Protein 9UK5 (pdb70)

Structure (mmCIF, N/CA/C/O backbone):
data_9UK5
#
_entry.id   9UK5
#
_cell.length_a   42.185
_cell.length_b   100.801
_cell.length_c   128.615
_cell.angle_alpha   90.000
_cell.angle_beta   90.000
_cell.angle_gamma   90.000
#
_symmetry.space_group_name_H-M   'P 21 21 21'
#
loop_
_entity.id
_entity.type
_entity.pdbx_description
1 polymer 'Interleukin 31'
2 polymer Antibody-H
3 polymer Antibody-L
4 water water
#
loop_
_atom_site.group_PDB
_atom_site.id
_atom_site.type_symbol
_atom_site.label_atom_id
_atom_site.label_alt_id
_atom_site.label_comp_id
_atom_site.label_asym_id
_atom_site.label_entity_id
_atom_site.label_seq_id
_atom_site.pdbx_PDB_ins_code
_atom_site.Cartn_x
_atom_site.Cartn_y
_atom_site.Cartn_z
_atom_site.occupancy
_atom_site.B_iso_or_equiv
_atom_site.auth_seq_id
_atom_site.auth_comp_id
_atom_site.auth_asym_id
_atom_site.auth_atom_id
_atom_site.pdbx_PDB_model_num
ATOM 1 N N . ASP A 1 13 ? -9.95994 -34.35103 -57.67419 1.000 83.10980 13 ASP A N 1
ATOM 2 C CA . ASP A 1 13 ? -10.21233 -34.55157 -56.25256 1.000 80.24543 13 ASP A CA 1
ATOM 3 C C . ASP A 1 13 ? -9.46154 -33.54485 -55.37770 1.000 83.62446 13 ASP A C 1
ATOM 4 O O . ASP A 1 13 ? -8.34789 -33.81258 -54.91980 1.000 81.69317 13 ASP A O 1
ATOM 9 N N . VAL A 1 14 ? -10.08361 -32.39102 -55.13180 1.000 70.08682 14 VAL A N 1
ATOM 10 C CA . VAL A 1 14 ? -9.50704 -31.42066 -54.20522 1.000 62.13095 14 VAL A CA 1
ATOM 11 C C . VAL A 1 14 ? -9.41303 -32.00672 -52.79561 1.000 58.86198 14 VAL A C 1
ATOM 12 O O . VAL A 1 14 ? -8.38979 -31.86452 -52.10922 1.000 49.84620 14 VAL A O 1
ATOM 16 N N . ARG A 1 15 ? -10.46213 -32.70821 -52.35812 1.000 58.91971 15 ARG A N 1
ATOM 17 C CA . ARG A 1 15 ? -10.48478 -33.27585 -51.01414 1.000 53.46797 15 ARG A CA 1
ATOM 18 C C . ARG A 1 15 ? -9.33804 -34.26451 -50.81737 1.000 48.51875 15 ARG A C 1
ATOM 19 O O . ARG A 1 15 ? -8.70713 -34.30347 -49.75199 1.000 43.17057 15 ARG A O 1
ATOM 27 N N . LYS A 1 16 ? -9.04158 -35.05510 -51.84460 1.000 47.50287 16 LYS A N 1
ATOM 28 C CA . LYS A 1 16 ? -7.98613 -36.05554 -51.74192 1.000 46.89482 16 LYS A CA 1
ATOM 29 C C . LYS A 1 16 ? -6.61237 -35.41167 -51.57311 1.000 45.23614 16 LYS A C 1
ATOM 30 O O . LYS A 1 16 ? -5.78067 -35.90767 -50.80565 1.000 41.51968 16 LYS A O 1
ATOM 36 N N . ILE A 1 17 ? -6.34611 -34.31850 -52.28619 1.000 42.79996 17 ILE A N 1
ATOM 37 C CA . ILE A 1 17 ? -5.03914 -33.68243 -52.16934 1.000 44.38664 17 ILE A CA 1
ATOM 38 C C . ILE A 1 17 ? -4.87125 -33.03657 -50.79592 1.000 39.28741 17 ILE A C 1
ATOM 39 O O . ILE A 1 17 ? -3.77767 -33.05415 -50.22217 1.000 40.79527 17 ILE A O 1
ATOM 44 N N . ILE A 1 18 ? -5.93653 -32.44599 -50.25420 1.000 38.17293 18 ILE A N 1
ATOM 45 C CA . ILE A 1 18 ? -5.85792 -31.87922 -48.90647 1.000 39.85343 18 ILE A CA 1
ATOM 46 C C . ILE A 1 18 ? -5.47457 -32.95808 -47.89985 1.000 41.58734 18 ILE A C 1
ATOM 47 O O . ILE A 1 18 ? -4.55198 -32.78476 -47.08590 1.000 38.21280 18 ILE A O 1
ATOM 52 N N . LEU A 1 19 ? -6.17448 -34.09933 -47.94409 1.000 39.26193 19 LEU A N 1
ATOM 53 C CA . LEU A 1 19 ? -5.87732 -35.14541 -46.97619 1.000 39.16858 19 LEU A CA 1
ATOM 54 C C . LEU A 1 19 ? -4.47351 -35.70460 -47.17174 1.000 37.05646 19 LEU A C 1
ATOM 55 O O . LEU A 1 19 ? -3.83488 -36.11334 -46.20062 1.000 37.58480 19 LEU A O 1
ATOM 60 N N . GLU A 1 20 ? -3.97867 -35.71359 -48.41200 1.000 35.68921 20 GLU A N 1
ATOM 61 C CA . GLU A 1 20 ? -2.60730 -36.13870 -48.67825 1.000 37.69149 20 GLU A CA 1
ATOM 62 C C . GLU A 1 20 ? -1.61303 -35.16350 -48.05320 1.000 37.85021 20 GLU A C 1
ATOM 63 O O . GLU A 1 20 ? -0.58045 -35.56985 -47.50847 1.000 36.51771 20 GLU A O 1
ATOM 69 N N . LEU A 1 21 ? -1.89123 -33.86414 -48.17341 1.000 35.74065 21 LEU A N 1
ATOM 70 C CA . LEU A 1 21 ? -0.93327 -32.83331 -47.77452 1.000 36.78964 21 LEU A CA 1
ATOM 71 C C . LEU A 1 21 ? -0.89706 -32.63496 -46.26213 1.000 36.38700 21 LEU A C 1
ATOM 72 O O . LEU A 1 21 ? 0.18155 -32.39980 -45.69936 1.000 36.26016 21 LEU A O 1
ATOM 77 N N . GLN A 1 22 ? -2.04978 -32.76773 -45.61055 1.000 32.26835 22 GLN A N 1
ATOM 78 C CA . GLN A 1 22 ? -2.22326 -32.38712 -44.20895 1.000 37.54031 22 GLN A CA 1
ATOM 79 C C . GLN A 1 22 ? -1.21606 -33.01691 -43.25479 1.000 33.09892 22 GLN A C 1
ATOM 80 O O . GLN A 1 22 ? -0.64437 -32.28023 -42.43568 1.000 36.05524 22 GLN A O 1
ATOM 86 N N . PRO A 1 23 ? -0.95651 -34.33067 -43.27459 1.000 32.07755 23 PRO A N 1
ATOM 87 C CA . PRO A 1 23 ? 0.05381 -34.86035 -42.34249 1.000 35.47801 23 PRO A CA 1
ATOM 88 C C . PRO A 1 23 ? 1.47093 -34.42092 -42.67586 1.000 33.51699 23 PRO A C 1
ATOM 89 O O . PRO A 1 23 ? 2.30511 -34.28289 -41.76339 1.000 30.51323 23 PRO A O 1
ATOM 93 N N . LEU A 1 24 ? 1.76275 -34.18204 -43.95475 1.000 30.18042 24 LEU A N 1
ATOM 94 C CA . LEU A 1 24 ? 3.05421 -33.62540 -44.32932 1.000 33.63866 24 LEU A CA 1
ATOM 95 C C . LEU A 1 24 ? 3.22204 -32.23022 -43.74948 1.000 33.03724 24 LEU A C 1
ATOM 96 O O . LEU A 1 24 ? 4.29112 -31.87536 -43.23868 1.000 30.98471 24 LEU A O 1
ATOM 101 N N . SER A 1 25 ? 2.17535 -31.42095 -43.85260 1.000 30.53509 25 SER A N 1
ATOM 102 C CA . SER A 1 25 ? 2.24585 -30.04558 -43.39010 1.000 30.47484 25 SER A CA 1
ATOM 103 C C . SER A 1 25 ? 2.29373 -29.97067 -41.86463 1.000 28.84095 25 SER A C 1
ATOM 104 O O . SER A 1 25 ? 3.03856 -29.15642 -41.29950 1.000 29.63855 25 SER A O 1
ATOM 107 N N . ARG A 1 26 ? 1.51051 -30.81122 -41.18245 1.000 29.23946 26 ARG A N 1
ATOM 108 C CA . ARG A 1 26 ? 1.50932 -30.81627 -39.72043 1.000 30.45029 26 ARG A CA 1
ATOM 109 C C . ARG A 1 26 ? 2.86499 -31.23505 -39.17558 1.000 30.41952 26 ARG A C 1
ATOM 110 O O . ARG A 1 26 ? 3.37416 -30.64431 -38.21451 1.000 29.33027 26 ARG A O 1
ATOM 118 N N . GLY A 1 27 ? 3.44592 -32.27674 -39.76208 1.000 28.94863 27 GLY A N 1
ATOM 119 C CA . GLY A 1 27 ? 4.75156 -32.73228 -39.32083 1.000 32.33999 27 GLY A CA 1
ATOM 120 C C . GLY A 1 27 ? 5.82904 -31.68941 -39.52997 1.000 32.27811 27 GLY A C 1
ATOM 121 O O . GLY A 1 27 ? 6.67703 -31.47750 -38.66228 1.000 31.07381 27 GLY A O 1
ATOM 122 N N . LEU A 1 28 ? 5.81308 -31.01899 -40.68785 1.000 27.70393 28 LEU A N 1
ATOM 123 C CA . LEU A 1 28 ? 6.85872 -30.04860 -40.95947 1.000 30.76603 28 LEU A CA 1
ATOM 124 C C . LEU A 1 28 ? 6.78301 -28.91396 -39.93734 1.000 26.34676 28 LEU A C 1
ATOM 125 O O . LEU A 1 28 ? 7.80438 -28.49860 -39.37468 1.000 25.18045 28 LEU A O 1
ATOM 130 N N . LEU A 1 29 ? 5.56681 -28.45621 -39.64573 1.000 24.63832 29 LEU A N 1
ATOM 131 C CA . LEU A 1 29 ? 5.37260 -27.32762 -38.72745 1.000 24.98488 29 LEU A CA 1
ATOM 132 C C . LEU A 1 29 ? 5.78525 -27.71121 -37.31725 1.000 26.77196 29 LEU A C 1
ATOM 133 O O . LEU A 1 29 ? 6.57146 -27.00909 -36.66839 1.000 24.42185 29 LEU A O 1
ATOM 138 N N . GLU A 1 30 ? 5.29582 -28.85870 -36.84950 1.000 24.00111 30 GLU A N 1
ATOM 139 C CA . GLU A 1 30 ? 5.52869 -29.26839 -35.47222 1.000 29.63022 30 GLU A CA 1
ATOM 140 C C . GLU A 1 30 ? 6.99841 -29.58870 -35.24282 1.000 27.96576 30 GLU A C 1
ATOM 141 O O . GLU A 1 30 ? 7.52833 -29.33911 -34.15719 1.000 28.11285 30 GLU A O 1
ATOM 147 N N . ASP A 1 31 ? 7.67311 -30.18369 -36.24658 1.000 29.39320 31 ASP A N 1
ATOM 148 C CA . ASP A 1 31 ? 9.10480 -30.42534 -36.08556 1.000 27.62318 31 ASP A CA 1
ATOM 149 C C . ASP A 1 31 ? 9.88277 -29.12016 -36.04850 1.000 29.95432 31 ASP A C 1
ATOM 150 O O . ASP A 1 31 ? 10.90227 -29.03955 -35.35658 1.000 28.47156 31 ASP A O 1
ATOM 155 N N . TYR A 1 32 ? 9.43506 -28.09958 -36.79213 1.000 24.59637 32 TYR A N 1
ATOM 156 C CA . TYR A 1 32 ? 10.11234 -26.80680 -36.72751 1.000 27.72173 32 TYR A CA 1
ATOM 157 C C . TYR A 1 32 ? 9.93061 -26.16771 -35.35529 1.000 27.34681 32 TYR A C 1
ATOM 158 O O . TYR A 1 32 ? 10.86972 -25.57468 -34.81466 1.000 27.87359 32 TYR A O 1
ATOM 167 N N . GLN A 1 33 ? 8.73825 -26.31160 -34.76853 1.000 26.28290 33 GLN A N 1
ATOM 168 C CA . GLN A 1 33 ? 8.47423 -25.74111 -33.44807 1.000 27.01662 33 GLN A CA 1
ATOM 169 C C . GLN A 1 33 ? 9.33044 -26.40516 -32.38112 1.000 28.28095 33 GLN A C 1
ATOM 170 O O . GLN A 1 33 ? 9.72676 -25.75911 -31.40111 1.000 25.45381 33 GLN A O 1
ATOM 176 N N . LYS A 1 34 ? 9.60646 -27.69354 -32.55368 1.000 26.23441 34 LYS A N 1
ATOM 177 C CA . LYS A 1 34 ? 10.37702 -28.43198 -31.57186 1.000 31.10209 34 LYS A CA 1
ATOM 178 C C . LYS A 1 34 ? 11.88319 -28.21071 -31.73142 1.000 29.66168 34 LYS A C 1
ATOM 179 O O . LYS A 1 34 ? 12.60991 -28.21568 -30.73623 1.000 31.62611 34 LYS A O 1
ATOM 185 N N . LYS A 1 35 ? 12.37154 -27.98817 -32.95304 1.000 30.10557 35 LYS A N 1
ATOM 186 C CA . LYS A 1 35 ? 13.81304 -27.92536 -33.16673 1.000 30.75403 35 LYS A CA 1
ATOM 187 C C . LYS A 1 35 ? 14.38331 -26.52687 -33.07635 1.000 32.21141 35 LYS A C 1
ATOM 188 O O . LYS A 1 35 ? 15.55671 -26.37051 -32.71496 1.000 34.77077 35 LYS A O 1
ATOM 194 N N . GLU A 1 36 ? 13.60260 -25.51532 -33.44146 1.000 28.39473 36 GLU A N 1
ATOM 195 C CA . GLU A 1 36 ? 14.10159 -24.17209 -33.64032 1.000 30.99433 36 GLU A CA 1
ATOM 196 C C . GLU A 1 36 ? 13.71032 -23.35896 -32.41239 1.000 32.72395 36 GLU A C 1
ATOM 197 O O . GLU A 1 36 ? 12.54409 -23.35834 -32.01435 1.000 30.64892 36 GLU A O 1
ATOM 203 N N . THR A 1 37 ? 14.66770 -22.68992 -31.80326 1.000 30.52942 37 THR A N 1
ATOM 204 C CA . THR A 1 37 ? 14.37302 -21.83785 -30.65681 1.000 29.40566 37 THR A CA 1
ATOM 205 C C . THR A 1 37 ? 14.35659 -20.37299 -31.07747 1.000 31.78793 37 THR A C 1
ATOM 206 O O . THR A 1 37 ? 15.10623 -19.95972 -31.96620 1.000 30.58626 37 THR A O 1
ATOM 210 N N . GLY A 1 38 ? 13.47163 -19.59541 -30.46351 1.000 29.03016 38 GLY A N 1
ATOM 211 C CA . GLY A 1 38 ? 13.53999 -18.15285 -30.59451 1.000 29.81788 38 GLY A CA 1
ATOM 212 C C . GLY A 1 38 ? 13.29181 -17.57080 -31.96925 1.000 29.56806 38 GLY A C 1
ATOM 213 O O . GLY A 1 38 ? 13.90693 -16.55671 -32.32787 1.000 29.73501 38 GLY A O 1
ATOM 214 N N . VAL A 1 39 ? 12.39376 -18.16644 -32.74181 1.000 27.94089 39 VAL A N 1
ATOM 215 C CA . VAL A 1 39 ? 12.11806 -17.66343 -34.08400 1.000 26.23667 39 VAL A CA 1
ATOM 216 C C . VAL A 1 39 ? 11.18168 -16.46887 -34.00548 1.000 30.25051 39 VAL A C 1
ATOM 217 O O . VAL A 1 39 ? 10.08262 -16.58531 -33.44559 1.000 28.56084 39 VAL A O 1
ATOM 221 N N . PRO A 1 40 ? 11.55946 -15.31560 -34.53592 1.000 27.59528 40 PRO A N 1
ATOM 222 C CA . PRO A 1 40 ? 10.70226 -14.13623 -34.40175 1.000 31.80715 40 PRO A CA 1
ATOM 223 C C . PRO A 1 40 ? 9.51073 -14.19383 -35.33903 1.000 28.77148 40 PRO A C 1
ATOM 224 O O . PRO A 1 40 ? 9.50627 -14.87939 -36.36656 1.000 28.17470 40 PRO A O 1
ATOM 228 N N . GLU A 1 41 ? 8.48888 -13.44270 -34.96224 1.000 30.14617 41 GLU A N 1
ATOM 229 C CA . GLU A 1 41 ? 7.31160 -13.30680 -35.80473 1.000 33.22461 41 GLU A CA 1
ATOM 230 C C . GLU A 1 41 ? 7.62890 -12.39564 -36.98564 1.000 33.00409 41 GLU A C 1
ATOM 231 O O . GLU A 1 41 ? 8.10496 -11.26891 -36.80615 1.000 32.13171 41 GLU A O 1
ATOM 237 N N . SER A 1 42 ? 7.38199 -12.87933 -38.19839 1.000 30.03136 42 SER A N 1
ATOM 238 C CA . SER A 1 42 ? 7.64439 -12.04661 -39.37119 1.000 33.39109 42 SER A CA 1
ATOM 239 C C . SER A 1 42 ? 6.51614 -11.06647 -39.65537 1.000 36.36651 42 SER A C 1
ATOM 240 O O . SER A 1 42 ? 6.74018 -10.03642 -40.31162 1.000 34.55388 42 SER A O 1
ATOM 243 N N . ASN A 1 43 ? 5.29555 -11.40856 -39.23735 1.000 33.68400 43 ASN A N 1
ATOM 244 C CA . ASN A 1 43 ? 4.08106 -10.64485 -39.51499 1.000 32.47281 43 ASN A CA 1
ATOM 245 C C . ASN A 1 43 ? 3.80415 -10.47169 -41.00217 1.000 34.48356 43 ASN A C 1
ATOM 246 O O . ASN A 1 43 ? 3.02026 -9.61257 -41.38804 1.000 34.46633 43 ASN A O 1
ATOM 251 N N . ARG A 1 44 ? 4.39371 -11.29129 -41.85902 1.000 32.51740 44 ARG A N 1
ATOM 252 C CA . ARG A 1 44 ? 4.19784 -11.14353 -43.28709 1.000 33.02613 44 ARG A CA 1
ATOM 253 C C . ARG A 1 44 ? 3.18093 -12.15802 -43.78333 1.000 33.15701 44 ARG A C 1
ATOM 254 O O . ARG A 1 44 ? 3.05906 -13.25398 -43.23826 1.000 30.65649 44 ARG A O 1
ATOM 262 N N . THR A 1 45 ? 2.46004 -11.78621 -44.82712 1.000 31.46201 45 THR A N 1
ATOM 263 C CA . THR A 1 45 ? 1.68376 -12.76125 -45.57175 1.000 31.91371 45 THR A CA 1
ATOM 264 C C . THR A 1 45 ? 2.54160 -13.23092 -46.73971 1.000 31.93586 45 THR A C 1
ATOM 265 O O . THR A 1 45 ? 3.03829 -12.41179 -47.52577 1.000 33.32890 45 THR A O 1
ATOM 269 N N . LEU A 1 46 ? 2.74763 -14.54735 -46.82706 1.000 28.47675 46 LEU A N 1
ATOM 270 C CA . LEU A 1 46 ? 3.53782 -15.15807 -47.88598 1.000 28.87811 46 LEU A CA 1
ATOM 271 C C . LEU A 1 46 ? 2.69664 -16.01021 -48.82043 1.000 29.21417 46 LEU A C 1
ATOM 272 O O . LEU A 1 46 ? 2.76493 -15.84588 -50.03995 1.000 30.30001 46 LEU A O 1
ATOM 277 N N . LEU A 1 47 ? 1.87665 -16.89552 -48.27182 1.000 29.72745 47 LEU A N 1
ATOM 278 C CA . LEU A 1 47 ? 1.07188 -17.81763 -49.06889 1.000 30.72901 47 LEU A CA 1
ATOM 279 C C . LEU A 1 47 ? -0.31956 -17.24584 -49.28970 1.000 36.15175 47 LEU A C 1
ATOM 280 O O . LEU A 1 47 ? -1.00127 -16.86265 -48.32853 1.000 36.65269 47 LEU A O 1
ATOM 285 N N . LEU A 1 48 ? -0.74620 -17.20443 -50.54169 1.000 33.04090 48 LEU A N 1
ATOM 286 C CA . LEU A 1 48 ? -2.13913 -16.94760 -50.86009 1.000 39.63765 48 LEU A CA 1
ATOM 287 C C . LEU A 1 48 ? -2.85777 -18.29210 -50.96094 1.000 40.93918 48 LEU A C 1
ATOM 288 O O . LEU A 1 48 ? -2.53443 -19.11488 -51.82354 1.000 44.52051 48 LEU A O 1
ATOM 293 N N . CYS A 1 49 ? -3.81799 -18.51505 -50.06684 1.000 39.03919 49 CYS A N 1
ATOM 294 C CA . CYS A 1 49 ? -4.50039 -19.80238 -50.00022 1.000 44.07087 49 CYS A CA 1
ATOM 295 C C . CYS A 1 49 ? -5.27540 -20.10680 -51.28134 1.000 49.22855 49 CYS A C 1
ATOM 296 O O . CYS A 1 49 ? -5.09944 -21.17574 -51.88274 1.000 47.88179 49 CYS A O 1
ATOM 299 N N . LEU A 1 50 ? -6.13653 -19.19055 -51.71665 1.000 47.34175 50 LEU A N 1
ATOM 300 C CA . LEU A 1 50 ? -7.05754 -19.47217 -52.80752 1.000 53.12864 50 LEU A CA 1
ATOM 301 C C . LEU A 1 50 ? -6.77021 -18.58182 -54.00859 1.000 55.21594 50 LEU A C 1
ATOM 302 O O . LEU A 1 50 ? -5.98365 -17.63362 -53.95013 1.000 55.33920 50 LEU A O 1
ATOM 307 N N . THR A 1 51 ? -7.44557 -18.90273 -55.10591 1.000 64.66056 51 THR A N 1
ATOM 308 C CA . THR A 1 51 ? -7.34693 -18.14139 -56.34229 1.000 64.75865 51 THR A CA 1
ATOM 309 C C . THR A 1 51 ? -8.27350 -16.92587 -56.32622 1.000 65.30516 51 THR A C 1
ATOM 310 O O . THR A 1 51 ? -8.16973 -16.04167 -57.18160 1.000 67.23559 51 THR A O 1
ATOM 314 N N . PRO A 1 57 ? -13.08961 -20.19857 -57.09354 1.000 73.79094 57 PRO A N 1
ATOM 315 C CA . PRO A 1 57 ? -11.86815 -20.23102 -56.27501 1.000 76.10821 57 PRO A CA 1
ATOM 316 C C . PRO A 1 57 ? -11.44365 -21.64452 -55.84449 1.000 74.90501 57 PRO A C 1
ATOM 317 O O . PRO A 1 57 ? -12.23368 -22.39852 -55.27492 1.000 76.72077 57 PRO A O 1
ATOM 321 N N . ARG A 1 58 ? -10.19142 -21.99331 -56.12683 1.000 69.62989 58 ARG A N 1
ATOM 322 C CA . ARG A 1 58 ? -9.62660 -23.28140 -55.75700 1.000 68.86884 58 ARG A CA 1
ATOM 323 C C . ARG A 1 58 ? -8.27615 -23.04366 -55.09439 1.000 62.00382 58 ARG A C 1
ATOM 324 O O . ARG A 1 58 ? -7.77457 -21.91547 -55.04912 1.000 61.63485 58 ARG A O 1
ATOM 332 N N . LEU A 1 59 ? -7.68165 -24.11300 -54.57329 1.000 56.75188 59 LEU A N 1
ATOM 333 C CA . LEU A 1 59 ? -6.43790 -23.95563 -53.83714 1.000 55.51600 59 LEU A CA 1
ATOM 334 C C . LEU A 1 59 ? -5.32508 -23.54754 -54.80409 1.000 54.33345 59 LEU A C 1
ATOM 335 O O . LEU A 1 59 ? -5.25277 -24.02807 -55.93755 1.000 54.91019 59 LEU A O 1
ATOM 340 N N . ASN A 1 60 ? -4.47554 -22.62402 -54.35743 1.000 48.03239 60 ASN A N 1
ATOM 341 C CA . ASN A 1 60 ? -3.66156 -21.80472 -55.26135 1.000 48.62010 60 ASN A CA 1
ATOM 342 C C . ASN A 1 60 ? -2.24232 -22.36450 -55.39258 1.000 46.38826 60 ASN A C 1
ATOM 343 O O . ASN A 1 60 ? -1.26187 -21.77023 -54.92009 1.000 42.61172 60 ASN A O 1
ATOM 348 N N . SER A 1 61 ? -2.13103 -23.49631 -56.09422 1.000 43.43689 61 SER A N 1
ATOM 349 C CA . SER A 1 61 ? -0.83465 -24.16173 -56.21524 1.000 44.25325 61 SER A CA 1
ATOM 350 C C . SER A 1 61 ? 0.23545 -23.21262 -56.73670 1.000 42.11623 61 SER A C 1
ATOM 351 O O . SER A 1 61 ? 1.35520 -23.17001 -56.21842 1.000 41.16845 61 SER A O 1
ATOM 354 N N . SER A 1 62 ? -0.09506 -22.43606 -57.75984 1.000 42.33609 62 SER A N 1
ATOM 355 C CA . SER A 1 62 ? 0.90378 -21.57400 -58.37818 1.000 41.81336 62 SER A CA 1
ATOM 356 C C . SER A 1 62 ? 1.38081 -20.45015 -57.45487 1.000 39.99190 62 SER A C 1
ATOM 357 O O . SER A 1 62 ? 2.49697 -19.94451 -57.64207 1.000 39.58789 62 SER A O 1
ATOM 360 N N . ALA A 1 63 ? 0.58232 -20.05686 -56.46935 1.000 35.00682 63 ALA A N 1
ATOM 361 C CA . ALA A 1 63 ? 1.01922 -19.07138 -55.48949 1.000 40.69773 63 ALA A CA 1
ATOM 362 C C . ALA A 1 63 ? 1.81263 -19.69647 -54.35994 1.000 40.96295 63 ALA A C 1
ATOM 363 O O . ALA A 1 63 ? 2.68509 -19.03366 -53.78369 1.000 38.28936 63 ALA A O 1
ATOM 365 N N . ILE A 1 64 ? 1.53473 -20.95982 -54.04903 1.000 35.14044 64 ILE A N 1
ATOM 366 C CA . ILE A 1 64 ? 2.16202 -21.64823 -52.92444 1.000 36.15254 64 ILE A CA 1
ATOM 367 C C . ILE A 1 64 ? 3.42605 -22.37830 -53.34976 1.000 36.02452 64 ILE A C 1
ATOM 368 O O . ILE A 1 64 ? 4.43845 -22.33636 -52.64758 1.000 33.33848 64 ILE A O 1
ATOM 373 N N . LEU A 1 65 ? 3.39400 -23.03177 -54.51047 1.000 35.29629 65 LEU A N 1
ATOM 374 C CA . LEU A 1 65 ? 4.54472 -23.79189 -54.99655 1.000 34.97933 65 LEU A CA 1
ATOM 375 C C . LEU A 1 65 ? 5.87453 -23.05218 -54.95052 1.000 33.16546 65 LEU A C 1
ATOM 376 O O . LEU A 1 65 ? 6.84153 -23.62660 -54.42552 1.000 31.55483 65 LEU A O 1
ATOM 381 N N . PRO A 1 66 ? 6.00649 -21.80943 -55.45921 1.000 33.75317 66 PRO A N 1
ATOM 382 C CA . PRO A 1 66 ? 7.33783 -21.17348 -55.47929 1.000 33.88513 66 PRO A CA 1
ATOM 383 C C . PRO A 1 66 ? 7.96670 -21.09820 -54.10708 1.000 31.49443 66 PRO A C 1
ATOM 384 O O . PRO A 1 66 ? 9.18719 -21.21586 -53.97648 1.000 31.68581 66 PRO A O 1
ATOM 388 N N . TYR A 1 67 ? 7.15978 -20.86835 -53.07724 1.000 31.01223 67 TYR A N 1
ATOM 389 C CA . TYR A 1 67 ? 7.69976 -20.78077 -51.72510 1.000 31.53729 67 TYR A CA 1
ATOM 390 C C . TYR A 1 67 ? 8.29093 -22.11223 -51.28584 1.000 30.65555 67 TYR A C 1
ATOM 391 O O . TYR A 1 67 ? 9.37739 -22.15967 -50.68518 1.000 29.83227 67 TYR A O 1
ATOM 400 N N . PHE A 1 68 ? 7.59992 -23.20833 -51.59508 1.000 30.93190 68 PHE A N 1
ATOM 401 C CA . PHE A 1 68 ? 8.13805 -24.51853 -51.24187 1.000 30.52531 68 PHE A CA 1
ATOM 402 C C . PHE A 1 68 ? 9.36245 -24.86681 -52.07454 1.000 33.43769 68 PHE A C 1
ATOM 403 O O . PHE A 1 68 ? 10.31783 -25.44930 -51.55452 1.000 33.88464 68 PHE A O 1
ATOM 411 N N . ARG A 1 69 ? 9.36904 -24.49735 -53.35671 1.000 32.88571 69 ARG A N 1
ATOM 412 C CA . ARG A 1 69 ? 10.58488 -24.64706 -54.15157 1.000 34.79697 69 ARG A CA 1
ATOM 413 C C . ARG A 1 69 ? 11.74541 -23.87265 -53.54603 1.000 34.32701 69 ARG A C 1
ATOM 414 O O . ARG A 1 69 ? 12.88688 -24.35226 -53.53021 1.000 34.95707 69 ARG A O 1
ATOM 422 N N . ALA A 1 70 ? 11.48733 -22.66513 -53.05411 1.000 34.84464 70 ALA A N 1
ATOM 423 C CA . ALA A 1 70 ? 12.59594 -21.84354 -52.57343 1.000 36.78968 70 ALA A CA 1
ATOM 424 C C . ALA A 1 70 ? 13.12697 -22.29548 -51.21499 1.000 35.39587 70 ALA A C 1
ATOM 425 O O . ALA A 1 70 ? 14.30937 -22.08835 -50.93550 1.000 35.09324 70 ALA A O 1
ATOM 427 N N . ILE A 1 71 ? 12.31026 -22.92701 -50.36046 1.000 34.61870 71 ILE A N 1
ATOM 428 C CA . ILE A 1 71 ? 12.85056 -23.40597 -49.08469 1.000 37.53723 71 ILE A CA 1
ATOM 429 C C . ILE A 1 71 ? 13.33911 -24.84818 -49.14910 1.000 39.27102 71 ILE A C 1
ATOM 430 O O . ILE A 1 71 ? 13.89143 -25.35057 -48.15910 1.000 39.06796 71 ILE A O 1
ATOM 435 N N . ARG A 1 72 ? 13.18847 -25.51846 -50.28597 1.000 39.43543 72 ARG A N 1
ATOM 436 C CA . ARG A 1 72 ? 13.60981 -26.91579 -50.39632 1.000 41.05688 72 ARG A CA 1
ATOM 437 C C . ARG A 1 72 ? 15.04505 -27.17584 -49.94441 1.000 42.60049 72 ARG A C 1
ATOM 438 O O . ARG A 1 72 ? 15.26111 -28.15715 -49.21679 1.000 44.46954 72 ARG A O 1
ATOM 446 N N . PRO A 1 73 ? 16.05755 -26.37014 -50.30974 1.000 43.10205 73 PRO A N 1
ATOM 447 C CA . PRO A 1 73 ? 17.41542 -26.64953 -49.79527 1.000 45.66328 73 PRO A CA 1
ATOM 448 C C . PRO A 1 73 ? 17.56222 -26.41625 -48.29890 1.000 44.96774 73 PRO A C 1
ATOM 449 O O . PRO A 1 73 ? 18.54946 -26.88210 -47.71776 1.000 47.59166 73 PRO A O 1
ATOM 453 N N . LEU A 1 74 ? 16.61363 -25.72432 -47.66141 1.000 45.08403 74 LEU A N 1
ATOM 454 C CA . LEU A 1 74 ? 16.66788 -25.37425 -46.24625 1.000 40.63589 74 LEU A CA 1
ATOM 455 C C . LEU A 1 74 ? 15.84129 -26.29953 -45.36269 1.000 42.72117 74 LEU A C 1
ATOM 456 O O . LEU A 1 74 ? 15.79091 -26.09329 -44.14744 1.000 46.93537 74 LEU A O 1
ATOM 461 N N . SER A 1 75 ? 15.18844 -27.30099 -45.93444 1.000 41.87842 75 SER A N 1
ATOM 462 C CA . SER A 1 75 ? 14.16762 -28.07163 -45.23042 1.000 43.85000 75 SER A CA 1
ATOM 463 C C . SER A 1 75 ? 14.40717 -29.54730 -45.54563 1.000 44.88379 75 SER A C 1
ATOM 464 O O . SER A 1 75 ? 15.49238 -29.94193 -45.98680 1.000 47.50097 75 SER A O 1
ATOM 467 N N . ASP A 1 76 ? 13.40895 -30.38981 -45.27662 1.000 43.63562 76 ASP A N 1
ATOM 468 C CA . ASP A 1 76 ? 13.52122 -31.82662 -45.53982 1.000 46.52174 76 ASP A CA 1
ATOM 469 C C . ASP A 1 76 ? 13.14963 -32.07010 -47.00211 1.000 45.46113 76 ASP A C 1
ATOM 470 O O . ASP A 1 76 ? 11.97083 -32.05183 -47.37187 1.000 44.12023 76 ASP A O 1
ATOM 475 N N . LYS A 1 77 ? 14.16142 -32.31474 -47.84034 1.000 43.93284 77 LYS A N 1
ATOM 476 C CA . LYS A 1 77 ? 13.92789 -32.41338 -49.27916 1.000 47.15406 77 LYS A CA 1
ATOM 477 C C . LYS A 1 77 ? 12.87838 -33.46197 -49.60702 1.000 46.65209 77 LYS A C 1
ATOM 478 O O . LYS A 1 77 ? 12.15126 -33.32398 -50.59805 1.000 45.96735 77 LYS A O 1
ATOM 484 N N . ASN A 1 78 ? 12.78170 -34.51176 -48.78936 1.000 45.68411 78 ASN A N 1
ATOM 485 C CA . ASN A 1 78 ? 11.90019 -35.61973 -49.12851 1.000 48.02381 78 ASN A CA 1
ATOM 486 C C . ASN A 1 78 ? 10.43919 -35.23069 -48.96358 1.000 44.74150 78 ASN A C 1
ATOM 487 O O . ASN A 1 78 ? 9.60856 -35.50311 -49.84163 1.000 41.83659 78 ASN A O 1
ATOM 492 N N . ILE A 1 79 ? 10.10864 -34.59174 -47.84086 1.000 44.11350 79 ILE A N 1
ATOM 493 C CA . ILE A 1 79 ? 8.73357 -34.15889 -47.60918 1.000 43.80391 79 ILE A CA 1
ATOM 494 C C . ILE A 1 79 ? 8.36465 -33.02798 -48.56788 1.000 40.12998 79 ILE A C 1
ATOM 495 O O . ILE A 1 79 ? 7.24056 -32.96600 -49.08138 1.000 36.57946 79 ILE A O 1
ATOM 500 N N . ILE A 1 80 ? 9.29442 -32.10110 -48.80221 1.000 40.40262 80 ILE A N 1
ATOM 501 C CA . ILE A 1 80 ? 9.00986 -30.99733 -49.71490 1.000 38.95554 80 ILE A CA 1
ATOM 502 C C . ILE A 1 80 ? 8.69996 -31.54008 -51.10151 1.000 40.55852 80 ILE A C 1
ATOM 503 O O . ILE A 1 80 ? 7.73923 -31.11281 -51.75594 1.000 38.88886 80 ILE A O 1
ATOM 508 N N . ASP A 1 81 ? 9.45953 -32.54664 -51.53068 1.000 38.77910 81 ASP A N 1
ATOM 509 C CA . ASP A 1 81 ? 9.22958 -33.14320 -52.84095 1.000 41.87737 81 ASP A CA 1
ATOM 510 C C . ASP A 1 81 ? 7.81418 -33.68271 -52.94747 1.000 41.58454 81 ASP A C 1
ATOM 511 O O . ASP A 1 81 ? 7.14812 -33.50927 -53.97590 1.000 38.68178 81 ASP A O 1
ATOM 516 N N . LYS A 1 82 ? 7.34710 -34.34653 -51.88449 1.000 41.10110 82 LYS A N 1
ATOM 517 C CA . LYS A 1 82 ? 5.99045 -34.88130 -51.83301 1.000 39.28011 82 LYS A CA 1
ATOM 518 C C . LYS A 1 82 ? 4.95348 -33.77136 -51.92637 1.000 41.36139 82 LYS A C 1
ATOM 519 O O . LYS A 1 82 ? 3.97316 -33.88167 -52.67560 1.000 40.47499 82 LYS A O 1
ATOM 525 N N . ILE A 1 83 ? 5.15048 -32.69471 -51.15046 1.000 39.55666 83 ILE A N 1
ATOM 526 C CA . ILE A 1 83 ? 4.24923 -31.54631 -51.20357 1.000 37.89452 83 ILE A CA 1
ATOM 527 C C . ILE A 1 83 ? 4.18228 -30.98375 -52.61749 1.000 38.77830 83 ILE A C 1
ATOM 528 O O . ILE A 1 83 ? 3.09902 -30.74029 -53.15654 1.000 38.82554 83 ILE A O 1
ATOM 533 N N . ILE A 1 84 ? 5.33894 -30.78432 -53.24067 1.000 38.75682 84 ILE A N 1
ATOM 534 C CA . ILE A 1 84 ? 5.37013 -30.20469 -54.58189 1.000 41.24767 84 ILE A CA 1
ATOM 535 C C . ILE A 1 84 ? 4.64644 -31.09682 -55.58594 1.000 45.47871 84 ILE A C 1
ATOM 536 O O . ILE A 1 84 ? 3.94189 -30.60592 -56.48218 1.000 45.43072 84 ILE A O 1
ATOM 541 N N . GLU A 1 85 ? 4.83643 -32.41563 -55.47409 1.000 42.68663 85 GLU A N 1
ATOM 542 C CA . GLU A 1 85 ? 4.16658 -33.36053 -56.36794 1.000 43.94031 85 GLU A CA 1
ATOM 543 C C . GLU A 1 85 ? 2.65276 -33.27621 -56.22175 1.000 46.84267 85 GLU A C 1
ATOM 544 O O . GLU A 1 85 ? 1.91594 -33.31442 -57.21520 1.000 49.36040 85 GLU A O 1
ATOM 550 N N . GLN A 1 86 ? 2.17526 -33.13234 -54.98881 1.000 44.88909 86 GLN A N 1
ATOM 551 C CA . GLN A 1 86 ? 0.74672 -32.98794 -54.73980 1.000 46.47390 86 GLN A CA 1
ATOM 552 C C . GLN A 1 86 ? 0.22580 -31.67936 -55.32857 1.000 46.11221 86 GLN A C 1
ATOM 553 O O . GLN A 1 86 ? -0.80195 -31.65687 -56.01353 1.000 49.28302 86 GLN A O 1
ATOM 559 N N . LEU A 1 87 ? 0.93375 -30.57263 -55.08421 1.000 47.61297 87 LEU A N 1
ATOM 560 C CA . LEU A 1 87 ? 0.41920 -29.27392 -55.51162 1.000 48.00874 87 LEU A CA 1
ATOM 561 C C . LEU A 1 87 ? 0.48487 -29.10065 -57.02661 1.000 49.46270 87 LEU A C 1
ATOM 562 O O . LEU A 1 87 ? -0.35550 -28.39875 -57.59770 1.000 51.78205 87 LEU A O 1
ATOM 567 N N . ASP A 1 88 ? 1.46934 -29.71261 -57.69163 1.000 47.78568 88 ASP A N 1
ATOM 568 C CA . ASP A 1 88 ? 1.54572 -29.61802 -59.15081 1.000 51.37800 88 ASP A CA 1
ATOM 569 C C . ASP A 1 88 ? 0.26747 -30.13225 -59.80952 1.000 57.89063 88 ASP A C 1
ATOM 570 O O . ASP A 1 88 ? -0.18604 -29.57712 -60.81644 1.000 59.69702 88 ASP A O 1
ATOM 575 N N . LYS A 1 89 ? -0.32797 -31.19014 -59.24694 1.000 60.41325 89 LYS A N 1
ATOM 576 C CA . LYS A 1 89 ? -1.58320 -31.73533 -59.75700 1.000 60.91037 89 LYS A CA 1
ATOM 577 C C . LYS A 1 89 ? -2.71069 -30.71466 -59.74264 1.000 63.56736 89 LYS A C 1
ATOM 578 O O . LYS A 1 89 ? -3.68392 -30.86885 -60.48615 1.000 67.16645 89 LYS A O 1
ATOM 584 N N . LEU A 1 90 ? -2.61167 -29.68185 -58.91087 1.000 61.16430 90 LEU A N 1
ATOM 585 C CA . LEU A 1 90 ? -3.67354 -28.69794 -58.77257 1.000 63.63145 90 LEU A CA 1
ATOM 586 C C . LEU A 1 90 ? -3.30661 -27.37220 -59.42401 1.000 68.03119 90 LEU A C 1
ATOM 587 O O . LEU A 1 90 ? -3.85411 -26.32516 -59.06031 1.000 70.26088 90 LEU A O 1
ATOM 592 N N . LYS A 1 91 ? -2.37346 -27.39998 -60.37301 1.000 66.84290 91 LYS A N 1
ATOM 593 C CA . LYS A 1 91 ? -2.03397 -26.23101 -61.17223 1.000 73.15197 91 LYS A CA 1
ATOM 594 C C . LYS A 1 91 ? -2.69133 -26.44433 -62.53226 1.000 86.02060 91 LYS A C 1
ATOM 595 O O . LYS A 1 91 ? -2.07994 -26.95031 -63.47263 1.000 86.36494 91 LYS A O 1
ATOM 601 N N . PHE A 1 92 ? -3.97233 -26.05350 -62.62498 1.000 111.40518 92 PHE A N 1
ATOM 602 C CA . PHE A 1 92 ? -4.82586 -26.37048 -63.77595 1.000 109.98471 92 PHE A CA 1
ATOM 603 C C . PHE A 1 92 ? -4.31927 -25.79377 -65.09648 1.000 111.34053 92 PHE A C 1
ATOM 604 O O . PHE A 1 92 ? -4.91112 -26.05008 -66.15136 1.000 109.77772 92 PHE A O 1
ATOM 612 N N . GLN A 1 93 ? -3.25020 -25.00220 -65.05768 1.000 94.75742 93 GLN A N 1
ATOM 613 C CA . GLN A 1 93 ? -2.55399 -24.58882 -66.26863 1.000 93.42631 93 GLN A CA 1
ATOM 614 C C . GLN A 1 93 ? -1.05918 -24.59962 -65.98765 1.000 90.52400 93 GLN A C 1
ATOM 615 O O . GLN A 1 93 ? -0.60426 -24.99024 -64.90724 1.000 85.45267 93 GLN A O 1
ATOM 621 N N . HIS A 1 94 ? -0.29131 -24.13928 -66.97166 1.000 98.71851 94 HIS A N 1
ATOM 622 C CA . HIS A 1 94 ? 1.04292 -23.62009 -66.69689 1.000 99.14737 94 HIS A CA 1
ATOM 623 C C . HIS A 1 94 ? 0.93225 -22.12204 -66.39586 1.000 98.02013 94 HIS A C 1
ATOM 624 O O . HIS A 1 94 ? 1.37766 -21.25633 -67.15029 1.000 96.98293 94 HIS A O 1
ATOM 631 N N . GLU A 1 95 ? 0.28212 -21.82867 -65.26899 1.000 83.92480 95 GLU A N 1
ATOM 632 C CA . GLU A 1 95 ? 0.29431 -20.47885 -64.73414 1.000 72.88227 95 GLU A CA 1
ATOM 633 C C . GLU A 1 95 ? 1.70924 -20.11975 -64.28394 1.000 65.11579 95 GLU A C 1
ATOM 634 O O . GLU A 1 95 ? 2.48183 -20.99346 -63.88120 1.000 64.39098 95 GLU A O 1
ATOM 640 N N . PRO A 1 96 ? 2.07533 -18.84359 -64.33845 1.000 59.97993 96 PRO A N 1
ATOM 641 C CA . PRO A 1 96 ? 3.44523 -18.46823 -64.00018 1.000 53.78194 96 PRO A CA 1
ATOM 642 C C . PRO A 1 96 ? 3.67468 -18.37259 -62.49734 1.000 48.77594 96 PRO A C 1
ATOM 643 O O . PRO A 1 96 ? 2.76361 -18.12955 -61.70225 1.000 47.03734 96 PRO A O 1
ATOM 647 N N . GLU A 1 97 ? 4.92535 -18.58772 -62.11944 1.000 44.49344 97 GLU A N 1
ATOM 648 C CA . GLU A 1 97 ? 5.32081 -18.74092 -60.73081 1.000 45.41804 97 GLU A CA 1
ATOM 649 C C . GLU A 1 97 ? 6.24110 -17.57161 -60.38207 1.000 41.01299 97 GLU A C 1
ATOM 650 O O . GLU A 1 97 ? 7.25005 -17.35460 -61.05505 1.000 39.67235 97 GLU A O 1
ATOM 656 N N . THR A 1 98 ? 5.86663 -16.80024 -59.36294 1.000 38.98816 98 THR A N 1
ATOM 657 C CA . THR A 1 98 ? 6.70100 -15.69868 -58.89642 1.000 37.04440 98 THR A CA 1
ATOM 658 C C . THR A 1 98 ? 8.05552 -16.21706 -58.42482 1.000 35.96443 98 THR A C 1
ATOM 659 O O . THR A 1 98 ? 8.15767 -17.29185 -57.82341 1.000 37.16580 98 THR A O 1
ATOM 663 N N . GLU A 1 99 ? 9.10074 -15.45645 -58.71253 1.000 36.37287 99 GLU A N 1
ATOM 664 C CA . GLU A 1 99 ? 10.42635 -15.74297 -58.17744 1.000 36.14491 99 GLU A CA 1
ATOM 665 C C . GLU A 1 99 ? 10.57407 -15.14858 -56.78150 1.000 35.39687 99 GLU A C 1
ATOM 666 O O . GLU A 1 99 ? 10.42473 -13.94121 -56.59610 1.000 35.69460 99 GLU A O 1
ATOM 672 N N . ILE A 1 100 ? 10.89792 -15.99144 -55.81365 1.000 34.50828 100 ILE A N 1
ATOM 673 C CA . ILE A 1 100 ? 10.83716 -15.68697 -54.38456 1.000 33.63287 100 ILE A CA 1
ATOM 674 C C . ILE A 1 100 ? 12.21522 -15.27824 -53.88330 1.000 35.61727 100 ILE A C 1
ATOM 675 O O . ILE A 1 100 ? 13.23360 -15.87859 -54.26305 1.000 34.80450 100 ILE A O 1
ATOM 680 N N . SER A 1 101 ? 12.25374 -14.24142 -53.03645 1.000 33.63427 101 SER A N 1
ATOM 681 C CA . SER A 1 101 ? 13.48109 -13.77968 -52.39494 1.000 33.78519 101 SER A CA 1
ATOM 682 C C . SER A 1 101 ? 13.50043 -14.30724 -50.96473 1.000 36.72381 101 SER A C 1
ATOM 683 O O . SER A 1 101 ? 12.74108 -13.82958 -50.10521 1.000 32.08884 101 SER A O 1
ATOM 686 N N . VAL A 1 102 ? 14.34946 -15.29847 -50.71930 1.000 32.58232 102 VAL A N 1
ATOM 687 C CA . VAL A 1 102 ? 14.51374 -15.83238 -49.36443 1.000 36.47768 102 VAL A CA 1
ATOM 688 C C . VAL A 1 102 ? 15.44836 -14.91361 -48.58745 1.000 34.49871 102 VAL A C 1
ATOM 689 O O . VAL A 1 102 ? 16.53072 -14.58090 -49.09161 1.000 36.71923 102 VAL A O 1
ATOM 693 N N . PRO A 1 103 ? 15.07151 -14.46882 -47.38578 1.000 33.85917 103 PRO A N 1
ATOM 694 C CA . PRO A 1 103 ? 15.96872 -13.61787 -46.59378 1.000 37.13250 103 PRO A CA 1
ATOM 695 C C . PRO A 1 103 ? 17.31176 -14.28735 -46.34050 1.000 39.18337 103 PRO A C 1
ATOM 696 O O . PRO A 1 103 ? 17.38893 -15.48717 -46.07576 1.000 37.87301 103 PRO A O 1
ATOM 700 N N . ALA A 1 104 ? 18.37865 -13.48079 -46.38922 1.000 40.67720 104 ALA A N 1
ATOM 701 C CA . ALA A 1 104 ? 19.72092 -14.00115 -46.13833 1.000 44.01071 104 ALA A CA 1
ATOM 702 C C . ALA A 1 104 ? 20.04512 -14.06164 -44.65255 1.000 42.79305 104 ALA A C 1
ATOM 703 O O . ALA A 1 104 ? 20.77401 -14.95318 -44.21179 1.000 45.96362 104 ALA A O 1
ATOM 705 N N . ASP A 1 105 ? 19.52086 -13.13093 -43.87386 1.000 40.27149 105 ASP A N 1
ATOM 706 C CA . ASP A 1 105 ? 19.79452 -13.09905 -42.45001 1.000 42.37379 105 ASP A CA 1
ATOM 707 C C . ASP A 1 105 ? 19.18612 -14.32229 -41.76449 1.000 43.64527 105 ASP A C 1
ATOM 708 O O . ASP A 1 105 ? 18.06518 -14.73354 -42.07462 1.000 38.75576 105 ASP A O 1
ATOM 713 N N . THR A 1 106 ? 19.94207 -14.90285 -40.82353 1.000 45.13367 106 THR A N 1
ATOM 714 C CA . THR A 1 106 ? 19.59091 -16.21321 -40.27890 1.000 43.26767 106 THR A CA 1
ATOM 715 C C . THR A 1 106 ? 18.22100 -16.18598 -39.61101 1.000 38.00437 106 THR A C 1
ATOM 716 O O . THR A 1 106 ? 17.38739 -17.06413 -39.85363 1.000 37.61675 106 THR A O 1
ATOM 720 N N . PHE A 1 107 ? 17.97053 -15.17198 -38.77999 1.000 39.48108 107 PHE A N 1
ATOM 721 C CA . PHE A 1 107 ? 16.71022 -15.06686 -38.03855 1.000 38.18255 107 PHE A CA 1
ATOM 722 C C . PHE A 1 107 ? 15.53582 -14.75195 -38.95185 1.000 35.64070 107 PHE A C 1
ATOM 723 O O . PHE A 1 107 ? 14.43219 -15.27741 -38.74712 1.000 33.72430 107 PHE A O 1
ATOM 731 N N . GLU A 1 108 ? 15.72618 -13.80414 -39.88305 1.000 35.55899 108 GLU A N 1
ATOM 732 C CA . GLU A 1 108 ? 14.71745 -13.53658 -40.90567 1.000 36.07193 108 GLU A CA 1
ATOM 733 C C . GLU A 1 108 ? 14.42138 -14.79841 -41.70460 1.000 33.45178 108 GLU A C 1
ATOM 734 O O . GLU A 1 108 ? 13.26501 -15.06389 -42.06100 1.000 30.74960 108 GLU A O 1
ATOM 740 N N . CYS A 1 109 ? 15.45890 -15.57698 -42.01450 1.000 31.32288 109 CYS A N 1
ATOM 741 C CA . CYS A 1 109 ? 15.26004 -16.78887 -42.80601 1.000 31.40796 109 CYS A CA 1
ATOM 742 C C . CYS A 1 109 ? 14.43815 -17.82892 -42.03675 1.000 30.00978 109 CYS A C 1
ATOM 743 O O . CYS A 1 109 ? 13.52135 -18.44996 -42.59703 1.000 27.45427 109 CYS A O 1
ATOM 746 N N . LYS A 1 110 ? 14.71343 -18.01382 -40.74242 1.000 29.46188 110 LYS A N 1
ATOM 747 C CA . LYS A 1 110 ? 13.88816 -18.95075 -39.97624 1.000 29.03528 110 LYS A CA 1
ATOM 748 C C . LYS A 1 110 ? 12.45427 -18.45599 -39.85450 1.000 26.83091 110 LYS A C 1
ATOM 749 O O . LYS A 1 110 ? 11.50871 -19.24146 -40.00014 1.000 26.20897 110 LYS A O 1
ATOM 755 N N . SER A 1 111 ? 12.26340 -17.15906 -39.57509 1.000 29.26894 111 SER A N 1
ATOM 756 C CA . SER A 1 111 ? 10.90607 -16.61421 -39.53094 1.000 28.06594 111 SER A CA 1
ATOM 757 C C . SER A 1 111 ? 10.18868 -16.80692 -40.86144 1.000 28.42959 111 SER A C 1
ATOM 758 O O . SER A 1 111 ? 8.96473 -17.02358 -40.89606 1.000 28.52580 111 SER A O 1
ATOM 761 N N . PHE A 1 112 ? 10.93226 -16.68162 -41.96232 1.000 26.55454 112 PHE A N 1
ATOM 762 C CA . PHE A 1 112 ? 10.37033 -16.89316 -43.29111 1.000 28.03656 112 PHE A CA 1
ATOM 763 C C . PHE A 1 112 ? 9.87549 -18.33738 -43.43875 1.000 26.67439 112 PHE A C 1
ATOM 764 O O . PHE A 1 112 ? 8.71156 -18.58195 -43.79851 1.000 26.53781 112 PHE A O 1
ATOM 772 N N . ILE A 1 113 ? 10.71926 -19.30592 -43.07712 1.000 26.62128 113 ILE A N 1
ATOM 773 C CA . ILE A 1 113 ? 10.31104 -20.70479 -43.16793 1.000 26.42487 113 ILE A CA 1
ATOM 774 C C . ILE A 1 113 ? 9.12777 -20.95929 -42.24822 1.000 26.84890 113 ILE A C 1
ATOM 775 O O . ILE A 1 113 ? 8.14242 -21.59616 -42.63440 1.000 26.14843 113 ILE A O 1
ATOM 780 N N . LEU A 1 114 ? 9.19984 -20.44512 -41.00983 1.000 25.27858 114 LEU A N 1
ATOM 781 C CA . LEU A 1 114 ? 8.14357 -20.74873 -40.05109 1.000 25.97782 114 LEU A CA 1
ATOM 782 C C . LEU A 1 114 ? 6.82003 -20.18958 -40.53732 1.000 25.36499 114 LEU A C 1
ATOM 783 O O . LEU A 1 114 ? 5.77944 -20.85209 -40.43660 1.000 24.43831 114 LEU A O 1
ATOM 788 N N . THR A 1 115 ? 6.85266 -18.99248 -41.12786 1.000 24.99637 115 THR A N 1
ATOM 789 C CA . THR A 1 115 ? 5.61492 -18.38375 -41.60297 1.000 25.12130 115 THR A CA 1
ATOM 790 C C . THR A 1 115 ? 5.01990 -19.19611 -42.74554 1.000 25.46570 115 THR A C 1
ATOM 791 O O . THR A 1 115 ? 3.79454 -19.35945 -42.81312 1.000 25.41378 115 THR A O 1
ATOM 795 N N . ILE A 1 116 ? 5.87259 -19.72628 -43.63521 1.000 25.87558 116 ILE A N 1
ATOM 796 C CA . ILE A 1 116 ? 5.39401 -20.57710 -44.72263 1.000 26.23257 116 ILE A CA 1
ATOM 797 C C . ILE A 1 116 ? 4.69462 -21.80373 -44.16367 1.000 25.82566 116 ILE A C 1
ATOM 798 O O . ILE A 1 116 ? 3.61212 -22.17923 -44.62904 1.000 25.95895 116 ILE A O 1
ATOM 803 N N . LEU A 1 117 ? 5.32127 -22.46989 -43.18447 1.000 25.42522 117 LEU A N 1
ATOM 804 C CA . LEU A 1 117 ? 4.72923 -23.68515 -42.62336 1.000 25.13258 117 LEU A CA 1
ATOM 805 C C . LEU A 1 117 ? 3.43026 -23.37749 -41.89778 1.000 24.77876 117 LEU A C 1
ATOM 806 O O . LEU A 1 117 ? 2.46421 -24.12934 -42.00278 1.000 24.81604 117 LEU A O 1
ATOM 811 N N . GLN A 1 118 ? 3.39205 -22.27315 -41.14806 1.000 25.75921 118 GLN A N 1
ATOM 812 C CA . GLN A 1 118 ? 2.16582 -21.87279 -40.46396 1.000 25.39258 118 GLN A CA 1
ATOM 813 C C . GLN A 1 118 ? 1.03915 -21.60014 -41.45529 1.000 25.54183 118 GLN A C 1
ATOM 814 O O . GLN A 1 118 ? -0.09336 -22.04787 -41.25642 1.000 27.11081 118 GLN A O 1
ATOM 820 N N . GLN A 1 119 ? 1.30975 -20.80989 -42.49873 1.000 25.16521 119 GLN A N 1
ATOM 821 C CA . GLN A 1 119 ? 0.24139 -20.43497 -43.41937 1.000 25.69432 119 GLN A CA 1
ATOM 822 C C . GLN A 1 119 ? -0.19951 -21.60212 -44.28964 1.000 26.02358 119 GLN A C 1
ATOM 823 O O . GLN A 1 119 ? -1.37399 -21.67090 -44.68021 1.000 26.36126 119 GLN A O 1
ATOM 829 N N . PHE A 1 120 ? 0.71850 -22.50567 -44.60775 1.000 26.01013 120 PHE A N 1
ATOM 830 C CA . PHE A 1 120 ? 0.34223 -23.70670 -45.34218 1.000 26.31652 120 PHE A CA 1
ATOM 831 C C . PHE A 1 120 ? -0.60849 -24.55376 -44.51468 1.000 26.79020 120 PHE A C 1
ATOM 832 O O . PHE A 1 120 ? -1.65453 -25.00569 -44.99631 1.000 27.79981 120 PHE A O 1
ATOM 840 N N . SER A 1 121 ? -0.24837 -24.76748 -43.24821 1.000 26.45228 121 SER A N 1
ATOM 841 C CA . SER A 1 121 ? -1.12826 -25.43958 -42.30087 1.000 29.25487 121 SER A CA 1
ATOM 842 C C . SER A 1 121 ? -2.51288 -24.79873 -42.26108 1.000 30.94157 121 SER A C 1
ATOM 843 O O . SER A 1 121 ? -3.53747 -25.49081 -42.31502 1.000 30.62843 121 SER A O 1
ATOM 846 N N . ALA A 1 122 ? -2.56003 -23.47049 -42.15271 1.000 27.00270 122 ALA A N 1
ATOM 847 C CA . ALA A 1 122 ? -3.83327 -22.76565 -42.02207 1.000 28.95253 122 ALA A CA 1
ATOM 848 C C . ALA A 1 122 ? -4.66708 -22.86477 -43.28977 1.000 32.42797 122 ALA A C 1
ATOM 849 O O . ALA A 1 122 ? -5.89327 -23.03896 -43.21961 1.000 33.41276 122 ALA A O 1
ATOM 851 N N . CYS A 1 123 ? -4.02109 -22.71406 -44.45340 1.000 30.16878 123 CYS A N 1
ATOM 852 C CA . CYS A 1 123 ? -4.72258 -22.82881 -45.72726 1.000 33.16141 123 CYS A CA 1
ATOM 853 C C . CYS A 1 123 ? -5.44050 -24.16920 -45.83924 1.000 38.55822 123 CYS A C 1
ATOM 854 O O . CYS A 1 123 ? -6.64588 -24.22525 -46.12478 1.000 39.03104 123 CYS A O 1
ATOM 857 N N . LEU A 1 124 ? -4.71462 -25.26184 -45.59056 1.000 35.16345 124 LEU A N 1
ATOM 858 C CA . LEU A 1 124 ? -5.30521 -26.59059 -45.72467 1.000 35.51744 124 LEU A CA 1
ATOM 859 C C . LEU A 1 124 ? -6.47051 -26.77983 -44.75108 1.000 39.49389 124 LEU A C 1
ATOM 860 O O . LEU A 1 124 ? -7.53665 -27.29333 -45.12206 1.000 41.07983 124 LEU A O 1
ATOM 865 N N . GLU A 1 125 ? -6.28800 -26.36016 -43.49795 1.000 34.90120 125 GLU A N 1
ATOM 866 C CA . GLU A 1 125 ? -7.36922 -26.45719 -42.52476 1.000 40.34103 125 GLU A CA 1
ATOM 867 C C . GLU A 1 125 ? -8.56329 -25.61257 -42.95434 1.000 46.49452 125 GLU A C 1
ATOM 868 O O . GLU A 1 125 ? -9.72034 -26.02211 -42.78316 1.000 48.33183 125 GLU A O 1
ATOM 874 N N . SER A 1 126 ? -8.30392 -24.43304 -43.52904 1.000 42.35516 126 SER A N 1
ATOM 875 C CA . SER A 1 126 ? -9.39707 -23.60084 -44.01264 1.000 45.60524 126 SER A CA 1
ATOM 876 C C . SER A 1 126 ? -10.15241 -24.29641 -45.13983 1.000 47.95905 126 SER A C 1
ATOM 877 O O . SER A 1 126 ? -11.37786 -24.43447 -45.08455 1.000 53.37320 126 SER A O 1
ATOM 880 N N . VAL A 1 127 ? -9.42794 -24.75093 -46.16880 1.000 47.72990 127 VAL A N 1
ATOM 881 C CA . VAL A 1 127 ? -10.05068 -25.41994 -47.31003 1.000 50.30116 127 VAL A CA 1
ATOM 882 C C . VAL A 1 127 ? -10.74553 -26.70610 -46.87839 1.000 56.94887 127 VAL A C 1
ATOM 883 O O . VAL A 1 127 ? -11.74871 -27.11327 -47.47829 1.000 61.46526 127 VAL A O 1
ATOM 887 N N . PHE A 1 128 ? -10.22310 -27.37433 -45.84689 1.000 52.30050 128 PHE A N 1
ATOM 888 C CA . PHE A 1 128 ? -10.88688 -28.56465 -45.33053 1.000 56.10235 128 PHE A CA 1
ATOM 889 C C . PHE A 1 128 ? -12.22147 -28.21488 -44.67926 1.000 63.41642 128 PHE A C 1
ATOM 890 O O . PHE A 1 128 ? -13.19996 -28.95507 -44.82768 1.000 68.41326 128 PHE A O 1
ATOM 898 N N . LYS A 1 129 ? -12.28223 -27.10210 -43.94014 1.000 59.57732 129 LYS A N 1
ATOM 899 C CA . LYS A 1 129 ? -13.57071 -26.65270 -43.41969 1.000 63.30262 129 LYS A CA 1
ATOM 900 C C . LYS A 1 129 ? -14.51334 -26.24812 -44.54391 1.000 66.70077 129 LYS A C 1
ATOM 901 O O . LYS A 1 129 ? -15.73086 -26.42071 -44.42492 1.000 70.58165 129 LYS A O 1
ATOM 907 N N . SER A 1 130 ? -13.96999 -25.71331 -45.63728 1.000 65.91715 130 SER A N 1
ATOM 908 C CA . SER A 1 130 ? -14.78155 -25.42488 -46.81244 1.000 70.53583 130 SER A CA 1
ATOM 909 C C . SER A 1 130 ? -15.45818 -26.68221 -47.34631 1.000 76.82978 130 SER A C 1
ATOM 910 O O . SER A 1 130 ? -16.55790 -26.60978 -47.90603 1.000 77.88419 130 SER A O 1
ATOM 913 N N . LEU A 1 131 ? -14.83152 -27.83878 -47.16175 1.000 82.75611 131 LEU A N 1
ATOM 914 C CA . LEU A 1 131 ? -15.26244 -29.07643 -47.79173 1.000 82.94568 131 LEU A CA 1
ATOM 915 C C . LEU A 1 131 ? -16.19981 -29.90286 -46.91929 1.000 86.05020 131 LEU A C 1
ATOM 916 O O . LEU A 1 131 ? -16.64992 -30.96664 -47.36071 1.000 88.28961 131 LEU A O 1
ATOM 921 N N . ASN A 1 132 ? -16.52102 -29.43503 -45.71322 1.000 84.95622 132 ASN A N 1
ATOM 922 C CA . ASN A 1 132 ? -17.36712 -30.18656 -44.78038 1.000 88.90493 132 ASN A CA 1
ATOM 923 C C . ASN A 1 132 ? -18.61533 -29.39285 -44.36703 1.000 91.02854 132 ASN A C 1
ATOM 924 O O . ASN A 1 132 ? -19.75439 -29.80436 -44.62161 1.000 88.97249 132 ASN A O 1
ATOM 929 N N . GLU B 2 1 ? -7.91047 -8.64585 -33.50260 1.000 47.50739 1 GLU H N 1
ATOM 930 C CA . GLU B 2 1 ? -6.86671 -8.47177 -32.50432 1.000 47.09224 1 GLU H CA 1
ATOM 931 C C . GLU B 2 1 ? -6.62380 -9.79947 -31.78990 1.000 40.56362 1 GLU H C 1
ATOM 932 O O . GLU B 2 1 ? -7.57094 -10.53156 -31.55116 1.000 36.69952 1 GLU H O 1
ATOM 938 N N . VAL B 2 2 ? -5.36815 -10.10838 -31.45570 1.000 42.06251 2 VAL H N 1
ATOM 939 C CA . VAL B 2 2 ? -5.06844 -11.33783 -30.72082 1.000 39.10471 2 VAL H CA 1
ATOM 940 C C . VAL B 2 2 ? -5.63614 -11.23182 -29.30946 1.000 38.69827 2 VAL H C 1
ATOM 941 O O . VAL B 2 2 ? -5.31873 -10.29457 -28.56697 1.000 38.42980 2 VAL H O 1
ATOM 945 N N . GLN B 2 3 ? -6.45924 -12.20946 -28.92577 1.000 34.82366 3 GLN H N 1
ATOM 946 C CA . GLN B 2 3 ? -7.06775 -12.24467 -27.60803 1.000 36.25458 3 GLN H CA 1
ATOM 947 C C . GLN B 2 3 ? -6.94914 -13.64469 -27.02221 1.000 31.05794 3 GLN H C 1
ATOM 948 O O . GLN B 2 3 ? -7.27846 -14.64231 -27.68297 1.000 29.83827 3 GLN H O 1
ATOM 954 N N . LEU B 2 4 ? -6.54303 -13.69751 -25.75869 1.000 30.66348 4 LEU H N 1
ATOM 955 C CA . LEU B 2 4 ? -6.44477 -14.91961 -24.98829 1.000 29.84212 4 LEU H CA 1
ATOM 956 C C . LEU B 2 4 ? -7.24380 -14.68290 -23.71583 1.000 31.35970 4 LEU H C 1
ATOM 957 O O . LEU B 2 4 ? -6.99065 -13.70714 -23.00903 1.000 30.03209 4 LEU H O 1
ATOM 962 N N . VAL B 2 5 ? -8.22010 -15.53806 -23.43135 1.000 26.19207 5 VAL H N 1
ATOM 963 C CA . VAL B 2 5 ? -9.06495 -15.34548 -22.25858 1.000 30.70909 5 VAL H CA 1
ATOM 964 C C . VAL B 2 5 ? -9.08228 -16.62694 -21.43036 1.000 26.73554 5 VAL H C 1
ATOM 965 O O . VAL B 2 5 ? -9.64122 -17.64155 -21.86544 1.000 30.07559 5 VAL H O 1
ATOM 969 N N . GLU B 2 6 ? -8.52401 -16.56893 -20.22480 1.000 28.07018 6 GLU H N 1
ATOM 970 C CA . GLU B 2 6 ? -8.45502 -17.71912 -19.33701 1.000 28.71923 6 GLU H CA 1
ATOM 971 C C . GLU B 2 6 ? -9.67640 -17.80191 -18.43124 1.000 30.47430 6 GLU H C 1
ATOM 972 O O . GLU B 2 6 ? -10.26614 -16.79148 -18.04748 1.000 29.77753 6 GLU H O 1
ATOM 978 N N . SER B 2 7 ? -10.00902 -19.01884 -18.03167 1.000 26.91487 7 SER H N 1
ATOM 979 C CA . SER B 2 7 ? -11.06451 -19.21763 -17.05700 1.000 32.22077 7 SER H CA 1
ATOM 980 C C . SER B 2 7 ? -10.80194 -20.50635 -16.29358 1.000 32.14873 7 SER H C 1
ATOM 981 O O . SER B 2 7 ? -9.99492 -21.35241 -16.70469 1.000 27.30135 7 SER H O 1
ATOM 984 N N . GLY B 2 8 ? -11.51349 -20.65564 -15.18422 1.000 29.32309 8 GLY H N 1
ATOM 985 C CA . GLY B 2 8 ? -11.47865 -21.87442 -14.40230 1.000 32.56305 8 GLY H CA 1
ATOM 986 C C . GLY B 2 8 ? -10.81729 -21.71938 -13.05273 1.000 29.90024 8 GLY H C 1
ATOM 987 O O . GLY B 2 8 ? -10.86868 -22.65649 -12.25673 1.000 32.54776 8 GLY H O 1
ATOM 988 N N . GLY B 2 9 ? -10.18669 -20.57992 -12.77694 1.000 31.62527 9 GLY H N 1
ATOM 989 C CA . GLY B 2 9 ? -9.50647 -20.39979 -11.50684 1.000 30.72248 9 GLY H CA 1
ATOM 990 C C . GLY B 2 9 ? -10.49944 -20.34227 -10.35466 1.000 32.72040 9 GLY H C 1
ATOM 991 O O . GLY B 2 9 ? -11.59426 -19.79435 -10.47464 1.000 32.12035 9 GLY H O 1
ATOM 992 N N . ASP B 2 10 ? -10.10598 -20.91300 -9.22426 1.000 31.48640 10 ASP H N 1
ATOM 993 C CA . ASP B 2 10 ? -11.02147 -21.10121 -8.09897 1.000 32.06790 10 ASP H CA 1
ATOM 994 C C . ASP B 2 10 ? -10.23065 -21.52004 -6.87998 1.000 32.59246 10 ASP H C 1
ATOM 995 O O . ASP B 2 10 ? -9.01295 -21.72938 -6.92408 1.000 30.12101 10 ASP H O 1
ATOM 1000 N N . LEU B 2 11 ? -10.95029 -21.64585 -5.78464 1.000 31.62251 11 LEU H N 1
ATOM 1001 C CA . LEU B 2 11 ? -10.36765 -21.93491 -4.50016 1.000 34.53237 11 LEU H CA 1
ATOM 1002 C C . LEU B 2 11 ? -10.47000 -23.44845 -4.32027 1.000 35.83463 11 LEU H C 1
ATOM 1003 O O . LEU B 2 11 ? -11.51372 -24.03369 -4.62022 1.000 37.16401 11 LEU H O 1
ATOM 1008 N N . VAL B 2 12 ? -9.35692 -24.09447 -3.93976 1.000 37.58509 12 VAL H N 1
ATOM 1009 C CA . VAL B 2 12 ? -9.30830 -25.54708 -3.76174 1.000 33.50972 12 VAL H CA 1
ATOM 1010 C C . VAL B 2 12 ? -8.44896 -25.92606 -2.55729 1.000 33.77322 12 VAL H C 1
ATOM 1011 O O . VAL B 2 12 ? -7.62293 -25.14632 -2.06887 1.000 31.67158 12 VAL H O 1
ATOM 1015 N N . LYS B 2 13 ? -8.68403 -27.21276 -2.04428 1.000 33.87573 13 LYS H N 1
ATOM 1016 C CA . LYS B 2 13 ? -7.87959 -27.74614 -0.95641 1.000 35.89246 13 LYS H CA 1
ATOM 1017 C C . LYS B 2 13 ? -6.69065 -28.55134 -1.49450 1.000 33.89355 13 LYS H C 1
ATOM 1018 O O . LYS B 2 13 ? -6.73244 -29.05352 -2.62339 1.000 32.19120 13 LYS H O 1
ATOM 1024 N N . PRO B 2 14 ? -5.60894 -28.64556 -0.71642 1.000 35.57720 14 PRO H N 1
ATOM 1025 C CA . PRO B 2 14 ? -4.45677 -29.45669 -1.13303 1.000 33.30391 14 PRO H CA 1
ATOM 1026 C C . PRO B 2 14 ? -4.89295 -30.85706 -1.50800 1.000 35.91411 14 PRO H C 1
ATOM 1027 O O . PRO B 2 14 ? -5.76290 -31.44537 -0.86404 1.000 36.14658 14 PRO H O 1
ATOM 1031 N N . GLY B 2 15 ? -4.30726 -31.37433 -2.58787 1.000 33.61881 15 GLY H N 1
ATOM 1032 C CA . GLY B 2 15 ? -4.71787 -32.64282 -3.14505 1.000 35.66503 15 GLY H CA 1
ATOM 1033 C C . GLY B 2 15 ? -5.88209 -32.57009 -4.10354 1.000 35.76483 15 GLY H C 1
ATOM 1034 O O . GLY B 2 15 ? -6.14205 -33.55370 -4.79969 1.000 37.24932 15 GLY H O 1
ATOM 1035 N N . GLY B 2 16 ? -6.56843 -31.42625 -4.20458 1.000 32.31964 16 GLY H N 1
ATOM 1036 C CA . GLY B 2 16 ? -7.66266 -31.29670 -5.14145 1.000 34.82984 16 GLY H CA 1
ATOM 1037 C C . GLY B 2 16 ? -7.17760 -31.14252 -6.58274 1.000 35.02116 16 GLY H C 1
ATOM 1038 O O . GLY B 2 16 ? -5.98404 -31.08761 -6.86891 1.000 34.56387 16 GLY H O 1
ATOM 1039 N N . SER B 2 17 ? -8.14621 -31.08476 -7.49825 1.000 32.27853 17 SER H N 1
ATOM 1040 C CA . SER B 2 17 ? -7.90924 -30.88549 -8.92103 1.000 31.88373 17 SER H CA 1
ATOM 1041 C C . SER B 2 17 ? -8.70773 -29.69409 -9.43004 1.000 33.61247 17 SER H C 1
ATOM 1042 O O . SER B 2 17 ? -9.68421 -29.25920 -8.81780 1.000 32.74304 17 SER H O 1
ATOM 1045 N N . LEU B 2 18 ? -8.28707 -29.18861 -10.58272 1.000 31.81521 18 LEU H N 1
ATOM 1046 C CA . LEU B 2 18 ? -8.89300 -28.03024 -11.22011 1.000 31.57663 18 LEU H CA 1
ATOM 1047 C C . LEU B 2 18 ? -8.50199 -28.04888 -12.69454 1.000 31.20584 18 LEU H C 1
ATOM 1048 O O . LEU B 2 18 ? -7.39830 -28.47038 -13.03963 1.000 31.04484 18 LEU H O 1
ATOM 1053 N N . ARG B 2 19 ? -9.39792 -27.59280 -13.56719 1.000 29.54210 19 ARG H N 1
ATOM 1054 C CA . ARG B 2 19 ? -9.10190 -27.55808 -14.99656 1.000 31.63331 19 ARG H CA 1
ATOM 1055 C C . ARG B 2 19 ? -9.22606 -26.12678 -15.49974 1.000 31.95160 19 ARG H C 1
ATOM 1056 O O . ARG B 2 19 ? -10.27870 -25.50112 -15.32958 1.000 31.24358 19 ARG H O 1
ATOM 1064 N N . LEU B 2 20 ? -8.13501 -25.59567 -16.06787 1.000 25.96565 20 LEU H N 1
ATOM 1065 C CA . LEU B 2 20 ? -8.12200 -24.25752 -16.62973 1.000 25.64743 20 LEU H CA 1
ATOM 1066 C C . LEU B 2 20 ? -8.35605 -24.34352 -18.13361 1.000 30.44768 20 LEU H C 1
ATOM 1067 O O . LEU B 2 20 ? -7.93507 -25.30105 -18.79692 1.000 28.69074 20 LEU H O 1
ATOM 1072 N N . SER B 2 21 ? -9.03271 -23.33213 -18.66255 1.000 27.44776 21 SER H N 1
ATOM 1073 C CA . SER B 2 21 ? -9.27214 -23.19111 -20.08650 1.000 30.54566 21 SER H CA 1
ATOM 1074 C C . SER B 2 21 ? -8.79434 -21.82142 -20.53462 1.000 29.74405 21 SER H C 1
ATOM 1075 O O . SER B 2 21 ? -8.84458 -20.84637 -19.77416 1.000 29.63856 21 SER H O 1
ATOM 1078 N N . CYS B 2 22 ? -8.34571 -21.75438 -21.78621 1.000 24.48543 22 CYS H N 1
ATOM 1079 C CA . CYS B 2 22 ? -7.96951 -20.49111 -22.40024 1.000 26.36449 22 CYS H CA 1
ATOM 1080 C C . CYS B 2 22 ? -8.49499 -20.51771 -23.82137 1.000 28.20345 22 CYS H C 1
ATOM 1081 O O . CYS B 2 22 ? -8.14413 -21.41334 -24.59697 1.000 26.72429 22 CYS H O 1
ATOM 1084 N N . VAL B 2 23 ? -9.37298 -19.57911 -24.15518 1.000 29.12250 23 VAL H N 1
ATOM 1085 C CA . VAL B 2 23 ? -9.99823 -19.54170 -25.46711 1.000 29.61856 23 VAL H CA 1
ATOM 1086 C C . VAL B 2 23 ? -9.35464 -18.40564 -26.23790 1.000 27.46497 23 VAL H C 1
ATOM 1087 O O . VAL B 2 23 ? -9.26147 -17.27867 -25.73673 1.000 28.52411 23 VAL H O 1
ATOM 1091 N N . ALA B 2 24 ? -8.88678 -18.69996 -27.44250 1.000 28.03226 24 ALA H N 1
ATOM 1092 C CA . ALA B 2 24 ? -8.14531 -17.72073 -28.22101 1.000 30.11057 24 ALA H CA 1
ATOM 1093 C C . ALA B 2 24 ? -8.97100 -17.25687 -29.41264 1.000 31.56606 24 ALA H C 1
ATOM 1094 O O . ALA B 2 24 ? -9.78098 -18.01510 -29.95937 1.000 28.95846 24 ALA H O 1
ATOM 1096 N N . SER B 2 25 ? -8.74302 -16.00988 -29.81214 1.000 29.64297 25 SER H N 1
ATOM 1097 C CA . SER B 2 25 ? -9.38002 -15.41855 -30.97700 1.000 35.70399 25 SER H CA 1
ATOM 1098 C C . SER B 2 25 ? -8.37541 -14.51616 -31.67939 1.000 30.92933 25 SER H C 1
ATOM 1099 O O . SER B 2 25 ? -7.36534 -14.12094 -31.10138 1.000 32.45120 25 SER H O 1
ATOM 1102 N N . GLY B 2 26 ? -8.66489 -14.18518 -32.94432 1.000 35.22782 26 GLY H N 1
ATOM 1103 C CA . GLY B 2 26 ? -7.87439 -13.21236 -33.68366 1.000 33.36720 26 GLY H CA 1
ATOM 1104 C C . GLY B 2 26 ? -6.68586 -13.75389 -34.45292 1.000 33.66512 26 GLY H C 1
ATOM 1105 O O . GLY B 2 26 ? -5.93691 -12.96645 -35.04196 1.000 35.12889 26 GLY H O 1
ATOM 1106 N N . PHE B 2 27 ? -6.48044 -15.06398 -34.46277 1.000 32.40468 27 PHE H N 1
ATOM 1107 C CA . PHE B 2 27 ? -5.39663 -15.68064 -35.21323 1.000 30.30941 27 PHE H CA 1
ATOM 1108 C C . PHE B 2 27 ? -5.79510 -17.12840 -35.42585 1.000 31.89214 27 PHE H C 1
ATOM 1109 O O . PHE B 2 27 ? -6.75738 -17.61440 -34.82011 1.000 29.71584 27 PHE H O 1
ATOM 1117 N N . THR B 2 28 ? -5.08041 -17.80887 -36.32284 1.000 30.90058 28 THR H N 1
ATOM 1118 C CA . THR B 2 28 ? -5.34726 -19.22833 -36.52710 1.000 28.26592 28 THR H CA 1
ATOM 1119 C C . THR B 2 28 ? -4.65212 -19.99329 -35.41398 1.000 29.56712 28 THR H C 1
ATOM 1120 O O . THR B 2 28 ? -3.41913 -20.09963 -35.39804 1.000 26.79412 28 THR H O 1
ATOM 1124 N N . PHE B 2 29 ? -5.45863 -20.50040 -34.47808 1.000 28.09780 29 PHE H N 1
ATOM 1125 C CA . PHE B 2 29 ? -4.95885 -21.06438 -33.22206 1.000 30.00721 29 PHE H CA 1
ATOM 1126 C C . PHE B 2 29 ? -3.99100 -22.20486 -33.48469 1.000 27.04016 29 PHE H C 1
ATOM 1127 O O . PHE B 2 29 ? -2.90916 -22.25280 -32.89713 1.000 26.13712 29 PHE H O 1
ATOM 1135 N N . SER B 2 30 ? -4.33976 -23.09728 -34.41414 1.000 27.08432 30 SER H N 1
ATOM 1136 C CA . SER B 2 30 ? -3.48651 -24.24215 -34.73140 1.000 27.33414 30 SER H CA 1
ATOM 1137 C C . SER B 2 30 ? -2.14538 -23.84807 -35.34767 1.000 25.53928 30 SER H C 1
ATOM 1138 O O . SER B 2 30 ? -1.27568 -24.70673 -35.48770 1.000 27.40244 30 SER H O 1
ATOM 1141 N N . SER B 2 31 ? -1.93370 -22.58874 -35.71353 1.000 24.51224 31 SER H N 1
ATOM 1142 C CA . SER B 2 31 ? -0.61843 -22.23263 -36.23961 1.000 24.69009 31 SER H CA 1
ATOM 1143 C C . SER B 2 31 ? 0.44404 -22.00512 -35.16361 1.000 26.25231 31 SER H C 1
ATOM 1144 O O . SER B 2 31 ? 1.62676 -21.87403 -35.50609 1.000 25.54459 31 SER H O 1
ATOM 1147 N N . TYR B 2 32 ? 0.07613 -21.95562 -33.88184 1.000 23.96911 32 TYR H N 1
ATOM 1148 C CA . TYR B 2 32 ? 0.97674 -21.43025 -32.86721 1.000 23.28751 32 TYR H CA 1
ATOM 1149 C C . TYR B 2 32 ? 1.15499 -22.39799 -31.71459 1.000 23.25122 32 TYR H C 1
ATOM 1150 O O . TYR B 2 32 ? 0.24862 -23.15004 -31.35800 1.000 23.35785 32 TYR H O 1
ATOM 1159 N N . VAL B 2 33 ? 2.36610 -22.38155 -31.16109 1.000 22.65233 33 VAL H N 1
ATOM 1160 C CA . VAL B 2 33 ? 2.63192 -23.01348 -29.88613 1.000 21.67601 33 VAL H CA 1
ATOM 1161 C C . VAL B 2 33 ? 1.87397 -22.24486 -28.81337 1.000 22.36536 33 VAL H C 1
ATOM 1162 O O . VAL B 2 33 ? 1.75783 -21.00988 -28.88832 1.000 20.87584 33 VAL H O 1
ATOM 1166 N N . MET B 2 34 ? 1.31986 -22.95877 -27.83252 1.000 20.87970 34 MET H N 1
ATOM 1167 C CA . MET B 2 34 ? 0.74084 -22.29544 -26.66305 1.000 22.37155 34 MET H CA 1
ATOM 1168 C C . MET B 2 34 ? 1.29860 -22.83901 -25.35746 1.000 21.03664 34 MET H C 1
ATOM 1169 O O . MET B 2 34 ? 1.74431 -23.97457 -25.27812 1.000 23.01686 34 MET H O 1
ATOM 1174 N N . SER B 2 35 ? 1.27482 -21.98240 -24.33776 1.000 21.64766 35 SER H N 1
ATOM 1175 C CA . SER B 2 35 ? 1.94823 -22.22756 -23.07169 1.000 20.79084 35 SER H CA 1
ATOM 1176 C C . SER B 2 35 ? 1.16476 -21.61137 -21.92280 1.000 22.92551 35 SER H C 1
ATOM 1177 O O . SER B 2 35 ? 0.43895 -20.63151 -22.09858 1.000 22.65309 35 SER H O 1
ATOM 1180 N N . TRP B 2 36 ? 1.40173 -22.15161 -20.72634 1.000 20.91982 36 TRP H N 1
ATOM 1181 C CA . TRP B 2 36 ? 0.97473 -21.53814 -19.47590 1.000 19.85042 36 TRP H CA 1
ATOM 1182 C C . TRP B 2 36 ? 2.18830 -20.99610 -18.72072 1.000 19.73777 36 TRP H C 1
ATOM 1183 O O . TRP B 2 36 ? 3.25647 -21.62239 -18.69462 1.000 19.89888 36 TRP H O 1
ATOM 1194 N N . VAL B 2 37 ? 2.02300 -19.79737 -18.13923 1.000 20.65182 37 VAL H N 1
ATOM 1195 C CA . VAL B 2 37 ? 3.00227 -19.14926 -17.26702 1.000 19.88392 37 VAL H CA 1
ATOM 1196 C C . VAL B 2 37 ? 2.24425 -18.74350 -16.00703 1.000 21.56445 37 VAL H C 1
ATOM 1197 O O . VAL B 2 37 ? 1.11750 -18.25126 -16.10502 1.000 23.04068 37 VAL H O 1
ATOM 1201 N N . ARG B 2 38 ? 2.83125 -18.96323 -14.83064 1.000 22.52068 38 ARG H N 1
ATOM 1202 C CA . ARG B 2 38 ? 2.14182 -18.57100 -13.60333 1.000 23.71389 38 ARG H CA 1
ATOM 1203 C C . ARG B 2 38 ? 2.95897 -17.55733 -12.81058 1.000 21.90360 38 ARG H C 1
ATOM 1204 O O . ARG B 2 38 ? 4.18031 -17.46253 -12.95386 1.000 22.78635 38 ARG H O 1
ATOM 1212 N N . GLN B 2 39 ? 2.25687 -16.76246 -11.99182 1.000 24.64416 39 GLN H N 1
ATOM 1213 C CA . GLN B 2 39 ? 2.88116 -15.74839 -11.14537 1.000 23.14998 39 GLN H CA 1
ATOM 1214 C C . GLN B 2 39 ? 2.35330 -15.89095 -9.72557 1.000 24.11462 39 GLN H C 1
ATOM 1215 O O . GLN B 2 39 ? 1.15224 -15.68277 -9.48271 1.000 22.94321 39 GLN H O 1
ATOM 1221 N N . ILE B 2 40 ? 3.24611 -16.23616 -8.81032 1.000 25.65910 40 ILE H N 1
ATOM 1222 C CA . ILE B 2 40 ? 2.89707 -16.54053 -7.42248 1.000 30.62896 40 ILE H CA 1
ATOM 1223 C C . ILE B 2 40 ? 2.69306 -15.22742 -6.67399 1.000 34.70554 40 ILE H C 1
ATOM 1224 O O . ILE B 2 40 ? 3.08619 -14.16117 -7.18526 1.000 31.37715 40 ILE H O 1
ATOM 1229 N N . PRO B 2 41 ? 2.08509 -15.25730 -5.47566 1.000 36.88700 41 PRO H N 1
ATOM 1230 C CA . PRO B 2 41 ? 1.78551 -13.99911 -4.76584 1.000 37.65035 41 PRO H CA 1
ATOM 1231 C C . PRO B 2 41 ? 3.00403 -13.13596 -4.52528 1.000 37.20530 41 PRO H C 1
ATOM 1232 O O . PRO B 2 41 ? 2.87683 -11.91135 -4.42887 1.000 36.57634 41 PRO H O 1
ATOM 1236 N N . GLU B 2 42 ? 4.18706 -13.73164 -4.44647 1.000 35.59185 42 GLU H N 1
ATOM 1237 C CA . GLU B 2 42 ? 5.40320 -12.95316 -4.28399 1.000 37.93738 42 GLU H CA 1
ATOM 1238 C C . GLU B 2 42 ? 5.91118 -12.36854 -5.59784 1.000 35.07695 42 GLU H C 1
ATOM 1239 O O . GLU B 2 42 ? 6.98899 -11.76409 -5.61075 1.000 37.17963 42 GLU H O 1
ATOM 1245 N N . LYS B 2 43 ? 5.18867 -12.57841 -6.69318 1.000 32.89149 43 LYS H N 1
ATOM 1246 C CA . LYS B 2 43 ? 5.35730 -11.97062 -8.02489 1.000 34.20829 43 LYS H CA 1
ATOM 1247 C C . LYS B 2 43 ? 6.53710 -12.53123 -8.82588 1.000 31.23328 43 LYS H C 1
ATOM 1248 O O . LYS B 2 43 ? 6.87447 -11.96546 -9.89286 1.000 29.48099 43 LYS H O 1
ATOM 1254 N N . ARG B 2 44 ? 7.13824 -13.64700 -8.41229 1.000 32.43272 44 ARG H N 1
ATOM 1255 C CA . ARG B 2 44 ? 8.04135 -14.36737 -9.31255 1.000 30.19142 44 ARG H CA 1
ATOM 1256 C C . ARG B 2 44 ? 7.26646 -15.03479 -10.45147 1.000 27.12431 44 ARG H C 1
ATOM 1257 O O . ARG B 2 44 ? 6.18277 -15.60644 -10.24962 1.000 25.00265 44 ARG H O 1
ATOM 1265 N N . LEU B 2 45 ? 7.83384 -14.98666 -11.65675 1.000 27.29144 45 LEU H N 1
ATOM 1266 C CA . LEU B 2 45 ? 7.20715 -15.64239 -12.80623 1.000 24.95572 45 LEU H CA 1
ATOM 1267 C C . LEU B 2 45 ? 7.82242 -17.01760 -13.00784 1.000 24.77691 45 LEU H C 1
ATOM 1268 O O . LEU B 2 45 ? 9.03360 -17.18872 -12.85851 1.000 24.73120 45 LEU H O 1
ATOM 1273 N N . GLU B 2 46 ? 6.99126 -17.99280 -13.37397 1.000 23.95728 46 GLU H N 1
ATOM 1274 C CA . GLU B 2 46 ? 7.46436 -19.35489 -13.58617 1.000 23.42996 46 GLU H CA 1
ATOM 1275 C C . GLU B 2 46 ? 6.73251 -19.90211 -14.80092 1.000 22.82187 46 GLU H C 1
ATOM 1276 O O . GLU B 2 46 ? 5.49985 -19.97417 -14.79341 1.000 20.96325 46 GLU H O 1
ATOM 1282 N N . TRP B 2 47 ? 7.48681 -20.26575 -15.83565 1.000 23.58261 47 TRP H N 1
ATOM 1283 C CA . TRP B 2 47 ? 6.89572 -20.99878 -16.95108 1.000 22.04185 47 TRP H CA 1
ATOM 1284 C C . TRP B 2 47 ? 6.41173 -22.36219 -16.46412 1.000 21.84119 47 TRP H C 1
ATOM 1285 O O . TRP B 2 47 ? 7.09672 -23.02326 -15.68737 1.000 21.91422 47 TRP H O 1
ATOM 1296 N N . VAL B 2 48 ? 5.22453 -22.79255 -16.93684 1.000 20.55193 48 VAL H N 1
ATOM 1297 C CA . VAL B 2 48 ? 4.55420 -24.00469 -16.44976 1.000 22.28144 48 VAL H CA 1
ATOM 1298 C C . VAL B 2 48 ? 4.62111 -25.15812 -17.46778 1.000 22.09639 48 VAL H C 1
ATOM 1299 O O . VAL B 2 48 ? 5.05201 -26.27212 -17.13438 1.000 21.37835 48 VAL H O 1
ATOM 1303 N N . ALA B 2 49 ? 4.12592 -24.93103 -18.68238 1.000 20.76841 49 ALA H N 1
ATOM 1304 C CA . ALA B 2 49 ? 3.99626 -26.02456 -19.65700 1.000 21.06560 49 ALA H CA 1
ATOM 1305 C C . ALA B 2 49 ? 3.81337 -25.42735 -21.04043 1.000 20.87291 49 ALA H C 1
ATOM 1306 O O . ALA B 2 49 ? 3.37594 -24.27767 -21.18533 1.000 21.40030 49 ALA H O 1
ATOM 1308 N N . THR B 2 50 ? 4.06975 -26.25724 -22.05481 1.000 21.15517 50 THR H N 1
ATOM 1309 C CA . THR B 2 50 ? 4.05012 -25.82199 -23.44878 1.000 21.08447 50 THR H CA 1
ATOM 1310 C C . THR B 2 50 ? 3.54772 -26.97936 -24.30389 1.000 21.40470 50 THR H C 1
ATOM 1311 O O . THR B 2 50 ? 3.84752 -28.13599 -24.00427 1.000 21.77305 50 THR H O 1
ATOM 1315 N N . ILE B 2 51 ? 2.80385 -26.65203 -25.37192 1.000 21.33545 51 ILE H N 1
ATOM 1316 C CA . ILE B 2 51 ? 2.27082 -27.64558 -26.29493 1.000 21.66063 51 ILE H CA 1
ATOM 1317 C C . ILE B 2 51 ? 2.43606 -27.17105 -27.75364 1.000 21.68316 51 ILE H C 1
ATOM 1318 O O . ILE B 2 51 ? 2.10733 -26.03280 -28.09048 1.000 21.78539 51 ILE H O 1
ATOM 1323 N N . SER B 2 52 ? 2.91291 -28.06109 -28.62698 1.000 23.60060 52 SER H N 1
ATOM 1324 C CA . SER B 2 52 ? 3.06188 -27.73325 -30.04420 1.000 24.18146 52 SER H CA 1
ATOM 1325 C C . SER B 2 52 ? 1.68546 -27.63375 -30.73891 1.000 22.83558 52 SER H C 1
ATOM 1326 O O . SER B 2 52 ? 0.63961 -27.95859 -30.16610 1.000 23.71515 52 SER H O 1
ATOM 1329 N N . SER B 2 53 ? 1.68765 -27.21714 -32.01614 1.000 25.95886 53 SER H N 1
ATOM 1330 C CA . SER B 2 53 ? 0.43365 -26.90591 -32.72362 1.000 23.99187 53 SER H CA 1
ATOM 1331 C C . SER B 2 53 ? -0.61663 -28.01866 -32.62907 1.000 24.87810 53 SER H C 1
ATOM 1332 O O . SER B 2 53 ? -1.80720 -27.74190 -32.44190 1.000 25.89471 53 SER H O 1
ATOM 1335 N N . PHE B 2 54 ? -0.21406 -29.27625 -32.79804 1.000 25.43384 54 PHE H N 1
ATOM 1336 C CA . PHE B 2 54 ? -1.17285 -30.38449 -32.87561 1.000 24.69135 54 PHE H CA 1
ATOM 1337 C C . PHE B 2 54 ? -0.98316 -31.37179 -31.74377 1.000 29.61826 54 PHE H C 1
ATOM 1338 O O . PHE B 2 54 ? -1.41633 -32.53050 -31.84087 1.000 27.81050 54 PHE H O 1
ATOM 1346 N N . GLY B 2 55 ? -0.32058 -30.93303 -30.67772 1.000 28.03112 55 GLY H N 1
ATOM 1347 C CA . GLY B 2 55 ? -0.21722 -31.71477 -29.47794 1.000 27.76365 55 GLY H CA 1
ATOM 1348 C C . GLY B 2 55 ? 0.84735 -32.78582 -29.47510 1.000 29.69712 55 GLY H C 1
ATOM 1349 O O . GLY B 2 55 ? 0.89671 -33.55630 -28.51103 1.000 30.63251 55 GLY H O 1
ATOM 1350 N N . SER B 2 56 ? 1.73264 -32.85120 -30.48485 1.000 26.02245 56 SER H N 1
ATOM 1351 C CA . SER B 2 56 ? 2.66076 -33.98662 -30.52352 1.000 30.15073 56 SER H CA 1
ATOM 1352 C C . SER B 2 56 ? 3.76374 -33.87147 -29.47638 1.000 29.12899 56 SER H C 1
ATOM 1353 O O . SER B 2 56 ? 4.25996 -34.89278 -28.98335 1.000 28.82830 56 SER H O 1
ATOM 1356 N N . TYR B 2 57 ? 4.16218 -32.65719 -29.13820 1.000 25.29916 57 TYR H N 1
ATOM 1357 C CA . TYR B 2 57 ? 5.25398 -32.38800 -28.22808 1.000 27.88277 57 TYR H CA 1
ATOM 1358 C C . TYR B 2 57 ? 4.76503 -31.49355 -27.10305 1.000 24.02323 57 TYR H C 1
ATOM 1359 O O . TYR B 2 57 ? 4.03495 -30.53402 -27.34570 1.000 25.18271 57 TYR H O 1
ATOM 1368 N N . THR B 2 58 ? 5.15614 -31.83084 -25.88222 1.000 25.61404 58 THR H N 1
ATOM 1369 C CA . THR B 2 58 ? 4.83181 -31.02314 -24.71058 1.000 24.58741 58 THR H CA 1
ATOM 1370 C C . THR B 2 58 ? 6.09146 -30.92016 -23.86359 1.000 27.06805 58 THR H C 1
ATOM 1371 O O . THR B 2 58 ? 6.92749 -31.83679 -23.87287 1.000 27.91088 58 THR H O 1
ATOM 1375 N N . TYR B 2 59 ? 6.24610 -29.79365 -23.15730 1.000 23.17430 59 TYR H N 1
ATOM 1376 C CA . TYR B 2 59 ? 7.25134 -29.64850 -22.10146 1.000 24.98438 59 TYR H CA 1
ATOM 1377 C C . TYR B 2 59 ? 6.55589 -29.15977 -20.83579 1.000 23.41426 59 TYR H C 1
ATOM 1378 O O . TYR B 2 59 ? 5.58052 -28.41257 -20.91712 1.000 22.28030 59 TYR H O 1
ATOM 1387 N N . TYR B 2 60 ? 7.08226 -29.58226 -19.67478 1.000 24.83300 60 TYR H N 1
ATOM 1388 C CA . TYR B 2 60 ? 6.60095 -29.22456 -18.34160 1.000 24.21139 60 TYR H CA 1
ATOM 1389 C C . TYR B 2 60 ? 7.74972 -28.73893 -17.47775 1.000 22.99997 60 TYR H C 1
ATOM 1390 O O . TYR B 2 60 ? 8.85774 -29.28025 -17.53059 1.000 23.39939 60 TYR H O 1
ATOM 1399 N N . VAL B 2 61 ? 7.47784 -27.73995 -16.65192 1.000 24.43598 61 VAL H N 1
ATOM 1400 C CA . VAL B 2 61 ? 8.45090 -27.38151 -15.63881 1.000 23.84280 61 VAL H CA 1
ATOM 1401 C C . VAL B 2 61 ? 8.42066 -28.47016 -14.56881 1.000 27.20212 61 VAL H C 1
ATOM 1402 O O . VAL B 2 61 ? 7.37510 -29.07941 -14.30017 1.000 26.36316 61 VAL H O 1
ATOM 1406 N N . ASP B 2 62 ? 9.58065 -28.74498 -13.97451 1.000 28.83111 62 ASP H N 1
ATOM 1407 C CA . ASP B 2 62 ? 9.69278 -29.89480 -13.07893 1.000 32.13180 62 ASP H CA 1
ATOM 1408 C C . ASP B 2 62 ? 8.67897 -29.82011 -11.93781 1.000 28.56539 62 ASP H C 1
ATOM 1409 O O . ASP B 2 62 ? 8.09131 -30.83658 -11.55572 1.000 27.89057 62 ASP H O 1
ATOM 1414 N N . ALA B 2 63 ? 8.41757 -28.62248 -11.42067 1.000 29.71853 63 ALA H N 1
ATOM 1415 C CA . ALA B 2 63 ? 7.56816 -28.50561 -10.22970 1.000 32.22849 63 ALA H CA 1
ATOM 1416 C C . ALA B 2 63 ? 6.17740 -29.10192 -10.43571 1.000 31.83147 63 ALA H C 1
ATOM 1417 O O . ALA B 2 63 ? 5.52798 -29.49342 -9.45336 1.000 31.15077 63 ALA H O 1
ATOM 1419 N N . VAL B 2 64 ? 5.69223 -29.15932 -11.68536 1.000 25.02175 64 VAL H N 1
ATOM 1420 C CA . VAL B 2 64 ? 4.33536 -29.62020 -11.96852 1.000 25.03883 64 VAL H CA 1
ATOM 1421 C C . VAL B 2 64 ? 4.30871 -30.95423 -12.67506 1.000 26.33964 64 VAL H C 1
ATOM 1422 O O . VAL B 2 64 ? 3.21276 -31.49535 -12.89763 1.000 26.38451 64 VAL H O 1
ATOM 1426 N N . LYS B 2 65 ? 5.46685 -31.51604 -13.03035 1.000 24.90332 65 LYS H N 1
ATOM 1427 C CA . LYS B 2 65 ? 5.45395 -32.73598 -13.82655 1.000 28.09406 65 LYS H CA 1
ATOM 1428 C C . LYS B 2 65 ? 4.76507 -33.84745 -13.03920 1.000 27.93702 65 LYS H C 1
ATOM 1429 O O . LYS B 2 65 ? 4.87128 -33.92800 -11.80797 1.000 29.07267 65 LYS H O 1
ATOM 1435 N N . GLY B 2 66 ? 4.00570 -34.67645 -13.75308 1.000 30.85287 66 GLY H N 1
ATOM 1436 C CA . GLY B 2 66 ? 3.24662 -35.74227 -13.14231 1.000 29.86752 66 GLY H CA 1
ATOM 1437 C C . GLY B 2 66 ? 2.04482 -35.29788 -12.33118 1.000 33.57501 66 GLY H C 1
ATOM 1438 O O . GLY B 2 66 ? 1.39780 -36.14160 -11.70542 1.000 29.27102 66 GLY H O 1
ATOM 1439 N N . ARG B 2 67 ? 1.76227 -34.00306 -12.26547 1.000 29.10012 67 ARG H N 1
ATOM 1440 C CA . ARG B 2 67 ? 0.53522 -33.50516 -11.66154 1.000 30.74870 67 ARG H CA 1
ATOM 1441 C C . ARG B 2 67 ? -0.32246 -32.72720 -12.65055 1.000 26.49252 67 ARG H C 1
ATOM 1442 O O . ARG B 2 67 ? -1.55602 -32.84095 -12.61175 1.000 25.85841 67 ARG H O 1
ATOM 1450 N N . PHE B 2 68 ? 0.29490 -31.92969 -13.52190 1.000 27.30411 68 PHE H N 1
ATOM 1451 C CA . PHE B 2 68 ? -0.40695 -31.11966 -14.51012 1.000 24.35566 68 PHE H CA 1
ATOM 1452 C C . PHE B 2 68 ? -0.31527 -31.75212 -15.88807 1.000 28.98598 68 PHE H C 1
ATOM 1453 O O . PHE B 2 68 ? 0.68705 -32.40057 -16.22795 1.000 28.34970 68 PHE H O 1
ATOM 1461 N N . THR B 2 69 ? -1.34611 -31.50455 -16.70873 1.000 25.76581 69 THR H N 1
ATOM 1462 C CA . THR B 2 69 ? -1.37061 -31.96255 -18.09474 1.000 28.04062 69 THR H CA 1
ATOM 1463 C C . THR B 2 69 ? -1.85516 -30.82591 -18.97449 1.000 26.11615 69 THR H C 1
ATOM 1464 O O . THR B 2 69 ? -2.94170 -30.28607 -18.74109 1.000 25.89726 69 THR H O 1
ATOM 1468 N N . ILE B 2 70 ? -1.04336 -30.43656 -19.96135 1.000 25.62264 70 ILE H N 1
ATOM 1469 C CA . ILE B 2 70 ? -1.43481 -29.43494 -20.94936 1.000 23.01569 70 ILE H CA 1
ATOM 1470 C C . ILE B 2 70 ? -1.96934 -30.17452 -22.16736 1.000 24.51611 70 ILE H C 1
ATOM 1471 O O . ILE B 2 70 ? -1.45227 -31.24282 -22.53167 1.000 23.77551 70 ILE H O 1
ATOM 1476 N N . SER B 2 71 ? -3.03616 -29.64094 -22.76843 1.000 22.44104 71 SER H N 1
ATOM 1477 C CA . SER B 2 71 ? -3.65121 -30.23310 -23.95322 1.000 22.78438 71 SER H CA 1
ATOM 1478 C C . SER B 2 71 ? -4.36867 -29.12232 -24.68948 1.000 22.84525 71 SER H C 1
ATOM 1479 O O . SER B 2 71 ? -4.49228 -28.00896 -24.17867 1.000 24.09573 71 SER H O 1
ATOM 1482 N N . ARG B 2 72 ? -4.83889 -29.42126 -25.89782 1.000 22.85064 72 ARG H N 1
ATOM 1483 C CA . ARG B 2 72 ? -5.51312 -28.39518 -26.68755 1.000 22.77881 72 ARG H CA 1
ATOM 1484 C C . ARG B 2 72 ? -6.57859 -29.02432 -27.57024 1.000 27.04541 72 ARG H C 1
ATOM 1485 O O . ARG B 2 72 ? -6.48721 -30.20309 -27.93563 1.000 27.96894 72 ARG H O 1
ATOM 1493 N N . ASP B 2 73 ? -7.60002 -28.22739 -27.91253 1.000 29.02468 73 ASP H N 1
ATOM 1494 C CA . ASP B 2 73 ? -8.66534 -28.65185 -28.83341 1.000 32.87239 73 ASP H CA 1
ATOM 1495 C C . ASP B 2 73 ? -8.72817 -27.56911 -29.90812 1.000 32.49714 73 ASP H C 1
ATOM 1496 O O . ASP B 2 73 ? -9.34418 -26.52215 -29.69991 1.000 32.04052 73 ASP H O 1
ATOM 1501 N N . ASN B 2 74 ? -8.05340 -27.80902 -31.04046 1.000 28.68083 74 ASN H N 1
ATOM 1502 C CA . ASN B 2 74 ? -7.91556 -26.77835 -32.06255 1.000 31.66081 74 ASN H CA 1
ATOM 1503 C C . ASN B 2 74 ? -9.26029 -26.38677 -32.65306 1.000 33.30822 74 ASN H C 1
ATOM 1504 O O . ASN B 2 74 ? -9.44076 -25.23473 -33.05907 1.000 34.33324 74 ASN H O 1
ATOM 1509 N N . ALA B 2 75 ? -10.21000 -27.32524 -32.68505 1.000 33.16958 75 ALA H N 1
ATOM 1510 C CA . ALA B 2 75 ? -11.53881 -27.05455 -33.22242 1.000 37.15001 75 ALA H CA 1
ATOM 1511 C C . ALA B 2 75 ? -12.25611 -25.96672 -32.43901 1.000 36.76288 75 ALA H C 1
ATOM 1512 O O . ALA B 2 75 ? -13.04005 -25.20710 -33.02093 1.000 36.26316 75 ALA H O 1
ATOM 1514 N N . LYS B 2 76 ? -12.02493 -25.89310 -31.12001 1.000 34.79071 76 LYS H N 1
ATOM 1515 C CA . LYS B 2 76 ? -12.62267 -24.88081 -30.26196 1.000 33.08145 76 LYS H CA 1
ATOM 1516 C C . LYS B 2 76 ? -11.66144 -23.76451 -29.88814 1.000 33.08155 76 LYS H C 1
ATOM 1517 O O . LYS B 2 76 ? -11.97605 -22.97831 -28.98057 1.000 32.24887 76 LYS H O 1
ATOM 1523 N N . ASN B 2 77 ? -10.49187 -23.68213 -30.54005 1.000 29.53533 77 ASN H N 1
ATOM 1524 C CA . ASN B 2 77 ? -9.49953 -22.64735 -30.22468 1.000 26.43998 77 ASN H CA 1
ATOM 1525 C C . ASN B 2 77 ? -9.21067 -22.58635 -28.71893 1.000 28.89160 77 ASN H C 1
ATOM 1526 O O . ASN B 2 77 ? -9.09589 -21.50547 -28.13775 1.000 25.63758 77 ASN H O 1
ATOM 1531 N N . THR B 2 78 ? -9.08408 -23.75243 -28.07182 1.000 26.62944 78 THR H N 1
ATOM 1532 C CA . THR B 2 78 ? -8.99056 -23.78847 -26.61328 1.000 27.29366 78 THR H CA 1
ATOM 1533 C C . THR B 2 78 ? -7.74469 -24.54549 -26.15229 1.000 27.79637 78 THR H C 1
ATOM 1534 O O . THR B 2 78 ? -7.43933 -25.64246 -26.64201 1.000 25.90769 78 THR H O 1
ATOM 1538 N N . LEU B 2 79 ? -7.03830 -23.94707 -25.20504 1.000 25.58882 79 LEU H N 1
ATOM 1539 C CA . LEU B 2 79 ? -5.92020 -24.55186 -24.50415 1.000 25.95680 79 LEU H CA 1
ATOM 1540 C C . LEU B 2 79 ? -6.39340 -24.96201 -23.11494 1.000 27.31890 79 LEU H C 1
ATOM 1541 O O . LEU B 2 79 ? -7.17020 -24.24257 -22.47448 1.000 25.94253 79 LEU H O 1
ATOM 1546 N N . TYR B 2 80 ? -5.93555 -26.11375 -22.64351 1.000 25.86484 80 TYR H N 1
ATOM 1547 C CA . TYR B 2 80 ? -6.32911 -26.56396 -21.31277 1.000 27.56720 80 TYR H CA 1
ATOM 1548 C C . TYR B 2 80 ? -5.11105 -26.74957 -20.42893 1.000 27.69717 80 TYR H C 1
ATOM 1549 O O . TYR B 2 80 ? -4.01312 -27.04117 -20.91143 1.000 25.96691 80 TYR H O 1
ATOM 1558 N N . LEU B 2 81 ? -5.31913 -26.58418 -19.12170 1.000 25.00641 81 LEU H N 1
ATOM 1559 C CA . LEU B 2 81 ? -4.37697 -27.06223 -18.11637 1.000 25.62148 81 LEU H CA 1
ATOM 1560 C C . LEU B 2 81 ? -5.15386 -27.89340 -17.09582 1.000 27.27780 81 LEU H C 1
ATOM 1561 O O . LEU B 2 81 ? -5.92726 -27.34523 -16.30894 1.000 25.19246 81 LEU H O 1
ATOM 1566 N N . GLN B 2 82 ? -4.95827 -29.21110 -17.11774 1.000 28.33747 82 GLN H N 1
ATOM 1567 C CA . GLN B 2 82 ? -5.54393 -30.10739 -16.13103 1.000 28.77971 82 GLN H CA 1
ATOM 1568 C C . GLN B 2 82 ? -4.59361 -30.16705 -14.94453 1.000 28.95342 82 GLN H C 1
ATOM 1569 O O . GLN B 2 82 ? -3.46794 -30.65642 -15.07548 1.000 30.17800 82 GLN H O 1
ATOM 1575 N N . MET B 2 83 ? -5.03702 -29.68918 -13.78286 1.000 29.53230 83 MET H N 1
ATOM 1576 C CA . MET B 2 83 ? -4.18716 -29.63772 -12.59344 1.000 28.97583 83 MET H CA 1
ATOM 1577 C C . MET B 2 83 ? -4.71902 -30.59582 -11.53821 1.000 33.40813 83 MET H C 1
ATOM 1578 O O . MET B 2 83 ? -5.79609 -30.36550 -10.98628 1.000 32.71631 83 MET H O 1
ATOM 1583 N N . ASN B 2 84 ? -3.94699 -31.65115 -11.25870 1.000 30.77747 84 ASN H N 1
ATOM 1584 C CA . ASN B 2 84 ? -4.17738 -32.66017 -10.22630 1.000 31.77476 84 ASN H CA 1
ATOM 1585 C C . ASN B 2 84 ? -3.18444 -32.52780 -9.07497 1.000 32.56911 84 ASN H C 1
ATOM 1586 O O . ASN B 2 84 ? -2.13323 -31.89352 -9.19440 1.000 30.67159 84 ASN H O 1
ATOM 1591 N N . SER B 2 85 ? -3.54737 -33.11805 -7.93461 1.000 31.44739 85 SER H N 1
ATOM 1592 C CA . SER B 2 85 ? -2.65040 -33.19924 -6.78118 1.000 34.26447 85 SER H CA 1
ATOM 1593 C C . SER B 2 85 ? -2.16209 -31.80872 -6.38483 1.000 33.05100 85 SER H C 1
ATOM 1594 O O . SER B 2 85 ? -0.96767 -31.58174 -6.17891 1.000 32.14655 85 SER H O 1
ATOM 1597 N N . LEU B 2 86 ? -3.08927 -30.85467 -6.31927 1.000 30.88750 86 LEU H N 1
ATOM 1598 C CA . LEU B 2 86 ? -2.68050 -29.46922 -6.12163 1.000 32.31678 86 LEU H CA 1
ATOM 1599 C C . LEU B 2 86 ? -2.08999 -29.25379 -4.74525 1.000 33.60281 86 LEU H C 1
ATOM 1600 O O . LEU B 2 86 ? -2.46832 -29.90552 -3.76861 1.000 32.07648 86 LEU H O 1
ATOM 1605 N N . ARG B 2 87 ? -1.16630 -28.29732 -4.67060 1.000 31.11681 87 ARG H N 1
ATOM 1606 C CA . ARG B 2 87 ? -0.49662 -27.96184 -3.43176 1.000 31.33549 87 ARG H CA 1
ATOM 1607 C C . ARG B 2 87 ? -0.58639 -26.46494 -3.20811 1.000 34.26452 87 ARG H C 1
ATOM 1608 O O . ARG B 2 87 ? -0.89759 -25.68889 -4.12196 1.000 30.90937 87 ARG H O 1
ATOM 1616 N N . ALA B 2 88 ? -0.29890 -26.06584 -1.96302 1.000 33.25048 88 ALA H N 1
ATOM 1617 C CA . ALA B 2 88 ? -0.38086 -24.65923 -1.59665 1.000 33.07286 88 ALA H CA 1
ATOM 1618 C C . ALA B 2 88 ? 0.48047 -23.80194 -2.50889 1.000 32.73919 88 ALA H C 1
ATOM 1619 O O . ALA B 2 88 ? 0.04239 -22.73511 -2.96308 1.000 31.30623 88 ALA H O 1
ATOM 1621 N N . GLU B 2 89 ? 1.69800 -24.26874 -2.82568 1.000 33.25753 89 GLU H N 1
ATOM 1622 C CA . GLU B 2 89 ? 2.57049 -23.43757 -3.63754 1.000 33.32946 89 GLU H CA 1
ATOM 1623 C C . GLU B 2 89 ? 2.14692 -23.40895 -5.09787 1.000 31.37660 89 GLU H C 1
ATOM 1624 O O . GLU B 2 89 ? 2.83726 -22.77431 -5.89824 1.000 31.48863 89 GLU H O 1
ATOM 1630 N N . ASP B 2 90 ? 1.08360 -24.10629 -5.48903 1.000 27.41640 90 ASP H N 1
ATOM 1631 C CA . ASP B 2 90 ? 0.53264 -23.86153 -6.81806 1.000 30.16442 90 ASP H CA 1
ATOM 1632 C C . ASP B 2 90 ? -0.31650 -22.59717 -6.86406 1.000 28.32325 90 ASP H C 1
ATOM 1633 O O . ASP B 2 90 ? -0.76557 -22.20406 -7.94379 1.000 24.52044 90 ASP H O 1
ATOM 1638 N N . THR B 2 91 ? -0.55646 -21.95496 -5.72558 1.000 25.65196 91 THR H N 1
ATOM 1639 C CA . THR B 2 91 ? -1.35946 -20.74183 -5.72595 1.000 25.80583 91 THR H CA 1
ATOM 1640 C C . THR B 2 91 ? -0.67587 -19.66795 -6.56448 1.000 25.70229 91 THR H C 1
ATOM 1641 O O . THR B 2 91 ? 0.47793 -19.31124 -6.30299 1.000 25.43778 91 THR H O 1
ATOM 1645 N N . ALA B 2 92 ? -1.38025 -19.16302 -7.57527 1.000 25.88995 92 ALA H N 1
ATOM 1646 C CA . ALA B 2 92 ? -0.78287 -18.20408 -8.50281 1.000 24.11563 92 ALA H CA 1
ATOM 1647 C C . ALA B 2 92 ? -1.85343 -17.73008 -9.47553 1.000 25.71282 92 ALA H C 1
ATOM 1648 O O . ALA B 2 92 ? -2.92073 -18.34010 -9.59745 1.000 24.76826 92 ALA H O 1
ATOM 1650 N N . ILE B 2 93 ? -1.55467 -16.61643 -10.16601 1.000 23.40855 93 ILE H N 1
ATOM 1651 C CA . ILE B 2 93 ? -2.28297 -16.24818 -11.36856 1.000 22.22550 93 ILE H CA 1
ATOM 1652 C C . ILE B 2 93 ? -1.70406 -17.05395 -12.52390 1.000 21.76321 93 ILE H C 1
ATOM 1653 O O . ILE B 2 93 ? -0.48598 -17.04468 -12.73865 1.000 21.29779 93 ILE H O 1
ATOM 1658 N N . TYR B 2 94 ? -2.56261 -17.72420 -13.28542 1.000 22.26720 94 TYR H N 1
ATOM 1659 C CA . TYR B 2 94 ? -2.10548 -18.54301 -14.41184 1.000 22.07323 94 TYR H CA 1
ATOM 1660 C C . TYR B 2 94 ? -2.44763 -17.79789 -15.68913 1.000 20.90555 94 TYR H C 1
ATOM 1661 O O . TYR B 2 94 ? -3.61206 -17.45849 -15.91237 1.000 24.49527 94 TYR H O 1
ATOM 1670 N N . TYR B 2 95 ? -1.43989 -17.53736 -16.52002 1.000 21.72678 95 TYR H N 1
ATOM 1671 C CA . TYR B 2 95 ? -1.62935 -16.83081 -17.78812 1.000 22.34687 95 TYR H CA 1
ATOM 1672 C C . TYR B 2 95 ? -1.48220 -17.80683 -18.94013 1.000 22.86554 95 TYR H C 1
ATOM 1673 O O . TYR B 2 95 ? -0.53789 -18.60986 -18.94465 1.000 21.44342 95 TYR H O 1
ATOM 1682 N N . CYS B 2 96 ? -2.35132 -17.72955 -19.94628 1.000 24.76527 96 CYS H N 1
ATOM 1683 C CA . CYS B 2 96 ? -1.98471 -18.51991 -21.11352 1.000 24.40493 96 CYS H CA 1
ATOM 1684 C C . CYS B 2 96 ? -1.35126 -17.55024 -22.11709 1.000 24.31236 96 CYS H C 1
ATOM 1685 O O . CYS B 2 96 ? -1.65470 -16.34229 -22.14683 1.000 27.46863 96 CYS H O 1
ATOM 1688 N N . THR B 2 97 ? -0.39755 -18.07225 -22.88592 1.000 22.23652 97 THR H N 1
ATOM 1689 C CA . THR B 2 97 ? 0.48374 -17.28165 -23.73031 1.000 20.38302 97 THR H CA 1
ATOM 1690 C C . THR B 2 97 ? 0.63897 -17.95856 -25.08821 1.000 22.49631 97 THR H C 1
ATOM 1691 O O . THR B 2 97 ? 0.51362 -19.18306 -25.21449 1.000 21.79110 97 THR H O 1
ATOM 1695 N N . ARG B 2 98 ? 0.94530 -17.15406 -26.10093 1.000 22.41536 98 ARG H N 1
ATOM 1696 C CA . ARG B 2 98 ? 1.17818 -17.64166 -27.45551 1.000 25.41396 98 ARG H CA 1
ATOM 1697 C C . ARG B 2 98 ? 2.66226 -17.54597 -27.79387 1.000 24.18675 98 ARG H C 1
ATOM 1698 O O . ARG B 2 98 ? 3.32525 -16.58036 -27.41846 1.000 24.22968 98 ARG H O 1
ATOM 1706 N N . GLN B 2 99 ? 3.20715 -18.56014 -28.48169 1.000 24.58120 99 GLN H N 1
ATOM 1707 C CA . GLN B 2 99 ? 4.61290 -18.50424 -28.87377 1.000 23.52428 99 GLN H CA 1
ATOM 1708 C C . GLN B 2 99 ? 4.75543 -18.98813 -30.31214 1.000 25.56221 99 GLN H C 1
ATOM 1709 O O . GLN B 2 99 ? 3.87091 -19.64618 -30.84761 1.000 23.89046 99 GLN H O 1
ATOM 1715 N N . THR B 2 100 ? 5.90231 -18.68345 -30.91715 1.000 23.13252 100 THR H N 1
ATOM 1716 C CA . THR B 2 100 ? 6.18226 -19.12369 -32.28098 1.000 24.08301 100 THR H CA 1
ATOM 1717 C C . THR B 2 100 ? 6.72670 -20.55428 -32.31168 1.000 23.68359 100 THR H C 1
ATOM 1718 O O . THR B 2 100 ? 6.19403 -21.39621 -33.03973 1.000 24.17293 100 THR H O 1
ATOM 1722 N N . THR B 2 101 ? 7.75534 -20.86062 -31.52147 1.000 25.40682 101 THR H N 1
ATOM 1723 C CA . THR B 2 101 ? 8.25866 -22.23084 -31.35484 1.000 26.92014 101 THR H CA 1
ATOM 1724 C C . THR B 2 101 ? 8.19710 -22.61323 -29.87476 1.000 28.05665 101 THR H C 1
ATOM 1725 O O . THR B 2 101 ? 7.76148 -21.83007 -29.01999 1.000 26.66335 101 THR H O 1
ATOM 1729 N N . MET B 2 102 ? 8.66951 -23.81636 -29.56057 1.000 25.21865 102 MET H N 1
ATOM 1730 C CA . MET B 2 102 ? 8.44512 -24.31324 -28.21851 1.000 27.18116 102 MET H CA 1
ATOM 1731 C C . MET B 2 102 ? 9.30983 -23.59765 -27.18647 1.000 29.75026 102 MET H C 1
ATOM 1732 O O . MET B 2 102 ? 8.87497 -23.42906 -26.03837 1.000 27.78332 102 MET H O 1
ATOM 1737 N N . ILE B 2 103 ? 10.50318 -23.15106 -27.57322 1.000 26.96988 103 ILE H N 1
ATOM 1738 C CA . ILE B 2 103 ? 11.39861 -22.37682 -26.70950 1.000 26.65949 103 ILE H CA 1
ATOM 1739 C C . ILE B 2 103 ? 11.53244 -20.99424 -27.32732 1.000 29.28593 103 ILE H C 1
ATOM 1740 O O . ILE B 2 103 ? 12.24952 -20.83236 -28.31870 1.000 28.66640 103 ILE H O 1
ATOM 1745 N N . ALA B 2 104 ? 10.87951 -19.99017 -26.74050 1.000 26.17906 104 ALA H N 1
ATOM 1746 C CA . ALA B 2 104 ? 10.87875 -18.63847 -27.29402 1.000 27.44912 104 ALA H CA 1
ATOM 1747 C C . ALA B 2 104 ? 10.52192 -17.65317 -26.17480 1.000 23.78909 104 ALA H C 1
ATOM 1748 O O . ALA B 2 104 ? 10.67488 -17.97101 -24.98930 1.000 24.75014 104 ALA H O 1
ATOM 1750 N N . TRP B 2 105 ? 10.11570 -16.44146 -26.54355 1.000 28.84419 105 TRP H N 1
ATOM 1751 C CA . TRP B 2 105 ? 9.58867 -15.47827 -25.58829 1.000 27.12759 105 TRP H CA 1
ATOM 1752 C C . TRP B 2 105 ? 8.06916 -15.44004 -25.70301 1.000 25.94305 105 TRP H C 1
ATOM 1753 O O . TRP B 2 105 ? 7.46709 -16.11845 -26.53769 1.000 25.82136 105 TRP H O 1
ATOM 1764 N N . PHE B 2 106 ? 7.44817 -14.58366 -24.89422 1.000 26.38511 106 PHE H N 1
ATOM 1765 C CA . PHE B 2 106 ? 5.99077 -14.52328 -24.75663 1.000 25.67669 106 PHE H CA 1
ATOM 1766 C C . PHE B 2 106 ? 5.51337 -13.15069 -25.22461 1.000 28.11591 106 PHE H C 1
ATOM 1767 O O . PHE B 2 106 ? 5.52783 -12.17450 -24.46486 1.000 25.82292 106 PHE H O 1
ATOM 1775 N N . ALA B 2 107 ? 5.09326 -13.04917 -26.48384 1.000 28.26413 107 ALA H N 1
ATOM 1776 C CA . ALA B 2 107 ? 4.62927 -11.74755 -26.96359 1.000 27.87019 107 ALA H CA 1
ATOM 1777 C C . ALA B 2 107 ? 3.16319 -11.48663 -26.64682 1.000 25.23468 107 ALA H C 1
ATOM 1778 O O . ALA B 2 107 ? 2.75865 -10.32442 -26.56383 1.000 28.63811 107 ALA H O 1
ATOM 1780 N N . TYR B 2 108 ? 2.35358 -12.51661 -26.45421 1.000 25.01324 108 TYR H N 1
ATOM 1781 C CA . TYR B 2 108 ? 0.92995 -12.33846 -26.17521 1.000 23.85279 108 TYR H CA 1
ATOM 1782 C C . TYR B 2 108 ? 0.54778 -13.08884 -24.91414 1.000 26.62341 108 TYR H C 1
ATOM 1783 O O . TYR B 2 108 ? 0.82292 -14.28286 -24.80834 1.000 22.83136 108 TYR H O 1
ATOM 1792 N N . TRP B 2 109 ? -0.13351 -12.39299 -24.00117 1.000 24.00137 109 TRP H N 1
ATOM 1793 C CA . TRP B 2 109 ? -0.57288 -12.91719 -22.71389 1.000 25.23505 109 TRP H CA 1
ATOM 1794 C C . TRP B 2 109 ? -2.06743 -12.66415 -22.56113 1.000 25.36569 109 TRP H C 1
ATOM 1795 O O . TRP B 2 109 ? -2.59208 -11.65126 -23.03660 1.000 26.71464 109 TRP H O 1
ATOM 1806 N N . GLY B 2 110 ? -2.74964 -13.57591 -21.89892 1.000 23.03579 110 GLY H N 1
ATOM 1807 C CA . GLY B 2 110 ? -4.09214 -13.29801 -21.43598 1.000 30.27167 110 GLY H CA 1
ATOM 1808 C C . GLY B 2 110 ? -4.05088 -12.43552 -20.18575 1.000 29.40507 110 GLY H C 1
ATOM 1809 O O . GLY B 2 110 ? -2.99490 -12.01129 -19.73341 1.000 25.71847 110 GLY H O 1
ATOM 1810 N N . GLN B 2 111 ? -5.22748 -12.17872 -19.61307 1.000 32.58320 111 GLN H N 1
ATOM 1811 C CA . GLN B 2 111 ? -5.28118 -11.40600 -18.37644 1.000 33.58541 111 GLN H CA 1
ATOM 1812 C C . GLN B 2 111 ? -5.03783 -12.24681 -17.12405 1.000 31.79001 111 GLN H C 1
ATOM 1813 O O . GLN B 2 111 ? -4.74974 -11.67651 -16.05928 1.000 30.74436 111 GLN H O 1
ATOM 1819 N N . GLY B 2 112 ? -5.10507 -13.56664 -17.22793 1.000 30.52416 112 GLY H N 1
ATOM 1820 C CA . GLY B 2 112 ? -4.76976 -14.41706 -16.10358 1.000 25.91804 112 GLY H CA 1
ATOM 1821 C C . GLY B 2 112 ? -6.00255 -14.87510 -15.35481 1.000 28.95960 112 GLY H C 1
ATOM 1822 O O . GLY B 2 112 ? -7.05143 -14.21182 -15.35132 1.000 28.45876 112 GLY H O 1
ATOM 1823 N N . THR B 2 113 ? -5.89509 -16.05268 -14.73295 1.000 29.19088 113 THR H N 1
ATOM 1824 C CA . THR B 2 113 ? -6.96192 -16.57903 -13.89113 1.000 28.25318 113 THR H CA 1
ATOM 1825 C C . THR B 2 113 ? -6.34234 -17.04133 -12.58186 1.000 28.92136 113 THR H C 1
ATOM 1826 O O . THR B 2 113 ? -5.29466 -17.70366 -12.58458 1.000 25.46438 113 THR H O 1
ATOM 1830 N N . LEU B 2 114 ? -6.95302 -16.63784 -11.46064 1.000 25.47454 114 LEU H N 1
ATOM 1831 C CA . LEU B 2 114 ? -6.34893 -16.85529 -10.14849 1.000 24.75382 114 LEU H CA 1
ATOM 1832 C C . LEU B 2 114 ? -6.71005 -18.23389 -9.61682 1.000 25.55422 114 LEU H C 1
ATOM 1833 O O . LEU B 2 114 ? -7.88660 -18.57483 -9.52396 1.000 26.83086 114 LEU H O 1
ATOM 1838 N N . VAL B 2 115 ? -5.69980 -18.99940 -9.21707 1.000 27.09092 115 VAL H N 1
ATOM 1839 C CA . VAL B 2 115 ? -5.88761 -20.29431 -8.58597 1.000 25.95777 115 VAL H CA 1
ATOM 1840 C C . VAL B 2 115 ? -5.39549 -20.18706 -7.15048 1.000 27.43291 115 VAL H C 1
ATOM 1841 O O . VAL B 2 115 ? -4.23989 -19.80900 -6.91369 1.000 27.32437 115 VAL H O 1
ATOM 1845 N N . THR B 2 116 ? -6.24206 -20.55366 -6.19292 1.000 27.20472 116 THR H N 1
ATOM 1846 C CA . THR B 2 116 ? -5.85885 -20.49146 -4.77871 1.000 28.35061 116 THR H CA 1
ATOM 1847 C C . THR B 2 116 ? -5.96946 -21.88041 -4.17586 1.000 28.96997 116 THR H C 1
ATOM 1848 O O . THR B 2 116 ? -7.05337 -22.46098 -4.16944 1.000 29.98300 116 THR H O 1
ATOM 1852 N N . VAL B 2 117 ? -4.86062 -22.40713 -3.66243 1.000 28.52712 117 VAL H N 1
ATOM 1853 C CA . VAL B 2 117 ? -4.85351 -23.70794 -2.99682 1.000 31.03572 117 VAL H CA 1
ATOM 1854 C C . VAL B 2 117 ? -4.55224 -23.47988 -1.52585 1.000 30.06159 117 VAL H C 1
ATOM 1855 O O . VAL B 2 117 ? -3.47884 -22.97225 -1.17176 1.000 26.47053 117 VAL H O 1
ATOM 1859 N N . SER B 2 118 ? -5.47491 -23.88423 -0.66272 1.000 31.05773 118 SER H N 1
ATOM 1860 C CA . SER B 2 118 ? -5.25868 -23.62562 0.75163 1.000 34.96936 118 SER H CA 1
ATOM 1861 C C . SER B 2 118 ? -6.03821 -24.64072 1.56562 1.000 34.05311 118 SER H C 1
ATOM 1862 O O . SER B 2 118 ? -7.15497 -25.00705 1.20004 1.000 31.09365 118 SER H O 1
ATOM 1865 N N . SER B 2 119 ? -5.44417 -25.08668 2.67147 1.000 35.64864 119 SER H N 1
ATOM 1866 C CA . SER B 2 119 ? -6.17081 -25.98349 3.55800 1.000 36.16857 119 SER H CA 1
ATOM 1867 C C . SER B 2 119 ? -7.25408 -25.26081 4.34645 1.000 38.47757 119 SER H C 1
ATOM 1868 O O . SER B 2 119 ? -8.12596 -25.92986 4.90961 1.000 35.54687 119 SER H O 1
ATOM 1871 N N . ALA B 2 120 ? -7.24485 -23.92112 4.35136 1.000 36.16349 120 ALA H N 1
ATOM 1872 C CA . ALA B 2 120 ? -8.28685 -23.13164 4.99639 1.000 37.34557 120 ALA H CA 1
ATOM 1873 C C . ALA B 2 120 ? -9.55400 -23.08402 4.15083 1.000 38.90121 120 ALA H C 1
ATOM 1874 O O . ALA B 2 120 ? -9.50840 -22.80229 2.94464 1.000 38.23238 120 ALA H O 1
ATOM 1876 N N . SER B 2 121 ? -10.68542 -23.36999 4.78360 1.000 37.95772 121 SER H N 1
ATOM 1877 C CA . SER B 2 121 ? -11.96975 -23.03789 4.19442 1.000 37.02064 121 SER H CA 1
ATOM 1878 C C . SER B 2 121 ? -12.17750 -21.52546 4.28513 1.000 35.54928 121 SER H C 1
ATOM 1879 O O . SER B 2 121 ? -11.48856 -20.82634 5.03104 1.000 35.20279 121 SER H O 1
ATOM 1882 N N . THR B 2 122 ? -13.15094 -21.02804 3.52709 1.000 38.49566 122 THR H N 1
ATOM 1883 C CA . THR B 2 122 ? -13.50043 -19.61519 3.60197 1.000 34.00512 122 THR H CA 1
ATOM 1884 C C . THR B 2 122 ? -13.81478 -19.25129 5.04948 1.000 34.34438 122 THR H C 1
ATOM 1885 O O . THR B 2 122 ? -14.54786 -19.97048 5.72973 1.000 30.71143 122 THR H O 1
ATOM 1889 N N . THR B 2 123 ? -13.21557 -18.15205 5.52470 1.000 30.21863 123 THR H N 1
ATOM 1890 C CA . THR B 2 123 ? -13.22402 -17.78171 6.94125 1.000 31.53130 123 THR H CA 1
ATOM 1891 C C . THR B 2 123 ? -13.52150 -16.29140 7.07779 1.000 32.96275 123 THR H C 1
ATOM 1892 O O . THR B 2 123 ? -12.88889 -15.46607 6.40623 1.000 29.88661 123 THR H O 1
ATOM 1896 N N . ALA B 2 124 ? -14.49907 -15.95984 7.91146 1.000 28.74299 124 ALA H N 1
ATOM 1897 C CA . ALA B 2 124 ? -14.87216 -14.57197 8.15874 1.000 33.34183 124 ALA H CA 1
ATOM 1898 C C . ALA B 2 124 ? -13.84305 -13.91806 9.07933 1.000 29.96915 124 ALA H C 1
ATOM 1899 O O . ALA B 2 124 ? -13.29274 -14.57997 9.96892 1.000 29.86741 124 ALA H O 1
ATOM 1901 N N . PRO B 2 125 ? -13.53711 -12.63814 8.88870 1.000 29.75536 125 PRO H N 1
ATOM 1902 C CA . PRO B 2 125 ? -12.53572 -12.00448 9.74336 1.000 30.12459 125 PRO H CA 1
ATOM 1903 C C . PRO B 2 125 ? -13.11404 -11.74777 11.12002 1.000 30.40827 125 PRO H C 1
ATOM 1904 O O . PRO B 2 125 ? -14.32564 -11.64490 11.30511 1.000 28.81228 125 PRO H O 1
ATOM 1908 N N . SER B 2 126 ? -12.21592 -11.65120 12.09170 1.000 29.68696 126 SER H N 1
ATOM 1909 C CA . SER B 2 126 ? -12.52233 -11.15913 13.42318 1.000 30.94743 126 SER H CA 1
ATOM 1910 C C . SER B 2 126 ? -11.98397 -9.73619 13.48164 1.000 30.92321 126 SER H C 1
ATOM 1911 O O . SER B 2 126 ? -10.81856 -9.51303 13.16258 1.000 30.65254 126 SER H O 1
ATOM 1914 N N . VAL B 2 127 ? -12.80978 -8.77907 13.87701 1.000 31.55858 127 VAL H N 1
ATOM 1915 C CA . VAL B 2 127 ? -12.42652 -7.37598 13.77432 1.000 29.80436 127 VAL H CA 1
ATOM 1916 C C . VAL B 2 127 ? -12.21572 -6.86328 15.18709 1.000 34.24697 127 VAL H C 1
ATOM 1917 O O . VAL B 2 127 ? -13.16674 -6.79657 15.96783 1.000 35.02183 127 VAL H O 1
ATOM 1921 N N . PHE B 2 128 ? -10.97176 -6.49278 15.51584 1.000 34.58304 128 PHE H N 1
ATOM 1922 C CA . PHE B 2 128 ? -10.60200 -6.05231 16.85393 1.000 32.51796 128 PHE H CA 1
ATOM 1923 C C . PHE B 2 128 ? -10.29673 -4.56319 16.85366 1.000 36.34896 128 PHE H C 1
ATOM 1924 O O . PHE B 2 128 ? -9.36848 -4.12035 16.15449 1.000 33.25302 128 PHE H O 1
ATOM 1932 N N . PRO B 2 129 ? -11.05249 -3.76937 17.60953 1.000 37.64713 129 PRO H N 1
ATOM 1933 C CA . PRO B 2 129 ? -10.81167 -2.32627 17.64725 1.000 35.87050 129 PRO H CA 1
ATOM 1934 C C . PRO B 2 129 ? -9.66859 -2.01833 18.59210 1.000 37.84225 129 PRO H C 1
ATOM 1935 O O . PRO B 2 129 ? -9.52454 -2.65155 19.64346 1.000 38.14573 129 PRO H O 1
ATOM 1939 N N . LEU B 2 130 ? -8.82737 -1.06623 18.18468 1.000 37.43671 130 LEU H N 1
ATOM 1940 C CA . LEU B 2 130 ? -7.56879 -0.76137 18.86907 1.000 36.66553 130 LEU H CA 1
ATOM 1941 C C . LEU B 2 130 ? -7.60591 0.72072 19.23997 1.000 37.92554 130 LEU H C 1
ATOM 1942 O O . LEU B 2 130 ? -7.33982 1.58587 18.40232 1.000 37.79815 130 LEU H O 1
ATOM 1947 N N . ALA B 2 131 ? -7.95324 1.01279 20.47568 1.000 43.89060 131 ALA H N 1
ATOM 1948 C CA . ALA B 2 131 ? -8.06862 2.38019 20.96803 1.000 44.93257 131 ALA H CA 1
ATOM 1949 C C . ALA B 2 131 ? -6.71665 2.88361 21.45849 1.000 47.91149 131 ALA H C 1
ATOM 1950 O O . ALA B 2 131 ? -5.82914 2.08269 21.77378 1.000 49.09082 131 ALA H O 1
ATOM 1952 N N . PRO B 2 132 ? -6.53177 4.21023 21.55283 1.000 52.04828 132 PRO H N 1
ATOM 1953 C CA . PRO B 2 132 ? -5.23289 4.75206 21.97533 1.000 53.44177 132 PRO H CA 1
ATOM 1954 C C . PRO B 2 132 ? -4.79884 4.22360 23.33059 1.000 57.48835 132 PRO H C 1
ATOM 1955 O O . PRO B 2 132 ? -5.61887 3.96248 24.21301 1.000 56.47319 132 PRO H O 1
ATOM 1959 N N . SER B 2 133 ? -3.48238 4.07049 23.47479 1.000 66.11744 133 SER H N 1
ATOM 1960 C CA . SER B 2 133 ? -2.84471 3.48921 24.65717 1.000 68.33294 133 SER H CA 1
ATOM 1961 C C . SER B 2 133 ? -2.86802 4.43340 25.86831 1.000 66.93379 133 SER H C 1
ATOM 1962 O O . SER B 2 133 ? -2.92708 5.66030 25.72991 1.000 64.36866 133 SER H O 1
ATOM 1965 N N . SER B 2 138 ? -3.88052 12.42435 25.25577 1.000 65.25975 138 SER H N 1
ATOM 1966 C CA . SER B 2 138 ? -3.84509 13.85256 24.95640 1.000 65.27825 138 SER H CA 1
ATOM 1967 C C . SER B 2 138 ? -2.85685 14.13597 23.82220 1.000 65.34321 138 SER H C 1
ATOM 1968 O O . SER B 2 138 ? -1.84362 13.44401 23.68363 1.000 63.54898 138 SER H O 1
ATOM 1971 N N . GLY B 2 139 ? -3.16815 15.13803 23.00747 1.000 60.23956 139 GLY H N 1
ATOM 1972 C CA . GLY B 2 139 ? -2.35974 15.44055 21.84336 1.000 57.10789 139 GLY H CA 1
ATOM 1973 C C . GLY B 2 139 ? -3.09205 16.38000 20.90642 1.000 58.94731 139 GLY H C 1
ATOM 1974 O O . GLY B 2 139 ? -4.17702 16.88156 21.21303 1.000 58.30328 139 GLY H O 1
ATOM 1975 N N . SER B 2 140 ? -2.45441 16.63456 19.75618 1.000 56.92953 140 SER H N 1
ATOM 1976 C CA . SER B 2 140 ? -3.09780 17.36793 18.66496 1.000 56.95644 140 SER H CA 1
ATOM 1977 C 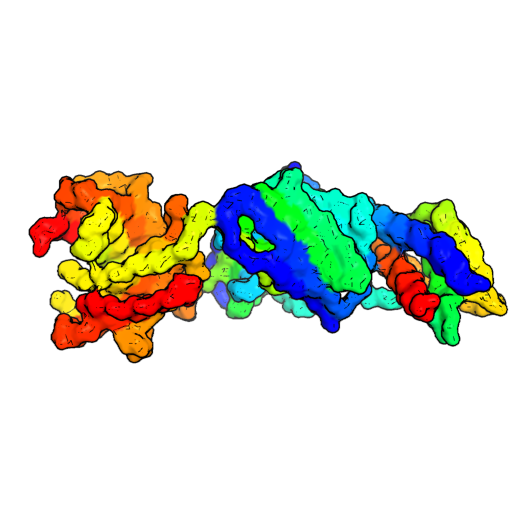C . SER B 2 140 ? -3.93359 16.45454 17.77892 1.000 54.24985 140 SER H C 1
ATOM 1978 O O . SER B 2 140 ? -4.96174 16.88336 17.24352 1.000 52.66707 140 SER H O 1
ATOM 1981 N N . THR B 2 141 ? -3.49166 15.21176 17.60066 1.000 54.66804 141 THR H N 1
ATOM 1982 C CA . THR B 2 141 ? -4.23156 14.17965 16.89337 1.000 49.36149 141 THR H CA 1
ATOM 1983 C C . THR B 2 141 ? -4.06432 12.87742 17.65610 1.000 49.03404 141 THR H C 1
ATOM 1984 O O . THR B 2 141 ? -3.13187 12.72817 18.44491 1.000 49.63416 141 THR H O 1
ATOM 1988 N N . VAL B 2 142 ? -4.98608 11.93115 17.43623 1.000 47.39392 142 VAL H N 1
ATOM 1989 C CA . VAL B 2 142 ? -4.83392 10.58795 17.98138 1.000 45.27447 142 VAL H CA 1
ATOM 1990 C C . VAL B 2 142 ? -4.98245 9.57101 16.85309 1.000 45.36018 142 VAL H C 1
ATOM 1991 O O . VAL B 2 142 ? -5.53101 9.85682 15.78445 1.000 42.61377 142 VAL H O 1
ATOM 1995 N N . ALA B 2 143 ? -4.44790 8.37627 17.09682 1.000 43.33558 143 ALA H N 1
ATOM 1996 C CA . ALA B 2 143 ? -4.48027 7.28804 16.13428 1.000 41.79472 143 ALA H CA 1
ATOM 1997 C C . ALA B 2 143 ? -5.38304 6.17871 16.65812 1.000 41.02054 143 ALA H C 1
ATOM 1998 O O . ALA B 2 143 ? -5.23499 5.72994 17.80255 1.000 38.54320 143 ALA H O 1
ATOM 2000 N N . LEU B 2 144 ? -6.33907 5.78478 15.82702 1.000 38.15377 144 LEU H N 1
ATOM 2001 C CA . LEU B 2 144 ? -7.26562 4.68995 16.07177 1.000 36.86933 144 LEU H CA 1
ATOM 2002 C C . LEU B 2 144 ? -6.97498 3.63059 15.03383 1.000 33.90919 144 LEU H C 1
ATOM 2003 O O . LEU B 2 144 ? -6.54011 3.95486 13.92697 1.000 34.04004 144 LEU H O 1
ATOM 2008 N N . ALA B 2 145 ? -7.24883 2.37028 15.35956 1.000 34.20190 145 ALA H N 1
ATOM 2009 C CA . ALA B 2 145 ? -6.95542 1.34192 14.37525 1.000 35.18971 145 ALA H CA 1
ATOM 2010 C C . ALA B 2 145 ? -7.89852 0.15891 14.55475 1.000 32.16391 145 ALA H C 1
ATOM 2011 O O . ALA B 2 145 ? -8.60759 0.04262 15.55586 1.000 30.42639 145 ALA H O 1
ATOM 2013 N N . CYS B 2 146 ? -7.92945 -0.69218 13.53594 1.000 31.10148 146 CYS H N 1
ATOM 2014 C CA . CYS B 2 146 ? -8.69963 -1.93393 13.57803 1.000 32.43515 146 CYS H CA 1
ATOM 2015 C C . CYS B 2 146 ? -7.82703 -3.04954 13.04074 1.000 28.06155 146 CYS H C 1
ATOM 2016 O O . CYS B 2 146 ? -7.30699 -2.94914 11.92787 1.000 31.37390 146 CYS H O 1
ATOM 2019 N N . LEU B 2 147 ? -7.66957 -4.10905 13.82070 1.000 28.97832 147 LEU H N 1
ATOM 2020 C CA . LEU B 2 147 ? -6.99374 -5.30998 13.35268 1.000 28.03078 147 LEU H CA 1
ATOM 2021 C C . LEU B 2 147 ? -8.04220 -6.22164 12.71654 1.000 29.85880 147 LEU H C 1
ATOM 2022 O O . LEU B 2 147 ? -8.99041 -6.64736 13.38446 1.000 26.03628 147 LEU H O 1
ATOM 2027 N N . VAL B 2 148 ? -7.87826 -6.50726 11.43677 1.000 28.76373 148 VAL H N 1
ATOM 2028 C CA . VAL B 2 148 ? -8.78355 -7.39034 10.71406 1.000 27.96156 148 VAL H CA 1
ATOM 2029 C C . VAL B 2 148 ? -8.09386 -8.74760 10.66540 1.000 30.18257 148 VAL H C 1
ATOM 2030 O O . VAL B 2 148 ? -7.21400 -8.98868 9.83524 1.000 28.45395 148 VAL H O 1
ATOM 2034 N N . SER B 2 149 ? -8.51352 -9.64539 11.54807 1.000 31.53095 149 SER H N 1
ATOM 2035 C CA . SER B 2 149 ? -7.75016 -10.83896 11.89175 1.000 30.53931 149 SER H CA 1
ATOM 2036 C C . SER B 2 149 ? -8.32776 -12.09717 11.26405 1.000 30.84377 149 SER H C 1
ATOM 2037 O O . SER B 2 149 ? -9.49645 -12.44159 11.50260 1.000 28.83024 149 SER H O 1
ATOM 2040 N N . GLY B 2 150 ? -7.47438 -12.82500 10.54090 1.000 30.62551 150 GLY H N 1
ATOM 2041 C CA . GLY B 2 150 ? -7.75822 -14.19341 10.17233 1.000 30.16673 150 GLY H CA 1
ATOM 2042 C C . GLY B 2 150 ? -8.92386 -14.44592 9.24602 1.000 31.59165 150 GLY H C 1
ATOM 2043 O O . GLY B 2 150 ? -9.90195 -15.08564 9.65146 1.000 31.25750 150 GLY H O 1
ATOM 2044 N N . TYR B 2 151 ? -8.81798 -14.01588 7.98659 1.000 30.78838 151 TYR H N 1
ATOM 2045 C CA . TYR B 2 151 ? -9.85316 -14.26379 6.99761 1.000 32.12377 151 TYR H CA 1
ATOM 2046 C C . TYR B 2 151 ? -9.29005 -14.99647 5.78317 1.000 31.60132 151 TYR H C 1
ATOM 2047 O O . TYR B 2 151 ? -8.08749 -14.99874 5.51957 1.000 33.87994 151 TYR H O 1
ATOM 2056 N N . PHE B 2 152 ? -10.19076 -15.61507 5.03940 1.000 28.98778 152 PHE H N 1
ATOM 2057 C CA . PHE B 2 152 ? -9.77906 -16.25862 3.80488 1.000 34.40962 152 PHE H CA 1
ATOM 2058 C C . PHE B 2 152 ? -11.00567 -16.40932 2.93386 1.000 30.70917 152 PHE H C 1
ATOM 2059 O O . PHE B 2 152 ? -12.07658 -16.73335 3.45955 1.000 30.08289 152 PHE H O 1
ATOM 2067 N N . PRO B 2 153 ? -10.90561 -16.18302 1.61351 1.000 34.91570 153 PRO H N 1
ATOM 2068 C CA . PRO B 2 153 ? -9.72863 -15.73633 0.85231 1.000 34.71360 153 PRO H CA 1
ATOM 2069 C C . PRO B 2 153 ? -9.69703 -14.22680 0.79487 1.000 37.27286 153 PRO H C 1
ATOM 2070 O O . PRO B 2 153 ? -10.64618 -13.59583 1.23470 1.000 35.81875 153 PRO H O 1
ATOM 2074 N N . GLU B 2 154 ? -8.63547 -13.63066 0.26075 1.000 37.56046 154 GLU H N 1
ATOM 2075 C CA . GLU B 2 154 ? -8.62569 -12.18963 0.05076 1.000 37.86552 154 GLU H CA 1
ATOM 2076 C C . GLU B 2 154 ? -9.70901 -11.80029 -0.95468 1.000 37.13008 154 GLU H C 1
ATOM 2077 O O . GLU B 2 154 ? -10.09594 -12.60701 -1.80804 1.000 36.83518 154 GLU H O 1
ATOM 2083 N N . PRO B 2 155 ? -10.22027 -10.55851 -0.88722 1.000 40.14174 155 PRO H N 1
ATOM 2084 C CA . PRO B 2 155 ? -9.84197 -9.46751 0.01309 1.000 40.09696 155 PRO H CA 1
ATOM 2085 C C . PRO B 2 155 ? -10.90251 -9.13492 1.05099 1.000 34.66955 155 PRO H C 1
ATOM 2086 O O . PRO B 2 155 ? -11.99332 -9.70042 1.09654 1.000 33.62371 155 PRO H O 1
ATOM 2090 N N . VAL B 2 156 ? -10.55866 -8.17851 1.90791 1.000 36.18729 156 VAL H N 1
ATOM 2091 C CA . VAL B 2 156 ? -11.51970 -7.42776 2.70023 1.000 37.16457 156 VAL H CA 1
ATOM 2092 C C . VAL B 2 156 ? -11.52269 -5.99538 2.17506 1.000 37.15048 156 VAL H C 1
ATOM 2093 O O . VAL B 2 156 ? -10.57781 -5.54505 1.52852 1.000 36.93805 156 VAL H O 1
ATOM 2097 N N . THR B 2 157 ? -12.59103 -5.27504 2.46919 1.000 37.00134 157 THR H N 1
ATOM 2098 C CA . THR B 2 157 ? -12.60046 -3.82622 2.32219 1.000 39.24734 157 THR H CA 1
ATOM 2099 C C . THR B 2 157 ? -12.80769 -3.21633 3.69514 1.000 36.11873 157 THR H C 1
ATOM 2100 O O . THR B 2 157 ? -13.67987 -3.66165 4.45556 1.000 37.33507 157 THR H O 1
ATOM 2104 N N . VAL B 2 158 ? -12.01373 -2.19817 4.01488 1.000 37.36379 158 VAL H N 1
ATOM 2105 C CA . VAL B 2 158 ? -12.14551 -1.49793 5.28192 1.000 33.13323 158 VAL H CA 1
ATOM 2106 C C . VAL B 2 158 ? -12.50756 -0.05168 4.98401 1.000 36.59357 158 VAL H C 1
ATOM 2107 O O . VAL B 2 158 ? -11.93076 0.57121 4.08902 1.000 35.05153 158 VAL H O 1
ATOM 2111 N N . SER B 2 159 ? -13.47980 0.46229 5.71577 1.000 37.53318 159 SER H N 1
ATOM 2112 C CA . SER B 2 159 ? -13.86351 1.85931 5.65254 1.000 37.93769 159 SER H CA 1
ATOM 2113 C C . SER B 2 159 ? -14.06539 2.32453 7.08509 1.000 38.90836 159 SER H C 1
ATOM 2114 O O . SER B 2 159 ? -14.12693 1.50979 8.01320 1.000 38.33637 159 SER H O 1
ATOM 2117 N N . TRP B 2 160 ? -14.13865 3.64197 7.27842 1.000 37.84282 160 TRP H N 1
ATOM 2118 C CA . TRP B 2 160 ? -14.28597 4.21343 8.61148 1.000 40.35071 160 TRP H CA 1
ATOM 2119 C C . TRP B 2 160 ? -15.52401 5.10567 8.66330 1.000 40.27447 160 TRP H C 1
ATOM 2120 O O . TRP B 2 160 ? -15.73505 5.93576 7.77565 1.000 40.28108 160 TRP H O 1
ATOM 2131 N N . ASN B 2 161 ? -16.32179 4.93134 9.71577 1.000 39.82739 161 ASN H N 1
ATOM 2132 C CA . ASN B 2 161 ? -17.56175 5.67900 9.94138 1.000 42.38561 161 ASN H CA 1
ATOM 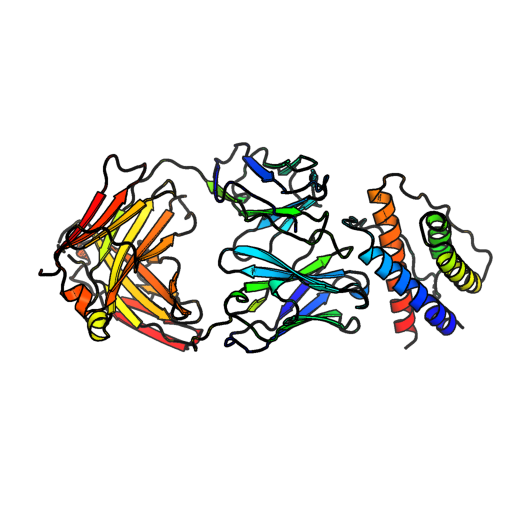2133 C C . ASN B 2 161 ? -18.49636 5.57329 8.73582 1.000 43.65096 161 ASN H C 1
ATOM 2134 O O . ASN B 2 161 ? -19.11765 6.55275 8.30613 1.000 39.47271 161 ASN H O 1
ATOM 2139 N N . SER B 2 162 ? -18.60488 4.34578 8.21142 1.000 38.73288 162 SER H N 1
ATOM 2140 C CA . SER B 2 162 ? -19.34813 4.00814 6.98869 1.000 42.80345 162 SER H CA 1
ATOM 2141 C C . SER B 2 162 ? -19.00397 4.92232 5.81902 1.000 42.16913 162 SER H C 1
ATOM 2142 O O . SER B 2 162 ? -19.87240 5.34204 5.05665 1.000 46.62050 162 SER H O 1
ATOM 2145 N N . GLY B 2 163 ? -17.71249 5.17080 5.63308 1.000 41.19360 163 GLY H N 1
ATOM 2146 C CA . GLY B 2 163 ? -17.22970 5.86774 4.46622 1.000 43.39088 163 GLY H CA 1
ATOM 2147 C C . GLY B 2 163 ? -17.12448 7.36833 4.61922 1.000 45.42721 163 GLY H C 1
ATOM 2148 O O . GLY B 2 163 ? -16.50792 8.02708 3.77221 1.000 46.36337 163 GLY H O 1
ATOM 2149 N N . SER B 2 164 ? -17.68915 7.93249 5.67355 1.000 41.07897 164 SER H N 1
ATOM 2150 C CA . SER B 2 164 ? -17.57886 9.37537 5.82879 1.000 45.55510 164 SER H CA 1
ATOM 2151 C C . SER B 2 164 ? -16.14493 9.78448 6.18292 1.000 48.69784 164 SER H C 1
ATOM 2152 O O . SER B 2 164 ? -15.66356 10.82686 5.71705 1.000 47.64616 164 SER H O 1
ATOM 2155 N N . LEU B 2 165 ? -15.42684 8.95381 6.94429 1.000 47.07213 165 LEU H N 1
ATOM 2156 C CA . LEU B 2 165 ? -14.04846 9.24745 7.32642 1.000 45.19743 165 LEU H CA 1
ATOM 2157 C C . LEU B 2 165 ? -13.09400 8.60766 6.32561 1.000 46.68561 165 LEU H C 1
ATOM 2158 O O . LEU B 2 165 ? -12.85512 7.39521 6.37140 1.000 43.99094 165 LEU H O 1
ATOM 2163 N N . THR B 2 166 ? -12.52134 9.42719 5.44413 1.000 48.00404 166 THR H N 1
ATOM 2164 C CA . THR B 2 166 ? -11.57012 8.97576 4.43832 1.000 46.22005 166 THR H CA 1
ATOM 2165 C C . THR B 2 166 ? -10.19884 9.62261 4.54726 1.000 48.61002 166 THR H C 1
ATOM 2166 O O . THR B 2 166 ? -9.20268 8.96549 4.23647 1.000 45.20733 166 THR H O 1
ATOM 2170 N N . SER B 2 167 ? -10.11234 10.87498 4.98884 1.000 47.72851 167 SER H N 1
ATOM 2171 C CA . SER B 2 167 ? -8.81469 11.52194 5.14676 1.000 49.15328 167 SER H CA 1
ATOM 2172 C C . SER B 2 167 ? -8.10322 10.98685 6.38144 1.000 48.77467 167 SER H C 1
ATOM 2173 O O . SER B 2 167 ? -8.71993 10.78056 7.43147 1.000 46.55755 167 SER H O 1
ATOM 2176 N N . GLY B 2 168 ? -6.79358 10.77522 6.25159 1.000 47.78709 168 GLY H N 1
ATOM 2177 C CA . GLY B 2 168 ? -6.00354 10.20826 7.32569 1.000 44.39585 168 GLY H CA 1
ATOM 2178 C C . GLY B 2 168 ? -6.15245 8.71435 7.51908 1.000 42.67677 168 GLY H C 1
ATOM 2179 O O . GLY B 2 168 ? -5.66935 8.18968 8.52418 1.000 39.91243 168 GLY H O 1
ATOM 2180 N N . VAL B 2 169 ? -6.81415 8.01533 6.60685 1.000 42.97986 169 VAL H N 1
ATOM 2181 C CA . VAL B 2 169 ? -6.96904 6.56780 6.69585 1.000 41.39325 169 VAL H CA 1
ATOM 2182 C C . VAL B 2 169 ? -5.78096 5.90929 6.01293 1.000 43.86807 169 VAL H C 1
ATOM 2183 O O . VAL B 2 169 ? -5.36819 6.31850 4.91911 1.000 45.79169 169 VAL H O 1
ATOM 2187 N N . HIS B 2 170 ? -5.21266 4.89708 6.67064 1.000 39.05049 170 HIS H N 1
ATOM 2188 C CA . HIS B 2 170 ? -4.13764 4.08466 6.10862 1.000 40.72992 170 HIS H CA 1
ATOM 2189 C C . HIS B 2 170 ? -4.44053 2.61942 6.37758 1.000 37.50876 170 HIS H C 1
ATOM 2190 O O . HIS B 2 170 ? -4.41384 2.18617 7.53346 1.000 34.63906 170 HIS H O 1
ATOM 2197 N N . THR B 2 171 ? -4.69716 1.86964 5.31241 1.000 38.42392 171 THR H N 1
ATOM 2198 C CA . THR B 2 171 ? -4.92863 0.43562 5.37190 1.000 39.02131 171 THR H CA 1
ATOM 2199 C C . THR B 2 171 ? -3.71222 -0.28766 4.80441 1.000 40.04522 171 THR H C 1
ATOM 2200 O O . THR B 2 171 ? -3.20359 0.07927 3.74004 1.000 38.74146 171 THR H O 1
ATOM 2204 N N . PHE B 2 172 ? -3.21571 -1.27521 5.54125 1.000 36.79856 172 PHE H N 1
ATOM 2205 C CA . PHE B 2 172 ? -1.96278 -1.88970 5.14366 1.000 37.83875 172 PHE H CA 1
ATOM 2206 C C . PHE B 2 172 ? -2.21545 -3.13964 4.31239 1.000 40.44989 172 PHE H C 1
ATOM 2207 O O . PHE B 2 172 ? -3.35592 -3.61282 4.20610 1.000 34.54157 172 PHE H O 1
ATOM 2215 N N . PRO B 2 173 ? -1.18923 -3.64508 3.62295 1.000 39.61819 173 PRO H N 1
ATOM 2216 C CA . PRO B 2 173 ? -1.38046 -4.85937 2.82948 1.000 42.50799 173 PRO H CA 1
ATOM 2217 C C . PRO B 2 173 ? -1.57336 -6.05974 3.74395 1.000 39.52751 173 PRO H C 1
ATOM 2218 O O . PRO B 2 173 ? -1.05258 -6.11021 4.85923 1.000 38.48407 173 PRO H O 1
ATOM 2222 N N . SER B 2 174 ? -2.35478 -7.01877 3.27351 1.000 41.13694 174 SER H N 1
ATOM 2223 C CA . SER B 2 174 ? -2.58219 -8.20258 4.08620 1.000 41.26296 174 SER H CA 1
ATOM 2224 C C . SER B 2 174 ? -1.32765 -9.07205 4.11042 1.000 43.74293 174 SER H C 1
ATOM 2225 O O . SER B 2 174 ? -0.51323 -9.05883 3.18046 1.000 42.82133 174 SER H O 1
ATOM 2228 N N . VAL B 2 175 ? -1.16099 -9.80667 5.20591 1.000 42.65425 175 VAL H N 1
ATOM 2229 C CA . VAL B 2 175 ? -0.13006 -10.83146 5.33672 1.000 43.61637 175 VAL H CA 1
ATOM 2230 C C . VAL B 2 175 ? -0.80834 -12.19081 5.46356 1.000 44.46465 175 VAL H C 1
ATOM 2231 O O . VAL B 2 175 ? -1.92125 -12.31362 5.98818 1.000 37.89462 175 VAL H O 1
ATOM 2235 N N . LEU B 2 176 ? -0.13238 -13.21332 4.95679 1.000 43.63313 176 LEU H N 1
ATOM 2236 C CA . LEU B 2 176 ? -0.63658 -14.57870 4.97035 1.000 43.05235 176 LEU H CA 1
ATOM 2237 C C . LEU B 2 176 ? -0.00279 -15.30119 6.15421 1.000 44.07020 176 LEU H C 1
ATOM 2238 O O . LEU B 2 176 ? 1.22498 -15.35308 6.25718 1.000 42.09710 176 LEU H O 1
ATOM 2243 N N . GLN B 2 177 ? -0.83124 -15.85473 7.03888 1.000 43.96335 177 GLN H N 1
ATOM 2244 C CA . GLN B 2 177 ? -0.36193 -16.58834 8.20731 1.000 46.14532 177 GLN H CA 1
ATOM 2245 C C . GLN B 2 177 ? -0.25665 -18.08954 7.93359 1.000 43.69594 177 GLN H C 1
ATOM 2246 O O . GLN B 2 177 ? -0.85341 -18.62312 6.99531 1.000 45.17337 177 GLN H O 1
ATOM 2252 N N . SER B 2 178 ? 0.54004 -18.76458 8.76605 1.000 46.88548 178 SER H N 1
ATOM 2253 C CA . SER B 2 178 ? 0.80181 -20.19225 8.56947 1.000 48.40557 178 SER H CA 1
ATOM 2254 C C . SER B 2 178 ? -0.48557 -21.01682 8.53301 1.000 49.07869 178 SER H C 1
ATOM 2255 O O . SER B 2 178 ? -0.58019 -21.99795 7.78111 1.000 46.59905 178 SER H O 1
ATOM 2258 N N . SER B 2 179 ? -1.49751 -20.60359 9.29831 1.000 48.13917 179 SER H N 1
ATOM 2259 C CA . SER B 2 179 ? -2.84337 -21.16000 9.22251 1.000 43.98987 179 SER H CA 1
ATOM 2260 C C . SER B 2 179 ? -3.45923 -21.06495 7.83878 1.000 44.45119 179 SER H C 1
ATOM 2261 O O . SER B 2 179 ? -4.49535 -21.69663 7.59425 1.000 45.69655 179 SER H O 1
ATOM 2264 N N . GLY B 2 180 ? -2.87133 -20.29371 6.93400 1.000 43.71070 180 GLY H N 1
ATOM 2265 C CA . GLY B 2 180 ? -3.50560 -20.01647 5.66408 1.000 43.10374 180 GLY H CA 1
ATOM 2266 C C . GLY B 2 180 ? -4.47286 -18.85407 5.68893 1.000 41.06180 180 GLY H C 1
ATOM 2267 O O . GLY B 2 180 ? -5.07508 -18.54540 4.65264 1.000 40.87906 180 GLY H O 1
ATOM 2268 N N . LEU B 2 181 ? -4.64440 -18.19728 6.83051 1.000 41.34466 181 LEU H N 1
ATOM 2269 C CA . LEU B 2 181 ? -5.55380 -17.06827 6.92576 1.000 37.63439 181 LEU H CA 1
ATOM 2270 C C . LEU B 2 181 ? -4.78231 -15.76737 6.77550 1.000 38.12501 181 LEU H C 1
ATOM 2271 O O . LEU B 2 181 ? -3.59736 -15.68990 7.10226 1.000 38.55148 181 LEU H O 1
ATOM 2276 N N . HIS B 2 182 ? -5.46891 -14.74697 6.27924 1.000 31.84468 182 HIS H N 1
ATOM 2277 C CA . HIS B 2 182 ? -4.85549 -13.45133 6.06409 1.000 34.99027 182 HIS H CA 1
ATOM 2278 C C . HIS B 2 182 ? -5.27576 -12.50449 7.17081 1.000 34.94188 182 HIS H C 1
ATOM 2279 O O . HIS B 2 182 ? -6.34614 -12.65871 7.75830 1.000 27.42513 182 HIS H O 1
ATOM 2286 N N . SER B 2 183 ? -4.42512 -11.50924 7.43122 1.000 31.26536 183 SER H N 1
ATOM 2287 C CA . SER B 2 183 ? -4.71035 -10.48020 8.41717 1.000 33.24096 183 SER H CA 1
ATOM 2288 C C . SER B 2 183 ? -4.19639 -9.15100 7.88862 1.000 32.72653 183 SER H C 1
ATOM 2289 O O . SER B 2 183 ? -3.19727 -9.11212 7.16511 1.000 33.83853 183 SER H O 1
ATOM 2292 N N . LEU B 2 184 ? -4.85152 -8.06280 8.28348 1.000 31.79240 184 LEU H N 1
ATOM 2293 C CA . LEU B 2 184 ? -4.33776 -6.72789 7.98245 1.000 32.96425 184 LEU H CA 1
ATOM 2294 C C . LEU B 2 184 ? -4.81594 -5.75757 9.04438 1.000 31.67256 184 LEU H C 1
ATOM 2295 O O . LEU B 2 184 ? -5.76683 -6.03402 9.77258 1.000 29.44437 184 LEU H O 1
ATOM 2300 N N . SER B 2 185 ? -4.15187 -4.60557 9.11869 1.000 31.43490 185 SER H N 1
ATOM 2301 C CA . SER B 2 185 ? -4.54980 -3.54663 10.03019 1.000 29.33737 185 SER H CA 1
ATOM 2302 C C . SER B 2 185 ? -4.89740 -2.29251 9.23615 1.000 32.26497 185 SER H C 1
ATOM 2303 O O . SER B 2 185 ? -4.38273 -2.05983 8.13518 1.000 29.80493 185 SER H O 1
ATOM 2306 N N . SER B 2 186 ? -5.81683 -1.52176 9.78786 1.000 29.99065 186 SER H N 1
ATOM 2307 C CA . SER B 2 186 ? -6.22458 -0.24976 9.22188 1.000 32.24834 186 SER H CA 1
ATOM 2308 C C . SER B 2 186 ? -6.22016 0.75616 10.35031 1.000 33.37688 186 SER H C 1
ATOM 2309 O O . SER B 2 186 ? -6.67398 0.46222 11.45926 1.000 30.95583 186 SER H O 1
ATOM 2312 N N . MET B 2 187 ? -5.70856 1.94279 10.06893 1.000 31.66683 187 MET H N 1
ATOM 2313 C CA . MET B 2 187 ? -5.63766 2.96840 11.08165 1.000 32.83635 187 MET H CA 1
ATOM 2314 C C . MET B 2 187 ? -6.10252 4.28174 10.47326 1.000 32.74486 187 MET H C 1
ATOM 2315 O O . MET B 2 187 ? -6.14978 4.43865 9.24921 1.000 33.34276 187 MET H O 1
ATOM 2320 N N . VAL B 2 188 ? -6.48750 5.20277 11.34810 1.000 32.81373 188 VAL H N 1
ATOM 2321 C CA . VAL B 2 188 ? -6.82179 6.57361 10.97124 1.000 36.01649 188 VAL H CA 1
ATOM 2322 C C . VAL B 2 188 ? -6.29217 7.52348 12.04246 1.000 38.30501 188 VAL H C 1
ATOM 2323 O O . VAL B 2 188 ? -6.26751 7.19430 13.23295 1.000 34.89488 188 VAL H O 1
ATOM 2327 N N . THR B 2 189 ? -5.84835 8.71106 11.62293 1.000 37.30702 189 THR H N 1
ATOM 2328 C CA . THR B 2 189 ? -5.52445 9.77023 12.57447 1.000 40.52768 189 THR H CA 1
ATOM 2329 C C . THR B 2 189 ? -6.59173 10.84422 12.47395 1.000 39.47670 189 THR H C 1
ATOM 2330 O O . THR B 2 189 ? -6.89649 11.30537 11.36820 1.000 35.70365 189 THR H O 1
ATOM 2334 N N . VAL B 2 190 ? -7.13033 11.24234 13.62576 1.000 39.34564 190 VAL H N 1
ATOM 2335 C CA . VAL B 2 190 ? -8.20856 12.22014 13.74388 1.000 43.47771 190 VAL H CA 1
ATOM 2336 C C . VAL B 2 190 ? -7.74762 13.39553 14.60447 1.000 45.62250 190 VAL H C 1
ATOM 2337 O O . VAL B 2 190 ? -6.87937 13.22006 15.47256 1.000 43.65911 190 VAL H O 1
ATOM 2341 N N . PRO B 2 191 ? -8.30251 14.59513 14.42249 1.000 47.16779 191 PRO H N 1
ATOM 2342 C CA . PRO B 2 191 ? -8.02535 15.68308 15.37394 1.000 46.14193 191 PRO H CA 1
ATOM 2343 C C . PRO B 2 191 ? -8.42508 15.27956 16.78417 1.000 49.95786 191 PRO H C 1
ATOM 2344 O O . PRO B 2 191 ? -9.42111 14.58237 16.99105 1.000 49.09766 191 PRO H O 1
ATOM 2348 N N . SER B 2 192 ? -7.62608 15.71783 17.76237 1.000 50.43663 192 SER H N 1
ATOM 2349 C CA . SER B 2 192 ? -7.77604 15.19267 19.11894 1.000 52.74984 192 SER H CA 1
ATOM 2350 C C . SER B 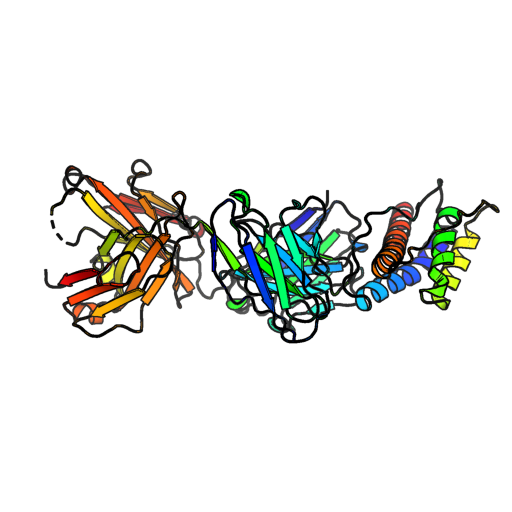2 192 ? -9.08877 15.62152 19.75956 1.000 57.19988 192 SER H C 1
ATOM 2351 O O . SER B 2 192 ? -9.61488 14.90363 20.61939 1.000 59.19348 192 SER H O 1
ATOM 2354 N N . SER B 2 193 ? -9.62688 16.77869 19.35654 1.000 54.67638 193 SER H N 1
ATOM 2355 C CA . SER B 2 193 ? -10.93832 17.20710 19.83407 1.000 55.57052 193 SER H CA 1
ATOM 2356 C C . SER B 2 193 ? -12.00404 16.15475 19.55673 1.000 59.84176 193 SER H C 1
ATOM 2357 O O . SER B 2 193 ? -12.90589 15.94228 20.37777 1.000 60.56160 193 SER H O 1
ATOM 2360 N N . ARG B 2 194 ? -11.90344 15.47451 18.40700 1.000 57.28857 194 ARG H N 1
ATOM 2361 C CA . ARG B 2 194 ? -12.90453 14.50983 17.97219 1.000 58.66821 194 ARG H CA 1
ATOM 2362 C C . ARG B 2 194 ? -12.85833 13.21748 18.77838 1.000 62.12485 194 ARG H C 1
ATOM 2363 O O . ARG B 2 194 ? -13.76484 12.39476 18.63679 1.000 62.03444 194 ARG H O 1
ATOM 2371 N N . TRP B 2 195 ? -11.84424 13.02310 19.62705 1.000 68.37637 195 TRP H N 1
ATOM 2372 C CA . TRP B 2 195 ? -11.76015 11.86327 20.50543 1.000 70.84972 195 TRP H CA 1
ATOM 2373 C C . TRP B 2 195 ? -11.61204 12.29963 21.96282 1.000 74.00176 195 TRP H C 1
ATOM 2374 O O . TRP B 2 195 ? -11.04267 13.36043 22.24118 1.000 73.18351 195 TRP H O 1
ATOM 2385 N N . PRO B 2 196 ? -12.15357 11.52526 22.92098 1.000 76.62773 196 PRO H N 1
ATOM 2386 C CA . PRO B 2 196 ? -13.04424 10.37006 22.77095 1.000 76.74716 196 PRO H CA 1
ATOM 2387 C C . PRO B 2 196 ? -14.49861 10.82414 22.71598 1.000 77.68810 196 PRO H C 1
ATOM 2388 O O . PRO B 2 196 ? -15.43219 10.02126 22.79151 1.000 78.59479 196 PRO H O 1
ATOM 2392 N N . SER B 2 197 ? -14.68506 12.14141 22.57569 1.000 74.95351 197 SER H N 1
ATOM 2393 C CA . SER B 2 197 ? -16.01934 12.73280 22.59907 1.000 72.19804 197 SER H CA 1
ATOM 2394 C C . SER B 2 197 ? -16.90678 12.19293 21.48261 1.000 70.19816 197 SER H C 1
ATOM 2395 O O . SER B 2 197 ? -18.13357 12.14614 21.63465 1.000 67.76524 197 SER H O 1
ATOM 2398 N N . GLU B 2 198 ? -16.32010 11.78783 20.36049 1.000 68.17410 198 GLU H N 1
ATOM 2399 C CA . GLU B 2 198 ? -17.07400 11.12841 19.30692 1.000 61.55137 198 GLU H CA 1
ATOM 2400 C C . GLU B 2 198 ? -16.82414 9.62586 19.32448 1.000 63.13766 198 GLU H C 1
ATOM 2401 O O . GLU B 2 198 ? -15.90780 9.11330 19.97591 1.000 64.83910 198 GLU H O 1
ATOM 2407 N N . THR B 2 199 ? -17.65908 8.92212 18.57237 1.000 58.00888 199 THR H N 1
ATOM 2408 C CA . THR B 2 199 ? -17.53258 7.49046 18.38317 1.000 54.39115 199 THR H CA 1
ATOM 2409 C C . THR B 2 199 ? -16.97525 7.25745 16.99040 1.000 52.69521 199 THR H C 1
ATOM 2410 O O . THR B 2 199 ? -17.37315 7.92697 16.03267 1.000 52.01980 199 THR H O 1
ATOM 2414 N N . PHE B 2 200 ? -16.01599 6.35455 16.88431 1.000 52.04820 200 PHE H N 1
ATOM 2415 C CA . PHE B 2 200 ? -15.46610 5.98431 15.59535 1.000 47.54206 200 PHE H CA 1
ATOM 2416 C C . PHE B 2 200 ? -15.73239 4.50903 15.38837 1.000 46.63110 200 PHE H C 1
ATOM 2417 O O . PHE B 2 200 ? -15.77184 3.74015 16.35024 1.000 48.34419 200 PHE H O 1
ATOM 2425 N N . THR B 2 201 ? -15.97827 4.12624 14.14203 1.000 42.88277 201 THR H N 1
ATOM 2426 C CA . THR B 2 201 ? -16.27862 2.73886 13.84858 1.000 42.80885 201 THR H CA 1
ATOM 2427 C C . THR B 2 201 ? -15.51279 2.33593 12.60602 1.000 42.02107 201 THR H C 1
ATOM 2428 O O . THR B 2 201 ? -15.38891 3.10873 11.64796 1.000 39.79236 201 THR H O 1
ATOM 2432 N N . CYS B 2 202 ? -14.97728 1.13582 12.62694 1.000 38.45603 202 CYS H N 1
ATOM 2433 C CA . CYS B 2 202 ? -14.42283 0.58450 11.40862 1.000 40.23257 202 CYS H CA 1
ATOM 2434 C C . CYS B 2 202 ? -15.37046 -0.47184 10.86148 1.000 38.80235 202 CYS H C 1
ATOM 2435 O O . CYS B 2 202 ? -15.91217 -1.29585 11.60433 1.000 43.36882 202 CYS H O 1
ATOM 2438 N N . ASN B 2 203 ? -15.59429 -0.39929 9.56578 1.000 38.63804 203 ASN H N 1
ATOM 2439 C CA . ASN B 2 203 ? -16.60223 -1.18204 8.86957 1.000 38.76917 203 ASN H CA 1
ATOM 2440 C C . ASN B 2 203 ? -15.82652 -2.13690 7.97619 1.000 38.27261 203 ASN H C 1
ATOM 2441 O O . ASN B 2 203 ? -15.09161 -1.69403 7.08791 1.000 35.31094 203 ASN H O 1
ATOM 2446 N N . VAL B 2 204 ? -15.94279 -3.43638 8.22561 1.000 37.67016 204 VAL H N 1
ATOM 2447 C CA . VAL B 2 204 ? -15.19085 -4.41817 7.46152 1.000 34.23234 204 VAL H CA 1
ATOM 2448 C C . VAL B 2 204 ? -16.18354 -5.26206 6.67910 1.000 37.54050 204 VAL H C 1
ATOM 2449 O O . VAL B 2 204 ? -17.19464 -5.71817 7.22476 1.000 37.85851 204 VAL H O 1
ATOM 2453 N N . VAL B 2 205 ? -15.90845 -5.42890 5.39554 1.000 36.82305 205 VAL H N 1
ATOM 2454 C CA . VAL B 2 205 ? -16.73306 -6.22629 4.50535 1.000 40.13903 205 VAL H CA 1
ATOM 2455 C C . VAL B 2 205 ? -15.85527 -7.34021 3.97388 1.000 36.00713 205 VAL H C 1
ATOM 2456 O O . VAL B 2 205 ? -14.73613 -7.08847 3.51106 1.000 35.71960 205 VAL H O 1
ATOM 2460 N N . HIS B 2 206 ? -16.33579 -8.57063 4.08801 1.000 37.56240 206 HIS H N 1
ATOM 2461 C CA . HIS B 2 206 ? -15.62569 -9.72343 3.53915 1.000 39.43504 206 HIS H CA 1
ATOM 2462 C C . HIS B 2 206 ? -16.55573 -10.33107 2.50654 1.000 39.23568 206 HIS H C 1
ATOM 2463 O O . HIS B 2 206 ? -17.47400 -11.08600 2.86757 1.000 37.30751 206 HIS H O 1
ATOM 2470 N N . PRO B 2 207 ? -16.36994 -10.00475 1.22202 1.000 36.98416 207 PRO H N 1
ATOM 2471 C CA . PRO B 2 207 ? -17.31019 -10.48606 0.19413 1.000 39.76830 207 PRO H CA 1
ATOM 2472 C C . PRO B 2 207 ? -17.41811 -12.00086 0.14494 1.000 39.31430 207 PRO H C 1
ATOM 2473 O O . PRO B 2 207 ? -18.53044 -12.54056 0.16151 1.000 42.28097 207 PRO H O 1
ATOM 2477 N N . ALA B 2 208 ? -16.28362 -12.70448 0.14608 1.000 38.44420 208 ALA H N 1
ATOM 2478 C CA . ALA B 2 208 ? -16.31385 -14.15123 -0.05713 1.000 39.51500 208 ALA H CA 1
ATOM 2479 C C . ALA B 2 208 ? -17.13555 -14.86185 1.01515 1.000 38.58716 208 ALA H C 1
ATOM 2480 O O . ALA B 2 208 ? -17.87254 -15.80502 0.71104 1.000 43.67728 208 ALA H O 1
ATOM 2482 N N . SER B 2 209 ? -17.04384 -14.43239 2.26943 1.000 38.46999 209 SER H N 1
ATOM 2483 C CA . SER B 2 209 ? -17.91674 -15.00110 3.29176 1.000 39.83324 209 SER H CA 1
ATOM 2484 C C . SER B 2 209 ? -19.23427 -14.25219 3.41984 1.000 40.51100 209 SER H C 1
ATOM 2485 O O . SER B 2 209 ? -20.08329 -14.66185 4.21572 1.000 43.76265 209 SER H O 1
ATOM 2488 N N . ASN B 2 210 ? -19.42664 -13.17012 2.66008 1.000 42.11316 210 ASN H N 1
ATOM 2489 C CA . ASN B 2 210 ? -20.68082 -12.41739 2.66348 1.000 43.61859 210 ASN H CA 1
ATOM 2490 C C . ASN B 2 210 ? -21.01390 -11.94054 4.08844 1.000 43.93442 210 ASN H C 1
ATOM 2491 O O . ASN B 2 210 ? -22.13229 -12.08190 4.58724 1.000 47.69105 210 ASN H O 1
ATOM 2496 N N . THR B 2 211 ? -20.01229 -11.37092 4.76313 1.000 40.57913 211 THR H N 1
ATOM 2497 C CA . THR B 2 211 ? -20.18503 -10.88100 6.12904 1.000 45.02713 211 THR H CA 1
ATOM 2498 C C . THR B 2 211 ? -19.81067 -9.40550 6.23186 1.000 42.13842 211 THR H C 1
ATOM 2499 O O . THR B 2 211 ? -18.93405 -8.91644 5.51497 1.000 38.72068 211 THR H O 1
ATOM 2503 N N . LYS B 2 212 ? -20.47277 -8.71881 7.16342 1.000 40.71398 212 LYS H N 1
ATOM 2504 C CA . LYS B 2 212 ? -20.35991 -7.27128 7.33754 1.000 42.93413 212 LYS H CA 1
ATOM 2505 C C . LYS B 2 212 ? -20.23369 -7.03045 8.83226 1.000 41.56838 212 LYS H C 1
ATOM 2506 O O . LYS B 2 212 ? -21.08722 -7.49224 9.59150 1.000 42.87221 212 LYS H O 1
ATOM 2512 N N . VAL B 2 213 ? -19.18616 -6.33242 9.26584 1.000 42.06955 213 VAL H N 1
ATOM 2513 C CA . VAL B 2 213 ? -18.97891 -6.03816 10.68093 1.000 43.31330 213 VAL H CA 1
ATOM 2514 C C . VAL B 2 213 ? -18.76218 -4.53576 10.84965 1.000 42.61155 213 VAL H C 1
ATOM 2515 O O . VAL B 2 213 ? -18.00896 -3.92780 10.08146 1.000 40.66535 213 VAL H O 1
ATOM 2519 N N . ASP B 2 214 ? -19.44077 -3.93808 11.82992 1.000 40.89079 214 ASP H N 1
ATOM 2520 C CA . ASP B 2 214 ? -19.13970 -2.57887 12.28093 1.000 44.41880 214 ASP H CA 1
ATOM 2521 C C . ASP B 2 214 ? -18.66004 -2.64989 13.71950 1.000 45.23215 214 ASP H C 1
ATOM 2522 O O . ASP B 2 214 ? -19.40433 -3.09187 14.60073 1.000 45.82559 214 ASP H O 1
ATOM 2527 N N . LYS B 2 215 ? -17.43296 -2.20206 13.96516 1.000 44.66278 215 LYS H N 1
ATOM 2528 C CA . LYS B 2 215 ? -16.87092 -2.28211 15.30704 1.000 45.72702 215 LYS H CA 1
ATOM 2529 C C . LYS B 2 215 ? -16.52217 -0.88659 15.79685 1.000 46.61399 215 LYS H C 1
ATOM 2530 O O . LYS B 2 215 ? -15.71344 -0.18698 15.15459 1.000 44.91471 215 LYS H O 1
ATOM 2536 N N . PRO B 2 216 ? -17.11958 -0.43157 16.89071 1.000 47.84542 216 PRO H N 1
ATOM 2537 C CA . PRO B 2 216 ? -16.73031 0.85494 17.46742 1.000 48.05017 216 PRO H CA 1
ATOM 2538 C C . PRO B 2 216 ? -15.41924 0.76211 18.23248 1.000 51.67958 216 PRO H C 1
ATOM 2539 O O . PRO B 2 216 ? -15.09123 -0.25497 18.85097 1.000 48.12003 216 PRO H O 1
ATOM 2543 N N . VAL B 2 217 ? -14.67265 1.85934 18.18325 1.000 52.44073 217 VAL H N 1
ATOM 2544 C CA . VAL B 2 217 ? -13.38462 1.96166 18.85520 1.000 51.32504 217 VAL H CA 1
ATOM 2545 C C . VAL B 2 217 ? -13.52649 2.74668 20.16232 1.000 56.23187 217 VAL H C 1
ATOM 2546 O O . VAL B 2 217 ? -13.52163 3.98004 20.15959 1.000 59.36713 217 VAL H O 1
ATOM 2550 N N . GLU C 3 1 ? 19.69802 -26.47009 -15.68037 1.000 48.45334 1 GLU L N 1
ATOM 2551 C CA . GLU C 3 1 ? 18.70441 -25.39620 -15.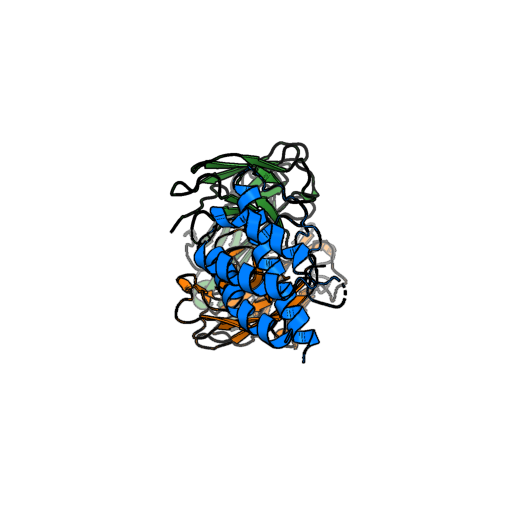70161 1.000 45.17420 1 GLU L CA 1
ATOM 2552 C C . GLU C 3 1 ? 19.41416 -24.03137 -15.64306 1.000 44.93400 1 GLU L C 1
ATOM 2553 O O . GLU C 3 1 ? 20.35976 -23.86877 -14.88358 1.000 46.51956 1 GLU L O 1
ATOM 2559 N N . ILE C 3 2 ? 19.00318 -23.05385 -16.45235 1.000 42.40004 2 ILE L N 1
ATOM 2560 C CA . ILE C 3 2 ? 19.71649 -21.77676 -16.49889 1.000 41.11943 2 ILE L CA 1
ATOM 2561 C C . 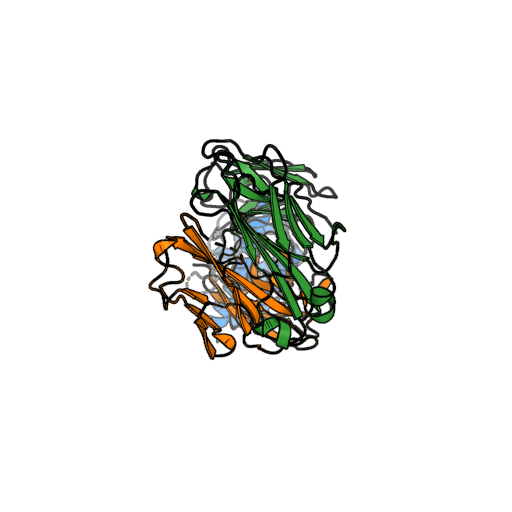ILE C 3 2 ? 19.08954 -20.78674 -15.52556 1.000 38.12683 2 ILE L C 1
ATOM 2562 O O . ILE C 3 2 ? 17.92780 -20.38892 -15.67711 1.000 36.27917 2 ILE L O 1
ATOM 2567 N N . VAL C 3 3 ? 19.86820 -20.37658 -14.52157 1.000 36.67274 3 VAL L N 1
ATOM 2568 C CA . VAL C 3 3 ? 19.38289 -19.45572 -13.49978 1.000 37.08832 3 VAL L CA 1
ATOM 2569 C C . VAL C 3 3 ? 19.68188 -18.02900 -13.95528 1.000 37.54674 3 VAL L C 1
ATOM 2570 O O . VAL C 3 3 ? 20.81563 -17.71395 -14.34251 1.000 35.64411 3 VAL L O 1
ATOM 2574 N N . MET C 3 4 ? 18.66094 -17.17646 -13.93071 1.000 34.92610 4 MET L N 1
ATOM 2575 C CA . MET C 3 4 ? 18.78169 -15.76135 -14.27392 1.000 35.93655 4 MET L CA 1
ATOM 2576 C C . MET C 3 4 ? 18.75733 -14.94668 -12.98757 1.000 36.46345 4 MET L C 1
ATOM 2577 O O . MET C 3 4 ? 17.81523 -15.07184 -12.19435 1.000 31.33993 4 MET L O 1
ATOM 2582 N N . THR C 3 5 ? 19.78727 -14.13096 -12.76675 1.000 35.95076 5 THR L N 1
ATOM 2583 C CA . THR C 3 5 ? 19.89984 -13.39199 -11.51330 1.000 37.61964 5 THR L CA 1
ATOM 2584 C C . THR C 3 5 ? 19.78778 -11.89610 -11.77774 1.000 36.83750 5 THR L C 1
ATOM 2585 O O . THR C 3 5 ? 20.62543 -11.32336 -12.48339 1.000 36.31125 5 THR L O 1
ATOM 2589 N N . GLN C 3 6 ? 18.75221 -11.28438 -11.22089 1.000 35.86608 6 GLN L N 1
ATOM 2590 C CA . GLN C 3 6 ? 18.61771 -9.83286 -11.14625 1.000 38.43392 6 GLN L CA 1
ATOM 2591 C C . GLN C 3 6 ? 18.99757 -9.42317 -9.73042 1.000 43.52705 6 GLN L C 1
ATOM 2592 O O . GLN C 3 6 ? 18.23146 -9.63410 -8.78004 1.000 42.23072 6 GLN L O 1
ATOM 2598 N N . THR C 3 7 ? 20.18384 -8.83896 -9.60573 1.000 46.85831 7 THR L N 1
ATOM 2599 C CA . THR C 3 7 ? 20.77431 -8.59315 -8.29652 1.000 48.15550 7 THR L CA 1
ATOM 2600 C C . THR C 3 7 ? 19.92088 -7.65665 -7.44323 1.000 49.25817 7 THR L C 1
ATOM 2601 O O . THR C 3 7 ? 19.81817 -7.83917 -6.22182 1.000 49.81755 7 THR L O 1
ATOM 2605 N N . HIS C 3 8 ? 19.28363 -6.66524 -8.05723 1.000 43.79696 8 HIS L N 1
ATOM 2606 C CA . HIS C 3 8 ? 18.54259 -5.65936 -7.31046 1.000 43.38681 8 HIS L CA 1
ATOM 2607 C C . HIS C 3 8 ? 17.04805 -5.94539 -7.38858 1.000 41.86018 8 HIS L C 1
ATOM 2608 O O . HIS C 3 8 ? 16.45443 -5.89295 -8.47142 1.000 38.15749 8 HIS L O 1
ATOM 2615 N N . LYS C 3 9 ? 16.43761 -6.21672 -6.23326 1.000 38.56902 9 LYS L N 1
ATOM 2616 C CA . LYS C 3 9 ? 14.98740 -6.31235 -6.16977 1.000 39.85424 9 LYS L CA 1
ATOM 2617 C C . LYS C 3 9 ? 14.31348 -4.95780 -6.39531 1.000 39.53487 9 LYS L C 1
ATOM 2618 O O . LYS C 3 9 ? 13.21710 -4.90464 -6.95984 1.000 36.40624 9 LYS L O 1
ATOM 2624 N N . PHE C 3 10 ? 14.93410 -3.86356 -5.94727 1.000 39.03053 10 PHE L N 1
ATOM 2625 C CA . PHE C 3 10 ? 14.39826 -2.51268 -6.11446 1.000 37.04330 10 PHE L CA 1
ATOM 2626 C C . PHE C 3 10 ? 15.52901 -1.58337 -6.52580 1.000 35.57030 10 PHE L C 1
ATOM 2627 O O . PHE C 3 10 ? 16.69181 -1.80619 -6.18423 1.000 35.20152 10 PHE L O 1
ATOM 2635 N N . MET C 3 11 ? 15.18543 -0.56034 -7.30263 1.000 33.37343 11 MET L N 1
ATOM 2636 C CA . MET C 3 11 ? 16.11246 0.51721 -7.61145 1.000 35.02254 11 MET L CA 1
ATOM 2637 C C . MET C 3 11 ? 15.35186 1.82659 -7.57915 1.000 38.62105 11 MET L C 1
ATOM 2638 O O . MET C 3 11 ? 14.25255 1.92155 -8.13819 1.000 35.59210 11 MET L O 1
ATOM 2643 N N . SER C 3 12 ? 15.94624 2.82907 -6.93676 1.000 39.23748 12 SER L N 1
ATOM 2644 C CA . SER C 3 12 ? 15.37607 4.16403 -6.91927 1.000 39.34925 12 SER L CA 1
ATOM 2645 C C . SER C 3 12 ? 15.96923 4.95826 -8.06199 1.000 39.12023 12 SER L C 1
ATOM 2646 O O . SER C 3 12 ? 17.17209 4.89932 -8.31711 1.000 39.48374 12 SER L O 1
ATOM 2649 N N . THR C 3 13 ? 15.12530 5.70978 -8.74201 1.000 39.69214 13 THR L N 1
ATOM 2650 C CA . THR C 3 13 ? 15.60345 6.63614 -9.74822 1.000 42.11112 13 THR L CA 1
ATOM 2651 C C . THR C 3 13 ? 14.75111 7.88588 -9.73905 1.000 38.36539 13 THR L C 1
ATOM 2652 O O . THR C 3 13 ? 13.71479 7.96693 -9.07674 1.000 38.91071 13 THR L O 1
ATOM 2656 N N . SER C 3 14 ? 15.18783 8.84677 -10.52178 1.000 44.83465 14 SER L N 1
ATOM 2657 C CA . SER C 3 14 ? 14.49026 10.10979 -10.65383 1.000 47.16821 14 SER L CA 1
ATOM 2658 C C . SER C 3 14 ? 14.06552 10.27267 -12.09700 1.000 47.34913 14 SER L C 1
ATOM 2659 O O . SER C 3 14 ? 14.74806 9.79167 -13.00978 1.000 45.37074 14 SER L O 1
ATOM 2662 N N . VAL C 3 15 ? 12.89722 10.88576 -12.29222 1.000 47.79933 15 VAL L N 1
ATOM 2663 C CA . VAL C 3 15 ? 12.45118 11.17057 -13.64279 1.000 45.01501 15 VAL L CA 1
ATOM 2664 C C . VAL C 3 15 ? 13.51834 12.01880 -14.31926 1.000 47.22735 15 VAL L C 1
ATOM 2665 O O . VAL C 3 15 ? 14.09385 12.92758 -13.71225 1.000 51.52204 15 VAL L O 1
ATOM 2669 N N . GLY C 3 16 ? 13.84228 11.66885 -15.55742 1.000 44.81243 16 GLY L N 1
ATOM 2670 C CA . GLY C 3 16 ? 14.90064 12.31061 -16.30514 1.000 48.25287 16 GLY L CA 1
ATOM 2671 C C . GLY C 3 16 ? 16.23500 11.59163 -16.27871 1.000 47.99825 16 GLY L C 1
ATOM 2672 O O . GLY C 3 16 ? 17.11916 11.95009 -17.06084 1.000 47.89878 16 GLY L O 1
ATOM 2673 N N . ASP C 3 17 ? 16.40324 10.58746 -15.42092 1.000 43.29702 17 ASP L N 1
ATOM 2674 C CA . ASP C 3 17 ? 17.67674 9.90762 -15.23244 1.000 44.78694 17 ASP L CA 1
ATOM 2675 C C . ASP C 3 17 ? 17.78118 8.64515 -16.09056 1.000 44.44699 17 ASP L C 1
ATOM 2676 O O . ASP C 3 17 ? 16.78416 8.06399 -16.53053 1.000 42.00275 17 ASP L O 1
ATOM 2681 N N . ARG C 3 18 ? 19.02117 8.24952 -16.35284 1.000 43.07359 18 ARG L N 1
ATOM 2682 C CA . ARG C 3 18 ? 19.29762 6.96929 -16.98242 1.000 42.34393 18 ARG L CA 1
ATOM 2683 C C . ARG C 3 18 ? 19.16364 5.85018 -15.95791 1.000 40.62453 18 ARG L C 1
ATOM 2684 O O . ARG C 3 18 ? 19.52705 6.01481 -14.79309 1.000 40.83631 18 ARG L O 1
ATOM 2692 N N . VAL C 3 19 ? 18.61405 4.71374 -16.38391 1.000 41.63394 19 VAL L N 1
ATOM 2693 C CA . VAL C 3 19 ? 18.41082 3.56853 -15.50538 1.000 41.93449 19 VAL L CA 1
ATOM 2694 C C . VAL C 3 19 ? 19.06406 2.35209 -16.14590 1.000 37.93094 19 VAL L C 1
ATOM 2695 O O . VAL C 3 19 ? 18.86970 2.09962 -17.33602 1.000 40.97557 19 VAL L O 1
ATOM 2699 N N . ASN C 3 20 ? 19.84040 1.61396 -15.35930 1.000 38.48780 20 ASN L N 1
ATOM 2700 C CA . ASN C 3 20 ? 20.58642 0.43820 -15.81180 1.000 38.18895 20 ASN L CA 1
ATOM 2701 C C . ASN C 3 20 ? 20.14848 -0.73239 -14.94554 1.000 36.21393 20 ASN L C 1
ATOM 2702 O O . ASN C 3 20 ? 20.44500 -0.75193 -13.75135 1.000 39.62112 20 ASN L O 1
ATOM 2707 N N . ILE C 3 21 ? 19.41592 -1.68490 -15.52396 1.000 35.78659 21 ILE L N 1
ATOM 2708 C CA . ILE C 3 21 ? 18.94597 -2.87080 -14.81147 1.000 34.10707 21 ILE L CA 1
ATOM 2709 C C . ILE C 3 21 ? 19.72887 -4.07008 -15.33134 1.000 35.03139 21 ILE L C 1
ATOM 2710 O O . ILE C 3 21 ? 19.78996 -4.29078 -16.54540 1.000 35.52320 21 ILE L O 1
ATOM 2715 N N . THR C 3 22 ? 20.33955 -4.82996 -14.42869 1.000 36.16607 22 THR L N 1
ATOM 2716 C CA . THR C 3 22 ? 21.27474 -5.88211 -14.81959 1.000 36.90408 22 THR L CA 1
ATOM 2717 C C . THR C 3 22 ? 20.67533 -7.27019 -14.62065 1.000 36.18721 22 THR L C 1
ATOM 2718 O O . THR C 3 22 ? 19.82590 -7.49608 -13.75448 1.000 32.21536 22 THR L O 1
ATOM 2722 N N . CYS C 3 23 ? 21.15027 -8.20453 -15.43825 1.000 36.30754 23 CYS L N 1
ATOM 2723 C CA . CYS C 3 23 ? 20.64923 -9.56698 -15.41047 1.000 33.51154 23 CYS L CA 1
ATOM 2724 C C . CYS C 3 23 ? 21.83664 -10.42823 -15.81177 1.000 35.76214 23 CYS L C 1
ATOM 2725 O O . CYS C 3 23 ? 22.55562 -10.08517 -16.75638 1.000 38.79717 23 CYS L O 1
ATOM 2728 N N . LYS C 3 24 ? 22.09497 -11.48917 -15.06046 1.000 34.46024 24 LYS L N 1
ATOM 2729 C CA . LYS C 3 24 ? 23.21498 -12.35580 -15.38771 1.000 37.96863 24 LYS L CA 1
ATOM 2730 C C . LYS C 3 24 ? 22.77908 -13.81579 -15.37789 1.000 38.17744 24 LYS L C 1
ATOM 2731 O O . LYS C 3 24 ? 22.06011 -14.26369 -14.47878 1.000 36.72916 24 LYS L O 1
ATOM 2737 N N . ALA C 3 25 ? 23.22529 -14.54324 -16.39698 1.000 37.67039 25 ALA L N 1
ATOM 2738 C CA . ALA C 3 25 ? 22.84739 -15.93264 -16.62581 1.000 36.82729 25 ALA L CA 1
ATOM 2739 C C . ALA C 3 25 ? 23.97275 -16.84702 -16.15807 1.000 38.36103 25 ALA L C 1
ATOM 2740 O O . ALA C 3 25 ? 25.15090 -16.52382 -16.32433 1.000 37.77666 25 ALA L O 1
ATOM 2742 N N . SER C 3 26 ? 23.59552 -17.98329 -15.56357 1.000 37.45744 26 SER L N 1
ATOM 2743 C CA . SER C 3 26 ? 24.55661 -18.95991 -15.04357 1.000 38.30109 26 SER L CA 1
ATOM 2744 C C . SER C 3 26 ? 25.39064 -19.63230 -16.12832 1.000 38.42548 26 SER L C 1
ATOM 2745 O O . SER C 3 26 ? 26.48453 -20.14342 -15.83337 1.000 38.67703 26 SER L O 1
ATOM 2748 N N . GLN C 3 27 ? 24.90035 -19.65886 -17.36470 1.000 36.36449 27 GLN L N 1
ATOM 2749 C CA . GLN C 3 27 ? 25.57887 -20.29688 -18.48581 1.000 38.02689 27 GLN L CA 1
ATOM 2750 C C . GLN C 3 27 ? 25.40662 -19.37769 -19.67759 1.000 37.70277 27 GLN L C 1
ATOM 2751 O O . GLN C 3 27 ? 24.44391 -18.60251 -19.73195 1.000 40.78568 27 GLN L O 1
ATOM 2757 N N . ASP C 3 28 ? 26.28225 -19.51138 -20.66667 1.000 32.40459 28 ASP L N 1
ATOM 2758 C CA . ASP C 3 28 ? 26.04198 -18.82026 -21.92762 1.000 38.55065 28 ASP L CA 1
ATOM 2759 C C . ASP C 3 28 ? 24.64537 -19.10060 -22.48915 1.000 39.90056 28 ASP L C 1
ATOM 2760 O O . ASP C 3 28 ? 24.23087 -20.25584 -22.64260 1.000 35.92728 28 ASP L O 1
ATOM 2765 N N . VAL C 3 29 ? 23.92274 -18.01551 -22.78616 1.000 34.75756 29 VAL L N 1
ATOM 2766 C CA . VAL C 3 29 ? 22.68210 -18.04085 -23.54581 1.000 36.49544 29 VAL L CA 1
ATOM 2767 C C . VAL C 3 29 ? 22.82244 -17.27548 -24.85292 1.000 36.04787 29 VAL L C 1
ATOM 2768 O O . VAL C 3 29 ? 21.83899 -17.06135 -25.54784 1.000 32.76484 29 VAL L O 1
ATOM 2772 N N . GLY C 3 30 ? 24.03074 -16.84477 -25.19201 1.000 35.44558 30 GLY L N 1
ATOM 2773 C CA . GLY C 3 30 ? 24.17529 -15.99512 -26.36620 1.000 38.24514 30 GLY L CA 1
ATOM 2774 C C . GLY C 3 30 ? 23.31672 -14.74963 -26.17958 1.000 34.31382 30 GLY L C 1
ATOM 2775 O O . GLY C 3 30 ? 23.31957 -14.12976 -25.11706 1.000 34.90154 30 GLY L O 1
ATOM 2776 N N . ALA C 3 31 ? 22.53871 -14.40515 -27.20546 1.000 34.98636 31 ALA L N 1
ATOM 2777 C CA . ALA C 3 31 ? 21.68008 -13.22909 -27.19051 1.000 34.18898 31 ALA L CA 1
ATOM 2778 C C . ALA C 3 31 ? 20.21044 -13.58649 -26.95636 1.000 33.81813 31 ALA L C 1
ATOM 2779 O O . ALA C 3 31 ? 19.32391 -12.76752 -27.23159 1.000 32.51615 31 ALA L O 1
ATOM 2781 N N . ALA C 3 32 ? 19.93686 -14.78923 -26.44033 1.000 31.49158 32 ALA L N 1
ATOM 2782 C CA . ALA C 3 32 ? 18.56830 -15.30873 -26.36074 1.000 30.47723 32 ALA L CA 1
ATOM 2783 C C . ALA C 3 32 ? 17.93204 -14.85902 -25.04505 1.000 28.82900 32 ALA L C 1
ATOM 2784 O O . ALA C 3 32 ? 17.66379 -15.64122 -24.13290 1.000 26.48551 32 ALA L O 1
ATOM 2786 N N . LEU C 3 33 ? 17.68397 -13.55460 -24.96908 1.000 27.69851 33 LEU L N 1
ATOM 2787 C CA . LEU C 3 33 ? 17.19874 -12.94308 -23.74976 1.000 26.83122 33 LEU L CA 1
ATOM 2788 C C . LEU C 3 33 ? 16.03593 -12.02712 -24.09260 1.000 30.53061 33 LEU L C 1
ATOM 2789 O O . LEU C 3 33 ? 16.03295 -11.37796 -25.14202 1.000 28.90047 33 LEU L O 1
ATOM 2794 N N . ALA C 3 34 ? 15.03594 -11.99894 -23.22054 1.000 28.14424 34 ALA L N 1
ATOM 2795 C CA . ALA C 3 34 ? 13.87727 -11.13879 -23.41298 1.000 25.87445 34 ALA L CA 1
ATOM 2796 C C . ALA C 3 34 ? 13.67304 -10.33091 -22.13708 1.000 26.95303 34 ALA L C 1
ATOM 2797 O O . ALA C 3 34 ? 14.03608 -10.77967 -21.05330 1.000 26.04133 34 ALA L O 1
ATOM 2799 N N . TRP C 3 35 ? 13.11810 -9.13225 -22.27649 1.000 24.21102 35 TRP L N 1
ATOM 2800 C CA . TRP C 3 35 ? 12.83972 -8.25555 -21.14246 1.000 24.25249 35 TRP L CA 1
ATOM 2801 C C . TRP C 3 35 ? 11.35346 -7.92930 -21.14140 1.000 24.75287 35 TRP L C 1
ATOM 2802 O O . TRP C 3 35 ? 10.77767 -7.63048 -22.19834 1.000 26.54513 35 TRP L O 1
ATOM 2813 N N . TYR C 3 36 ? 10.72580 -7.97512 -19.95998 1.000 22.17307 36 TYR L N 1
ATOM 2814 C CA . TYR C 3 36 ? 9.30201 -7.68338 -19.82259 1.000 22.34666 36 TYR L CA 1
ATOM 2815 C C . TYR C 3 36 ? 9.08489 -6.58352 -18.78121 1.000 24.32017 36 TYR L C 1
ATOM 2816 O O . TYR C 3 36 ? 9.84219 -6.46904 -17.82050 1.000 21.92546 36 TYR L O 1
ATOM 2825 N N . GLN C 3 37 ? 8.04548 -5.78024 -18.99193 1.000 24.68106 37 GLN L N 1
ATOM 2826 C CA . GLN C 3 37 ? 7.59899 -4.76440 -18.04574 1.000 24.73978 37 GLN L CA 1
ATOM 2827 C C . GLN C 3 37 ? 6.24437 -5.18730 -17.50475 1.000 27.41635 37 GLN L C 1
ATOM 2828 O O . GLN C 3 37 ? 5.40440 -5.67080 -18.26697 1.000 26.87196 37 GLN L O 1
ATOM 2834 N N . GLN C 3 38 ? 6.02284 -5.02454 -16.19528 1.000 24.70284 38 GLN L N 1
ATOM 2835 C CA . GLN C 3 38 ? 4.72640 -5.36613 -15.59808 1.000 25.92852 38 GLN L CA 1
ATOM 2836 C C . GLN C 3 38 ? 4.24145 -4.26578 -14.66907 1.000 26.06905 38 GLN L C 1
ATOM 2837 O O . GLN C 3 38 ? 4.96890 -3.85161 -13.76668 1.000 24.63834 38 GLN L O 1
ATOM 2843 N N . LYS C 3 39 ? 3.02462 -3.86465 -14.85234 1.000 31.43530 39 LYS L N 1
ATOM 2844 C CA . LYS C 3 39 ? 2.30521 -2.93700 -13.99169 1.000 31.56535 39 LYS L CA 1
ATOM 2845 C C . LYS C 3 39 ? 1.25804 -3.67996 -13.17387 1.000 35.47910 39 LYS L C 1
ATOM 2846 O O . LYS C 3 39 ? 0.77338 -4.74644 -13.58973 1.000 32.64466 39 LYS L O 1
ATOM 2852 N N . PRO C 3 40 ? 0.89851 -3.15305 -11.99665 1.000 37.62631 40 PRO L N 1
ATOM 2853 C CA . PRO C 3 40 ? -0.01030 -3.88623 -11.10718 1.000 37.46876 40 PRO L CA 1
ATOM 2854 C C . PRO C 3 40 ? -1.32863 -4.17198 -11.80184 1.000 34.05371 40 PRO L C 1
ATOM 2855 O O . PRO C 3 40 ? -1.84826 -3.33886 -12.53980 1.000 34.24795 40 PRO L O 1
ATOM 2859 N N . GLY C 3 41 ? -1.83834 -5.38465 -11.60717 1.000 35.59615 41 GLY L N 1
ATOM 2860 C CA . GLY C 3 41 ? -3.10618 -5.75186 -12.20120 1.000 35.87224 41 GLY L CA 1
ATOM 2861 C C . GLY C 3 41 ? -3.05898 -6.02863 -13.68433 1.000 38.62987 41 GLY L C 1
ATOM 2862 O O . GLY C 3 41 ? -4.11373 -6.08616 -14.32390 1.000 37.98957 41 GLY L O 1
ATOM 2863 N N . GLN C 3 42 ? -1.87029 -6.20814 -14.25353 1.000 35.45055 42 GLN L N 1
ATOM 2864 C CA . GLN C 3 42 ? -1.72265 -6.40900 -15.68499 1.000 36.11871 42 GLN L CA 1
ATOM 2865 C C . GLN C 3 42 ? -0.74136 -7.53553 -15.90500 1.000 28.90280 42 GLN L C 1
ATOM 2866 O O . GLN C 3 42 ? 0.16608 -7.72960 -15.10167 1.000 28.27412 42 GLN L O 1
ATOM 2872 N N . ALA C 3 43 ? -0.91612 -8.25006 -17.01187 1.000 26.69577 43 ALA L N 1
ATOM 2873 C CA . ALA C 3 43 ? 0.05610 -9.24218 -17.43278 1.000 28.60840 43 ALA L CA 1
ATOM 2874 C C . ALA C 3 43 ? 1.37322 -8.54943 -17.79953 1.000 26.65097 43 ALA L C 1
ATOM 2875 O O . ALA C 3 43 ? 1.39229 -7.35485 -18.11019 1.000 25.55548 43 ALA L O 1
ATOM 2877 N N . PRO C 3 44 ? 2.48498 -9.26128 -17.76203 1.000 23.78945 44 PRO L N 1
ATOM 2878 C CA . PRO C 3 44 ? 3.73208 -8.67052 -18.25920 1.000 24.12916 44 PRO L CA 1
ATOM 2879 C C . PRO C 3 44 ? 3.62760 -8.36477 -19.74619 1.000 24.67680 44 PRO L C 1
ATOM 2880 O O . PRO C 3 44 ? 2.85345 -8.98164 -20.47271 1.000 25.95657 44 PRO L O 1
ATOM 2884 N N . LYS C 3 45 ? 4.37614 -7.35178 -20.16786 1.000 25.91529 45 LYS L N 1
ATOM 2885 C CA . LYS C 3 45 ? 4.37941 -6.85751 -21.53757 1.000 26.47359 45 LYS L CA 1
ATOM 2886 C C . LYS C 3 45 ? 5.78827 -7.03135 -22.08972 1.000 26.63816 45 LYS L C 1
ATOM 2887 O O . LYS C 3 45 ? 6.76068 -6.63954 -21.44029 1.000 24.17657 45 LYS L O 1
ATOM 2893 N N . LEU C 3 46 ? 5.89923 -7.62682 -23.27896 1.000 25.80409 46 LEU L N 1
ATOM 2894 C CA . LEU C 3 46 ? 7.20974 -7.80080 -23.90347 1.000 26.10202 46 LEU L CA 1
ATOM 2895 C C . LEU C 3 46 ? 7.77582 -6.45059 -24.34025 1.000 29.44929 46 LEU L C 1
ATOM 2896 O O . LEU C 3 46 ? 7.08681 -5.65294 -24.98293 1.000 27.78459 46 LEU L O 1
ATOM 2901 N N . LEU C 3 47 ? 9.02340 -6.17725 -23.96704 1.000 27.03353 47 LEU L N 1
ATOM 2902 C CA . LEU C 3 47 ? 9.71183 -4.97639 -24.41463 1.000 27.36307 47 LEU L CA 1
ATOM 2903 C C . LEU C 3 47 ? 10.84824 -5.25672 -25.38612 1.000 31.25482 47 LEU L C 1
ATOM 2904 O O . LEU C 3 47 ? 10.98162 -4.55296 -26.39195 1.000 30.58020 47 LEU L O 1
ATOM 2909 N N . ILE C 3 48 ? 11.71714 -6.20851 -25.06933 1.000 27.00697 48 ILE L N 1
ATOM 2910 C CA . ILE C 3 48 ? 12.94534 -6.46187 -25.81836 1.000 27.63893 48 ILE L CA 1
ATOM 2911 C C . ILE C 3 48 ? 13.07544 -7.95960 -26.02717 1.000 28.50139 48 ILE L C 1
ATOM 2912 O O . ILE C 3 48 ? 12.81126 -8.74272 -25.10875 1.000 26.53847 48 ILE L O 1
ATOM 2917 N N . TYR C 3 49 ? 13.49334 -8.37446 -27.22811 1.000 29.14052 49 TYR L N 1
ATOM 2918 C CA . TYR C 3 49 ? 13.78257 -9.78582 -27.45649 1.000 29.38041 49 TYR L CA 1
ATOM 2919 C C . TYR C 3 49 ? 15.09415 -9.90541 -28.22963 1.000 29.46387 49 TYR L C 1
ATOM 2920 O O . TYR C 3 49 ? 15.55093 -8.94549 -28.85381 1.000 30.09865 49 TYR L O 1
ATOM 2929 N N . TRP C 3 50 ? 15.71181 -11.09325 -28.16795 1.000 28.83708 50 TRP L N 1
ATOM 2930 C CA . TRP C 3 50 ? 17.05814 -11.30132 -28.72888 1.000 30.77147 50 TRP L CA 1
ATOM 2931 C C . TRP C 3 50 ? 18.03006 -10.23550 -28.21782 1.000 31.57120 50 TRP L C 1
ATOM 2932 O O . TRP C 3 50 ? 18.83091 -9.66856 -28.95790 1.000 29.13619 50 TRP L O 1
ATOM 2943 N N . ALA C 3 51 ? 17.88398 -9.92875 -26.93881 1.000 29.89541 51 ALA L N 1
ATOM 2944 C CA . ALA C 3 51 ? 18.69611 -9.05847 -26.09600 1.000 30.83177 51 ALA L CA 1
ATOM 2945 C C . ALA C 3 51 ? 18.62050 -7.58907 -26.46862 1.000 32.60218 51 ALA L C 1
ATOM 2946 O O . ALA C 3 51 ? 18.73025 -6.75151 -25.56663 1.000 33.12380 51 ALA L O 1
ATOM 2948 N N . SER C 3 52 ? 18.31057 -7.24574 -27.73148 1.000 31.41394 52 SER L N 1
ATOM 2949 C CA . SER C 3 52 ? 18.34963 -5.83304 -28.10693 1.000 33.46018 52 SER L CA 1
ATOM 2950 C C . SER C 3 52 ? 17.27393 -5.40856 -29.09004 1.000 37.87130 52 SER L C 1
ATOM 2951 O O . SER C 3 52 ? 17.20744 -4.21184 -29.39562 1.000 37.07476 52 SER L O 1
ATOM 2954 N N . ASN C 3 53 ? 16.45423 -6.33182 -29.61539 1.000 34.64643 53 ASN L N 1
ATOM 2955 C CA . ASN C 3 53 ? 15.39487 -5.96224 -30.54838 1.000 34.94140 53 ASN L CA 1
ATOM 2956 C C . ASN C 3 53 ? 14.21804 -5.40620 -29.76345 1.000 33.62478 53 ASN L C 1
ATOM 2957 O O . ASN C 3 53 ? 13.65958 -6.09855 -28.90962 1.000 35.16410 53 ASN L O 1
ATOM 2962 N N . ARG C 3 54 ? 13.83998 -4.16396 -30.04386 1.000 36.13064 54 ARG L N 1
ATOM 2963 C CA . ARG C 3 54 ? 12.67973 -3.56299 -29.40296 1.000 36.39286 54 ARG L CA 1
ATOM 2964 C C . ARG C 3 54 ? 11.41507 -4.05964 -30.09117 1.000 36.63409 54 ARG L C 1
ATOM 2965 O O . ARG C 3 54 ? 11.30304 -3.98059 -31.31432 1.000 36.84685 54 ARG L O 1
ATOM 2973 N N . ALA C 3 55 ? 10.46936 -4.57813 -29.31044 1.000 36.33058 55 ALA L N 1
ATOM 2974 C CA . ALA C 3 55 ? 9.21975 -5.05434 -29.88722 1.000 39.05770 55 ALA L CA 1
ATOM 2975 C C . ALA C 3 55 ? 8.40825 -3.88788 -30.43540 1.000 41.89826 55 ALA L C 1
ATOM 2976 O O . ALA C 3 55 ? 8.60558 -2.72419 -30.06866 1.000 38.42525 55 ALA L O 1
ATOM 2978 N N . THR C 3 56 ? 7.45981 -4.22316 -31.30321 1.000 44.30869 56 THR L N 1
ATOM 2979 C CA . THR C 3 56 ? 6.69935 -3.21494 -32.03054 1.000 46.20660 56 THR L CA 1
ATOM 2980 C C . THR C 3 56 ? 6.00128 -2.25208 -31.07188 1.000 45.93349 56 THR L C 1
ATOM 2981 O O . THR C 3 56 ? 5.43444 -2.66416 -30.05720 1.000 45.47324 56 THR L O 1
ATOM 2985 N N . GLY C 3 57 ? 6.10427 -0.95361 -31.36065 1.000 49.73989 57 GLY L N 1
ATOM 2986 C CA . GLY C 3 57 ? 5.43268 0.05714 -30.56638 1.000 49.24591 57 GLY L CA 1
ATOM 2987 C C . GLY C 3 57 ? 6.08275 0.39967 -29.23684 1.000 49.39056 57 GLY L C 1
ATOM 2988 O O . GLY C 3 57 ? 5.60336 1.30825 -28.55338 1.000 52.61048 57 GLY L O 1
ATOM 2989 N N . VAL C 3 58 ? 7.15930 -0.27509 -28.85745 1.000 44.98141 58 VAL L N 1
ATOM 2990 C CA . VAL C 3 58 ? 7.86929 -0.01365 -27.59766 1.000 41.33153 58 VAL L CA 1
ATOM 2991 C C . VAL C 3 58 ? 8.64421 1.29286 -27.72871 1.000 41.99839 58 VAL L C 1
ATOM 2992 O O . VAL C 3 58 ? 9.41499 1.45096 -28.68986 1.000 41.43721 58 VAL L O 1
ATOM 2996 N N . PRO C 3 59 ? 8.50736 2.23392 -26.79484 1.000 39.9002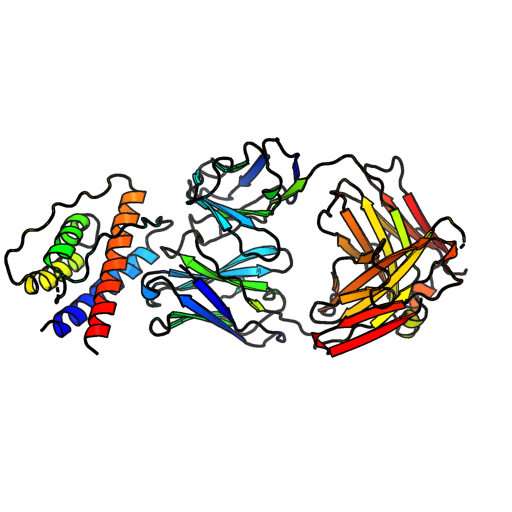6 59 PRO L N 1
ATOM 2997 C CA . PRO C 3 59 ? 9.21140 3.51910 -26.93206 1.000 39.63788 59 PRO L CA 1
ATOM 2998 C C . PRO C 3 59 ? 10.72858 3.36859 -26.99250 1.000 40.79104 59 PRO L C 1
ATOM 2999 O O . PRO C 3 59 ? 11.32783 2.47701 -26.37609 1.000 37.25243 59 PRO L O 1
ATOM 3003 N N . SER C 3 60 ? 11.34760 4.27828 -27.75918 1.000 39.66824 60 SER L N 1
ATOM 3004 C CA . SER C 3 60 ? 12.76151 4.19368 -28.08797 1.000 40.19758 60 SER L CA 1
ATOM 3005 C C . SER C 3 60 ? 13.65674 4.40942 -26.87608 1.000 40.03934 60 SER L C 1
ATOM 3006 O O . SER C 3 60 ? 14.85180 4.11066 -26.95458 1.000 38.98992 60 SER L O 1
ATOM 3009 N N . ARG C 3 61 ? 13.12111 4.91091 -25.75875 1.000 37.08333 61 ARG L N 1
ATOM 3010 C CA . ARG C 3 61 ? 13.96939 5.11880 -24.60078 1.000 40.02904 61 ARG L CA 1
ATOM 3011 C C . ARG C 3 61 ? 14.35003 3.81487 -23.91782 1.000 36.55636 61 ARG L C 1
ATOM 3012 O O . ARG C 3 61 ? 15.22777 3.83351 -23.05060 1.000 34.61406 61 ARG L O 1
ATOM 3020 N N . PHE C 3 62 ? 13.71577 2.70495 -24.28502 1.000 33.38297 62 PHE L N 1
ATOM 3021 C CA . PHE C 3 62 ? 14.00412 1.38779 -23.72692 1.000 36.80634 62 PHE L CA 1
ATOM 3022 C C . PHE C 3 62 ? 14.97668 0.65984 -24.63474 1.000 39.38946 62 PHE L C 1
ATOM 3023 O O . PHE C 3 62 ? 14.77098 0.61603 -25.84932 1.000 39.64177 62 PHE L O 1
ATOM 3031 N N . SER C 3 63 ? 16.00187 0.04699 -24.05683 1.000 35.11081 63 SER L N 1
ATOM 3032 C CA . SER C 3 63 ? 16.88348 -0.72165 -24.91730 1.000 39.91292 63 SER L CA 1
ATOM 3033 C C . SER C 3 63 ? 17.52495 -1.83645 -24.11521 1.000 36.80161 63 SER L C 1
ATOM 3034 O O . SER C 3 63 ? 17.50036 -1.84724 -22.88308 1.000 36.22063 63 SER L O 1
ATOM 3037 N N . GLY C 3 64 ? 18.10067 -2.78010 -24.83942 1.000 34.91919 64 GLY L N 1
ATOM 3038 C CA . GLY C 3 64 ? 18.77772 -3.89509 -24.22216 1.000 35.48665 64 GLY L CA 1
ATOM 3039 C C . GLY C 3 64 ? 20.09025 -4.11390 -24.93036 1.000 37.00408 64 GLY L C 1
ATOM 3040 O O . GLY C 3 64 ? 20.23455 -3.84041 -26.12466 1.000 34.02236 64 GLY L O 1
ATOM 3041 N N . SER C 3 65 ? 21.06030 -4.60113 -24.16657 1.000 36.37712 65 SER L N 1
ATOM 3042 C CA . SER C 3 65 ? 22.38459 -4.89574 -24.68228 1.000 34.67528 65 SER L CA 1
ATOM 3043 C C . SER C 3 65 ? 22.94738 -6.07030 -23.90404 1.000 34.13769 65 SER L C 1
ATOM 3044 O O . SER C 3 65 ? 22.39199 -6.48908 -22.88452 1.000 35.06948 65 SER L O 1
ATOM 3047 N N . GLY C 3 66 ? 24.04803 -6.60238 -24.41101 1.000 37.18418 66 GLY L N 1
ATOM 3048 C CA . GLY C 3 66 ? 24.74726 -7.72995 -23.83599 1.000 36.08393 66 GLY L CA 1
ATOM 3049 C C . GLY C 3 66 ? 24.58600 -8.98506 -24.67940 1.000 34.46322 66 GLY L C 1
ATOM 3050 O O . GLY C 3 66 ? 23.64178 -9.13695 -25.45587 1.000 38.01415 66 GLY L O 1
ATOM 3051 N N . SER C 3 67 ? 25.53915 -9.89501 -24.52347 1.000 35.53710 67 SER L N 1
ATOM 3052 C CA . SER C 3 67 ? 25.46962 -11.18848 -25.18948 1.000 37.26387 67 SER L CA 1
ATOM 3053 C C . SER C 3 67 ? 26.42042 -12.12802 -24.46701 1.000 39.18939 67 SER L C 1
ATOM 3054 O O . SER C 3 67 ? 27.54153 -11.73618 -24.11088 1.000 38.02526 67 SER L O 1
ATOM 3057 N N . GLY C 3 68 ? 25.98400 -13.36685 -24.27425 1.000 36.63610 68 GLY L N 1
ATOM 3058 C CA . GLY C 3 68 ? 26.78149 -14.25189 -23.45155 1.000 38.90040 68 GLY L CA 1
ATOM 3059 C C . GLY C 3 68 ? 26.09183 -14.53167 -22.13704 1.000 37.20881 68 GLY L C 1
ATOM 3060 O O . GLY C 3 68 ? 25.20531 -15.38713 -22.07463 1.000 38.05492 68 GLY L O 1
ATOM 3061 N N . THR C 3 69 ? 26.50739 -13.85326 -21.06821 1.000 36.70633 69 THR L N 1
ATOM 3062 C CA . THR C 3 69 ? 25.92025 -14.08039 -19.75397 1.000 36.32698 69 THR L CA 1
ATOM 3063 C C . THR C 3 69 ? 25.50283 -12.81027 -19.03756 1.000 38.66063 69 THR L C 1
ATOM 3064 O O . THR C 3 69 ? 24.77789 -12.90483 -18.04500 1.000 38.44048 69 THR L O 1
ATOM 3068 N N . ASP C 3 70 ? 25.95037 -11.63609 -19.47437 1.000 39.11175 70 ASP L N 1
ATOM 3069 C CA . ASP C 3 70 ? 25.71065 -10.40369 -18.73211 1.000 37.17267 70 ASP L CA 1
ATOM 3070 C C . ASP C 3 70 ? 24.89369 -9.48198 -19.61442 1.000 33.69406 70 ASP L C 1
ATOM 3071 O O . ASP C 3 70 ? 25.33597 -9.11636 -20.71283 1.000 35.57596 70 ASP L O 1
ATOM 3076 N N . PHE C 3 71 ? 23.71926 -9.10139 -19.13743 1.000 33.01981 71 PHE L N 1
ATOM 3077 C CA . PHE C 3 71 ? 22.78158 -8.32333 -19.92945 1.000 36.01475 71 PHE L CA 1
ATOM 3078 C C . PHE C 3 71 ? 22.35294 -7.08261 -19.16179 1.000 36.29380 71 PHE L C 1
ATOM 3079 O O . PHE C 3 71 ? 22.30306 -7.08389 -17.92998 1.000 33.79496 71 PHE L O 1
ATOM 3087 N N . THR C 3 72 ? 22.05602 -6.02182 -19.91882 1.000 34.73711 72 THR L N 1
ATOM 3088 C CA . THR C 3 72 ? 21.66473 -4.73801 -19.36072 1.000 34.98696 72 THR L CA 1
ATOM 3089 C C . THR C 3 72 ? 20.38206 -4.27484 -20.04187 1.000 35.67439 72 THR L C 1
ATOM 3090 O O . THR C 3 72 ? 20.28865 -4.27066 -21.27657 1.000 34.17939 72 THR L O 1
ATOM 3094 N N . PHE C 3 73 ? 19.38956 -3.93134 -19.23676 1.000 33.17081 73 PHE L N 1
ATOM 3095 C CA . PHE C 3 73 ? 18.19529 -3.24316 -19.70336 1.000 36.09924 73 PHE L CA 1
ATOM 3096 C C . PHE C 3 73 ? 18.32216 -1.78183 -19.30742 1.000 35.75105 73 PHE L C 1
ATOM 3097 O O . PHE C 3 73 ? 18.56936 -1.48968 -18.13600 1.000 34.00018 73 PHE L O 1
ATOM 3105 N N . THR C 3 74 ? 18.17646 -0.87343 -20.27684 1.000 34.10020 74 THR L N 1
ATOM 3106 C CA . THR C 3 74 ? 18.41186 0.54730 -20.04008 1.000 36.95619 74 THR L CA 1
ATOM 3107 C C . THR C 3 74 ? 17.20162 1.37897 -20.43710 1.000 36.75049 74 THR L C 1
ATOM 3108 O O . THR C 3 74 ? 16.69664 1.25644 -21.55758 1.000 38.71556 74 THR L O 1
ATOM 3112 N N . ILE C 3 75 ? 16.76533 2.25261 -19.53547 1.000 38.78601 75 ILE L N 1
ATOM 3113 C CA . ILE C 3 75 ? 15.88657 3.35892 -19.88816 1.000 38.00155 75 ILE L CA 1
ATOM 3114 C C . ILE C 3 75 ? 16.74317 4.61391 -19.97313 1.000 39.41996 75 ILE L C 1
ATOM 3115 O O . ILE C 3 75 ? 17.38216 5.00660 -18.98585 1.000 39.35978 75 ILE L O 1
ATOM 3120 N N . SER C 3 76 ? 16.77890 5.23379 -21.15893 1.000 38.54208 76 SER L N 1
ATOM 3121 C CA . SER C 3 76 ? 17.69108 6.35797 -21.36611 1.000 40.42057 76 SER L CA 1
ATOM 3122 C C . SER C 3 76 ? 17.26642 7.57959 -20.55609 1.000 42.69893 76 SER L C 1
ATOM 3123 O O . SER C 3 76 ? 18.11102 8.25759 -19.95154 1.000 44.59893 76 SER L O 1
ATOM 3126 N N . SER C 3 77 ? 15.96820 7.86890 -20.51724 1.000 40.78297 77 SER L N 1
ATOM 3127 C CA . SER C 3 77 ? 15.42449 8.95453 -19.70099 1.000 42.67934 77 SER L CA 1
ATOM 3128 C C . SER C 3 77 ? 14.13204 8.46292 -19.06794 1.000 39.62852 77 SER L C 1
ATOM 3129 O O . SER C 3 77 ? 13.12204 8.33362 -19.76125 1.000 42.49322 77 SER L O 1
ATOM 3132 N N . LEU C 3 78 ? 14.15918 8.19492 -17.76583 1.000 37.99143 78 LEU L N 1
ATOM 3133 C CA . LEU C 3 78 ? 12.98432 7.65302 -17.10356 1.000 40.14225 78 LEU L CA 1
ATOM 3134 C C . LEU C 3 78 ? 11.83120 8.64879 -17.17738 1.000 40.85513 78 LEU L C 1
ATOM 3135 O O . LEU C 3 78 ? 12.00096 9.84177 -16.90149 1.000 40.47864 78 LEU L O 1
ATOM 3140 N N . GLU C 3 79 ? 10.66406 8.16077 -17.58392 1.000 39.40947 79 GLU L N 1
ATOM 3141 C CA . GLU C 3 79 ? 9.40306 8.89941 -17.55605 1.000 40.01536 79 GLU L CA 1
ATOM 3142 C C . GLU C 3 79 ? 8.47868 8.33687 -16.47770 1.000 40.39427 79 GLU L C 1
ATOM 3143 O O . GLU C 3 79 ? 8.61687 7.17046 -16.09688 1.000 37.21346 79 GLU L O 1
ATOM 3149 N N . PRO C 3 80 ? 7.55466 9.15073 -15.93468 1.000 40.07770 80 PRO L N 1
ATOM 3150 C CA . PRO C 3 80 ? 6.74162 8.67838 -14.79287 1.000 41.20046 80 PRO L CA 1
ATOM 3151 C C . PRO C 3 80 ? 6.00730 7.36799 -15.06305 1.000 40.11623 80 PRO L C 1
ATOM 3152 O O . PRO C 3 80 ? 5.90482 6.52513 -14.16171 1.000 42.02592 80 PRO L O 1
ATOM 3156 N N . GLU C 3 81 ? 5.52500 7.15668 -16.29068 1.000 39.51962 81 GLU L N 1
ATOM 3157 C CA . GLU C 3 81 ? 4.81259 5.92297 -16.59910 1.000 39.36147 81 GLU L CA 1
ATOM 3158 C C . GLU C 3 81 ? 5.72891 4.70022 -16.59973 1.000 38.77053 81 GLU L C 1
ATOM 3159 O O . GLU C 3 81 ? 5.23256 3.58269 -16.78168 1.000 35.91586 81 GLU L O 1
ATOM 3165 N N . ASP C 3 82 ? 7.04495 4.88537 -16.45302 1.000 37.43414 82 ASP L N 1
ATOM 3166 C CA . ASP C 3 82 ? 7.98740 3.76839 -16.48687 1.000 37.12152 82 ASP L CA 1
ATOM 3167 C C . ASP C 3 82 ? 8.16212 3.09034 -15.14204 1.000 34.71548 82 ASP L C 1
ATOM 3168 O O . ASP C 3 82 ? 8.88160 2.08262 -15.05346 1.000 32.90983 82 ASP L O 1
ATOM 3173 N N . VAL C 3 83 ? 7.56966 3.62926 -14.08463 1.000 33.68091 83 VAL L N 1
ATOM 3174 C CA . VAL C 3 83 ? 7.65381 2.98630 -12.77795 1.000 35.94716 83 VAL L CA 1
ATOM 3175 C C . VAL C 3 83 ? 6.89189 1.66575 -12.86646 1.000 32.38034 83 VAL L C 1
ATOM 3176 O O . VAL C 3 83 ? 5.67969 1.66190 -13.09058 1.000 32.33926 83 VAL L O 1
ATOM 3180 N N . ALA C 3 84 ? 7.60432 0.54518 -12.72817 1.000 30.87494 84 ALA L N 1
ATOM 3181 C CA . ALA C 3 84 ? 7.05689 -0.79253 -12.92507 1.000 28.85481 84 ALA L CA 1
ATOM 3182 C C . ALA C 3 84 ? 8.10821 -1.80678 -12.47734 1.000 28.13266 84 ALA L C 1
ATOM 3183 O O . ALA C 3 84 ? 9.19162 -1.43858 -12.01818 1.000 28.89256 84 ALA L O 1
ATOM 3185 N N . VAL C 3 85 ? 7.78956 -3.09289 -12.64847 1.000 25.30013 85 VAL L N 1
ATOM 3186 C CA . VAL C 3 85 ? 8.71700 -4.19425 -12.39550 1.000 25.96588 85 VAL L CA 1
ATOM 3187 C C . VAL C 3 85 ? 9.18983 -4.71828 -13.74567 1.000 28.06229 85 VAL L C 1
ATOM 3188 O O . VAL C 3 85 ? 8.37657 -4.89268 -14.66067 1.000 25.85490 85 VAL L O 1
ATOM 3192 N N . TYR C 3 86 ? 10.49903 -4.94933 -13.87662 1.000 27.52926 86 TYR L N 1
ATOM 3193 C CA . TYR C 3 86 ? 11.09790 -5.41826 -15.11877 1.000 26.05962 86 TYR L CA 1
ATOM 3194 C C . TYR C 3 86 ? 11.71204 -6.78114 -14.85749 1.000 27.05377 86 TYR L C 1
ATOM 3195 O O . TYR C 3 86 ? 12.39434 -6.97654 -13.83807 1.000 27.45030 86 TYR L O 1
ATOM 3204 N N . TYR C 3 87 ? 11.45263 -7.72798 -15.76412 1.000 25.30464 87 TYR L N 1
ATOM 3205 C CA . TYR C 3 87 ? 11.95905 -9.09095 -15.63567 1.000 24.36410 87 TYR L CA 1
ATOM 3206 C C . TYR C 3 87 ? 12.74226 -9.47550 -16.87975 1.000 25.13048 87 TYR L C 1
ATOM 3207 O O . TYR C 3 87 ? 12.30737 -9.19848 -17.99731 1.000 22.04664 87 TYR L O 1
ATOM 3216 N N . CYS C 3 88 ? 13.85567 -10.18191 -16.70077 1.000 24.26134 88 CYS L N 1
ATOM 3217 C CA . CYS C 3 88 ? 14.49710 -10.81198 -17.84054 1.000 25.47417 88 CYS L CA 1
ATOM 3218 C C . CYS C 3 88 ? 14.07452 -12.27613 -17.93894 1.000 26.21750 88 CYS L C 1
ATOM 3219 O O . CYS C 3 88 ? 13.53833 -12.86565 -16.99341 1.000 25.60332 88 CYS L O 1
ATOM 3222 N N . GLN C 3 89 ? 14.33862 -12.86496 -19.10774 1.000 25.81402 89 GLN L N 1
ATOM 3223 C CA . GLN C 3 89 ? 13.92234 -14.23389 -19.38415 1.000 24.92387 89 GLN L CA 1
ATOM 3224 C C . GLN C 3 89 ? 14.83900 -14.78191 -20.46708 1.000 26.92953 89 GLN L C 1
ATOM 3225 O O . GLN C 3 89 ? 15.01246 -14.12876 -21.50597 1.000 26.83860 89 GLN L O 1
ATOM 3231 N N . GLN C 3 90 ? 15.42342 -15.96087 -20.24030 1.000 24.92292 90 GLN L N 1
ATOM 3232 C CA . GLN C 3 90 ? 16.24172 -16.55490 -21.28574 1.000 27.46332 90 GLN L CA 1
ATOM 3233 C C . GLN C 3 90 ? 15.44643 -17.60801 -22.04810 1.000 25.25911 90 GLN L C 1
ATOM 3234 O O . GLN C 3 90 ? 14.57660 -18.27653 -21.49797 1.000 25.29743 90 GLN L O 1
ATOM 3240 N N . PHE C 3 91 ? 15.73949 -17.71951 -23.33591 1.000 29.85259 91 PHE L N 1
ATOM 3241 C CA . PHE C 3 91 ? 15.14965 -18.74904 -24.18274 1.000 27.93544 91 PHE L CA 1
ATOM 3242 C C . PHE C 3 91 ? 16.22367 -19.44777 -25.00821 1.000 30.19506 91 PHE L C 1
ATOM 3243 O O . PHE C 3 91 ? 15.94701 -19.90856 -26.11985 1.000 32.32063 91 PHE L O 1
ATOM 3251 N N . SER C 3 92 ? 17.46604 -19.50342 -24.49051 1.000 27.36279 92 SER L N 1
ATOM 3252 C CA . SER C 3 92 ? 18.44598 -20.45917 -25.01089 1.000 31.54262 92 SER L CA 1
ATOM 3253 C C . SER C 3 92 ? 17.98661 -21.88993 -24.76053 1.000 34.44362 92 SER L C 1
ATOM 3254 O O . SER C 3 92 ? 18.09832 -22.75889 -25.63933 1.000 31.11856 92 SER L O 1
ATOM 3257 N N . SER C 3 93 ? 17.46519 -22.14937 -23.56818 1.000 30.50307 93 SER L N 1
ATOM 3258 C CA . SER C 3 93 ? 16.94128 -23.46295 -23.21088 1.000 30.60556 93 SER L CA 1
ATOM 3259 C C . SER C 3 93 ? 15.61331 -23.23608 -22.48855 1.000 31.87057 93 SER L C 1
ATOM 3260 O O . SER C 3 93 ? 15.01604 -22.15351 -22.57880 1.000 28.87598 93 SER L O 1
ATOM 3263 N N . TYR C 3 94 ? 15.12180 -24.27398 -21.80069 1.000 30.16230 94 TYR L N 1
ATOM 3264 C CA . TYR C 3 94 ? 13.80565 -24.22197 -21.15279 1.000 30.49643 94 TYR L CA 1
ATOM 3265 C C . TYR C 3 94 ? 13.63098 -22.93899 -20.35849 1.000 27.97655 94 TYR L C 1
ATOM 3266 O O . TYR C 3 94 ? 14.50047 -22.57156 -19.56323 1.000 27.40720 94 TYR L O 1
ATOM 3275 N N . HIS C 3 95 ? 12.48568 -22.30062 -20.54764 1.000 25.78495 95 HIS L N 1
ATOM 3276 C CA . HIS C 3 95 ? 12.28185 -20.92012 -20.09640 1.000 25.20028 95 HIS L CA 1
ATOM 3277 C C . HIS C 3 95 ? 12.56631 -20.76156 -18.60626 1.000 25.30100 95 HIS L C 1
ATOM 3278 O O . HIS C 3 95 ? 12.02093 -21.49161 -17.78510 1.000 21.90285 95 HIS L O 1
ATOM 3285 N N . THR C 3 96 ? 13.36527 -19.75688 -18.25661 1.000 25.60308 96 THR L N 1
ATOM 3286 C CA . THR C 3 96 ? 13.47491 -19.30304 -16.87738 1.000 27.62737 96 THR L CA 1
ATOM 3287 C C . THR C 3 96 ? 13.49210 -17.78441 -16.85511 1.000 27.19387 96 THR L C 1
ATOM 3288 O O . THR C 3 96 ? 13.97258 -17.13945 -17.79456 1.000 27.22658 96 THR L O 1
ATOM 3292 N N . PHE C 3 97 ? 12.97143 -17.22982 -15.76979 1.000 26.22416 97 PHE L N 1
ATOM 3293 C CA . PHE C 3 97 ? 12.84030 -15.78748 -15.57025 1.000 27.91175 97 PHE L CA 1
ATOM 3294 C C . PHE C 3 97 ? 13.78471 -15.33643 -14.45641 1.000 28.36294 97 PHE L C 1
ATOM 3295 O O . PHE C 3 97 ? 14.06821 -16.08856 -13.51906 1.000 27.31945 97 PHE L O 1
ATOM 3303 N N . GLY C 3 98 ? 14.30116 -14.11987 -14.57858 1.000 27.82001 98 GLY L N 1
ATOM 3304 C CA . GLY C 3 98 ? 14.91226 -13.46616 -13.43523 1.000 28.31523 98 GLY L CA 1
ATOM 3305 C C . GLY C 3 98 ? 13.84473 -13.06995 -12.41650 1.000 28.18457 98 GLY L C 1
ATOM 3306 O O . GLY C 3 98 ? 12.65365 -13.06908 -12.70429 1.000 27.54458 98 GLY L O 1
ATOM 3307 N N . GLY C 3 99 ? 14.27360 -12.70096 -11.20489 1.000 29.14893 99 GLY L N 1
ATOM 3308 C CA . GLY C 3 99 ? 13.29152 -12.44773 -10.16093 1.000 27.99442 99 GLY L CA 1
ATOM 3309 C C . GLY C 3 99 ? 12.66135 -11.06824 -10.15264 1.000 30.68168 99 GLY L C 1
ATOM 3310 O O . GLY C 3 99 ? 11.86704 -10.75950 -9.25927 1.000 29.57265 99 GLY L O 1
ATOM 3311 N N . GLY C 3 100 ? 12.99380 -10.21691 -11.10568 1.000 28.21972 100 GLY L N 1
ATOM 3312 C CA . GLY C 3 100 ? 12.29712 -8.94790 -11.16333 1.000 26.69498 100 GLY L CA 1
ATOM 3313 C C . GLY C 3 100 ? 13.07289 -7.84775 -10.46026 1.000 31.40791 100 GLY L C 1
ATOM 3314 O O . GLY C 3 100 ? 13.78960 -8.08210 -9.48475 1.000 31.40153 100 GLY L O 1
ATOM 3315 N N . THR C 3 101 ? 12.97617 -6.63287 -11.00688 1.000 26.28856 101 THR L N 1
ATOM 3316 C CA . THR C 3 101 ? 13.55674 -5.43044 -10.41306 1.000 31.46605 101 THR L CA 1
ATOM 3317 C C . THR C 3 101 ? 12.48296 -4.35611 -10.45549 1.000 31.33009 101 THR L C 1
ATOM 3318 O O . THR C 3 101 ? 11.99081 -4.01870 -11.53832 1.000 30.18665 101 THR L O 1
ATOM 3322 N N . LYS C 3 102 ? 12.12097 -3.81659 -9.29563 1.000 30.00238 102 LYS L N 1
ATOM 3323 C CA . LYS C 3 102 ? 11.03762 -2.84821 -9.19644 1.000 32.10149 102 LYS L CA 1
ATOM 3324 C C . LYS C 3 102 ? 11.63244 -1.44111 -9.16084 1.000 34.30605 102 LYS L C 1
ATOM 3325 O O . LYS C 3 102 ? 12.47948 -1.14577 -8.30983 1.000 31.86381 102 LYS L O 1
ATOM 3331 N N . LEU C 3 103 ? 11.23974 -0.60241 -10.11588 1.000 28.53531 103 LEU L N 1
ATOM 3332 C CA . LEU C 3 103 ? 11.68823 0.78601 -10.16653 1.000 34.31521 103 LEU L CA 1
ATOM 3333 C C . LEU C 3 103 ? 10.74808 1.60652 -9.30510 1.000 34.73298 103 LEU L C 1
ATOM 3334 O O . LEU C 3 103 ? 9.52397 1.50293 -9.44647 1.000 33.45332 103 LEU L O 1
ATOM 3339 N N . GLU C 3 104 ? 11.30752 2.42688 -8.43400 1.000 35.11264 104 GLU L N 1
ATOM 3340 C CA . GLU C 3 104 ? 10.51468 3.35200 -7.65050 1.000 33.66277 104 GLU L CA 1
ATOM 3341 C C . GLU C 3 104 ? 11.19034 4.72106 -7.69689 1.000 37.93928 104 GLU L C 1
ATOM 3342 O O . GLU C 3 104 ? 12.34782 4.85431 -8.10620 1.000 38.10932 104 GLU L O 1
ATOM 3348 N N . ILE C 3 105 ? 10.43833 5.75381 -7.35793 1.000 35.30512 105 ILE L N 1
ATOM 3349 C CA . ILE C 3 105 ? 10.90203 7.12932 -7.55500 1.000 36.73349 105 ILE L CA 1
ATOM 3350 C C . ILE C 3 105 ? 11.62556 7.61388 -6.31001 1.000 38.64332 105 ILE L C 1
ATOM 3351 O O . ILE C 3 105 ? 11.09808 7.51420 -5.19444 1.000 39.37383 105 ILE L O 1
ATOM 3356 N N . LYS C 3 106 ? 12.82577 8.14951 -6.49952 1.000 38.99533 106 LYS L N 1
ATOM 3357 C CA . LYS C 3 106 ? 13.57365 8.73099 -5.40462 1.000 35.84357 106 LYS L CA 1
ATOM 3358 C C . LYS C 3 106 ? 12.96578 10.07298 -5.01470 1.000 41.98512 106 LYS L C 1
ATOM 3359 O O . LYS C 3 106 ? 12.52160 10.84310 -5.86905 1.000 42.88287 106 LYS L O 1
ATOM 3365 N N . ARG C 3 107 ? 12.94329 10.34836 -3.71768 1.000 35.61274 107 ARG L N 1
ATOM 3366 C CA . ARG C 3 107 ? 12.51450 11.63671 -3.20192 1.000 37.06783 107 ARG L CA 1
ATOM 3367 C C . ARG C 3 107 ? 13.37600 11.96157 -1.99511 1.000 36.99621 107 ARG L C 1
ATOM 3368 O O . ARG C 3 107 ? 14.27929 11.19491 -1.62827 1.000 35.49113 107 ARG L O 1
ATOM 3376 N N . ASN C 3 108 ? 13.08256 13.09854 -1.36963 1.000 33.66039 108 ASN L N 1
ATOM 3377 C CA . ASN C 3 108 ? 13.75441 13.49175 -0.13911 1.000 36.43615 108 ASN L CA 1
ATOM 3378 C C . ASN C 3 108 ? 13.42506 12.50395 0.97718 1.000 33.93149 108 ASN L C 1
ATOM 3379 O O . ASN C 3 108 ? 12.32659 11.96113 1.02840 1.000 31.89618 108 ASN L O 1
ATOM 3384 N N . ASP C 3 109 ? 14.37428 12.29471 1.89643 1.000 35.04577 109 ASP L N 1
ATOM 3385 C CA . ASP C 3 109 ? 14.09898 11.43655 3.04901 1.000 33.10590 109 ASP L CA 1
ATOM 3386 C C . ASP C 3 109 ? 12.94939 11.98923 3.87815 1.000 31.75853 109 ASP L C 1
ATOM 3387 O O . ASP C 3 109 ? 12.74002 13.20039 3.94971 1.000 31.64047 109 ASP L O 1
ATOM 3392 N N . ALA C 3 110 ? 12.20503 11.07912 4.52058 1.000 30.45539 110 ALA L N 1
ATOM 3393 C CA . ALA C 3 110 ? 11.00881 11.43160 5.27206 1.000 29.22362 110 ALA L CA 1
ATOM 3394 C C . ALA C 3 110 ? 10.89229 10.51953 6.48533 1.000 29.22769 110 ALA L C 1
ATOM 3395 O O . ALA C 3 110 ? 10.94967 9.29151 6.34730 1.000 28.25536 110 ALA L O 1
ATOM 3397 N N . GLN C 3 111 ? 10.70586 11.11313 7.65774 1.000 26.87496 111 GLN L N 1
ATOM 3398 C CA . GLN C 3 111 ? 10.65544 10.35431 8.89972 1.000 26.66863 111 GLN L CA 1
ATOM 3399 C C . GLN C 3 111 ? 9.31398 9.65240 9.03450 1.000 26.68019 111 GLN L C 1
ATOM 3400 O O . GLN C 3 111 ? 8.28076 10.22582 8.67196 1.000 26.57502 111 GLN L O 1
ATOM 3406 N N . PRO C 3 112 ? 9.29997 8.42136 9.56042 1.000 28.66478 112 PRO L N 1
ATOM 3407 C CA . PRO C 3 112 ? 8.02194 7.72902 9.76941 1.000 28.27366 112 PRO L CA 1
ATOM 3408 C C . PRO C 3 112 ? 7.23761 8.35630 10.89776 1.000 30.93579 112 PRO L C 1
ATOM 3409 O O . PRO C 3 112 ? 7.79980 8.84033 11.88496 1.000 26.97798 112 PRO L O 1
ATOM 3413 N N . ALA C 3 113 ? 5.91599 8.33161 10.75085 1.000 28.79612 113 ALA L N 1
ATOM 3414 C CA . ALA C 3 113 ? 5.02436 8.52042 11.88623 1.000 31.62407 113 ALA L CA 1
ATOM 3415 C C . ALA C 3 113 ? 4.73235 7.13589 12.42363 1.000 29.40227 113 ALA L C 1
ATOM 3416 O O . ALA C 3 113 ? 4.27645 6.27815 11.66436 1.000 29.71181 113 ALA L O 1
ATOM 3418 N N . VAL C 3 114 ? 4.98388 6.91465 13.71542 1.000 28.97149 114 VAL L N 1
ATOM 3419 C CA . VAL C 3 114 ? 4.94488 5.57178 14.29801 1.000 33.13665 114 VAL L CA 1
ATOM 3420 C C . VAL C 3 114 ? 3.84073 5.49085 15.34364 1.000 32.14457 114 VAL L C 1
ATOM 3421 O O . VAL C 3 114 ? 3.72782 6.37127 16.20194 1.000 30.65129 114 VAL L O 1
ATOM 3425 N N . TYR C 3 115 ? 3.05097 4.41715 15.29153 1.000 30.02347 115 TYR L N 1
ATOM 3426 C CA . TYR C 3 115 ? 1.96936 4.18676 16.24443 1.000 29.92139 115 TYR L CA 1
ATOM 3427 C C . TYR C 3 115 ? 2.03583 2.74364 16.72935 1.000 30.83897 115 TYR L C 1
ATOM 3428 O O . TYR C 3 115 ? 2.31857 1.83934 15.94126 1.000 31.46199 115 TYR L O 1
ATOM 3437 N N . LEU C 3 116 ? 1.77960 2.54215 18.02380 1.000 29.58362 116 LEU L N 1
ATOM 3438 C CA . LEU C 3 116 ? 1.86249 1.23514 18.68055 1.000 31.06476 116 LEU L CA 1
ATOM 3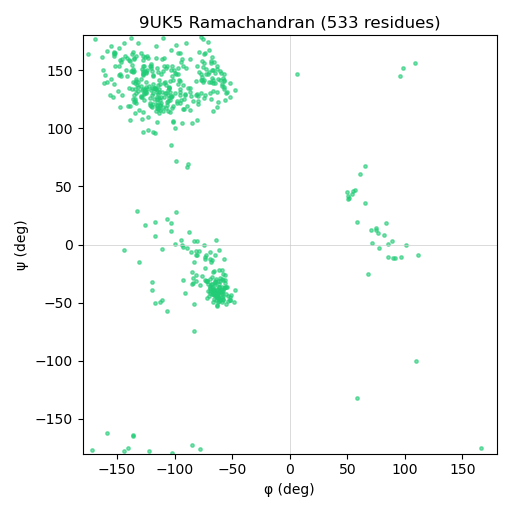439 C C . LEU C 3 116 ? 0.55369 0.95920 19.40378 1.000 30.40723 116 LEU L C 1
ATOM 3440 O O . LEU C 3 116 ? 0.07716 1.82050 20.14492 1.000 29.60949 116 LEU L O 1
ATOM 3445 N N . PHE C 3 117 ? -0.02652 -0.23087 19.19611 1.000 26.89204 117 PHE L N 1
ATOM 3446 C CA . PHE C 3 117 ? -1.31717 -0.58405 19.77351 1.000 29.33483 117 PHE L CA 1
ATOM 3447 C C . PHE C 3 117 ? -1.20987 -1.90947 20.49879 1.000 31.97269 117 PHE L C 1
ATOM 3448 O O . PHE C 3 117 ? -0.68031 -2.88041 19.94014 1.000 26.82515 117 PHE L O 1
ATOM 3456 N N . GLN C 3 118 ? -1.74787 -1.94438 21.72510 1.000 32.13717 118 GLN L N 1
ATOM 3457 C CA . GLN C 3 118 ? -1.85079 -3.09747 22.59514 1.000 34.34464 118 GLN L CA 1
ATOM 3458 C C . GLN C 3 118 ? -2.95450 -4.02975 22.10683 1.000 30.81954 118 GLN L C 1
ATOM 3459 O O . GLN C 3 118 ? -3.89695 -3.58595 21.45036 1.000 32.43884 118 GLN L O 1
ATOM 3465 N N . PRO C 3 119 ? -2.84845 -5.32339 22.39940 1.000 34.25664 119 PRO L N 1
ATOM 3466 C CA . PRO C 3 119 ? -3.92503 -6.24790 22.01924 1.000 34.01337 119 PRO L CA 1
ATOM 3467 C C . PRO C 3 119 ? -5.25776 -5.81251 22.61207 1.000 35.21921 119 PRO L C 1
ATOM 3468 O O . PRO C 3 119 ? -5.33465 -5.30933 23.73472 1.000 37.33344 119 PRO L O 1
ATOM 3472 N N . SER C 3 120 ? -6.30483 -5.96653 21.82830 1.000 38.23625 120 SER L N 1
ATOM 3473 C CA . SER C 3 120 ? -7.59630 -5.57465 22.36131 1.000 36.68144 120 SER L CA 1
ATOM 3474 C C . SER C 3 120 ? -8.14514 -6.65403 23.29140 1.000 37.14755 120 SER L C 1
ATOM 3475 O O . SER C 3 120 ? -7.86095 -7.84449 23.11278 1.000 35.94239 120 SER L O 1
ATOM 3478 N N . PRO C 3 121 ? -8.91713 -6.25753 24.31007 1.000 37.91184 121 PRO L N 1
ATOM 3479 C CA . PRO C 3 121 ? -9.45849 -7.25811 25.24233 1.000 39.62751 121 PRO L CA 1
ATOM 3480 C C . PRO C 3 121 ? -10.29703 -8.31602 24.56064 1.000 40.08902 121 PRO L C 1
ATOM 3481 O O . PRO C 3 121 ? -10.29868 -9.46575 25.01606 1.000 37.29805 121 PRO L O 1
ATOM 3485 N N . ASP C 3 122 ? -10.96919 -7.97934 23.45455 1.000 38.18564 122 ASP L N 1
ATOM 3486 C CA . ASP C 3 122 ? -11.74199 -8.97997 22.73768 1.000 37.84109 122 ASP L CA 1
ATOM 3487 C C . ASP C 3 122 ? -10.83895 -10.05355 22.14211 1.000 38.51776 122 ASP L C 1
ATOM 3488 O O . ASP C 3 122 ? -11.20753 -11.23448 22.13484 1.000 36.90003 122 ASP L O 1
ATOM 3493 N N . GLN C 3 123 ? -9.66753 -9.67241 21.61221 1.000 35.02566 123 GLN L N 1
ATOM 3494 C CA . GLN C 3 123 ? -8.76047 -10.68770 21.07762 1.000 35.71978 123 GLN L CA 1
ATOM 3495 C C . GLN C 3 123 ? -8.22275 -11.58600 22.17969 1.000 35.53991 123 GLN L C 1
ATOM 3496 O O . GLN C 3 123 ? -8.10481 -12.80397 21.99043 1.000 32.35137 123 GLN L O 1
ATOM 3502 N N . LEU C 3 124 ? -7.89323 -10.99710 23.33113 1.000 35.95812 124 LEU L N 1
ATOM 3503 C CA . LEU C 3 124 ? -7.30158 -11.76119 24.41970 1.000 36.34877 124 LEU L CA 1
ATOM 3504 C C . LEU C 3 124 ? -8.24719 -12.85248 24.89069 1.000 38.40597 124 LEU L C 1
ATOM 3505 O O . LEU C 3 124 ? -7.79675 -13.93873 25.25560 1.000 34.80550 124 LEU L O 1
ATOM 3510 N N . HIS C 3 125 ? -9.56090 -12.56586 24.90367 1.000 41.73174 125 HIS L N 1
ATOM 3511 C CA . HIS C 3 125 ? -10.57601 -13.58911 25.18396 1.000 40.61084 125 HIS L CA 1
ATOM 3512 C C . HIS C 3 125 ? -10.34719 -14.86169 24.39529 1.000 39.23234 125 HIS L C 1
ATOM 3513 O O . HIS C 3 125 ? -10.60310 -15.96365 24.89730 1.000 40.61669 125 HIS L O 1
ATOM 3520 N N . THR C 3 126 ? -9.92972 -14.73262 23.13644 1.000 35.10281 126 THR L N 1
ATOM 3521 C CA . THR C 3 126 ? -9.82841 -15.89820 22.27733 1.000 38.15888 126 THR L CA 1
ATOM 3522 C C . THR C 3 126 ? -8.54834 -16.68952 22.48039 1.000 34.24985 126 THR L C 1
ATOM 3523 O O . THR C 3 126 ? -8.41122 -17.73604 21.86112 1.000 33.66597 126 THR L O 1
ATOM 3527 N N . GLY C 3 127 ? -7.60815 -16.21665 23.29752 1.000 34.32698 127 GLY L N 1
ATOM 3528 C CA . GLY C 3 127 ? -6.35200 -16.91895 23.48313 1.000 35.67340 127 GLY L CA 1
ATOM 3529 C C . GLY C 3 127 ? -5.16308 -16.36198 22.71649 1.000 37.53764 127 GLY L C 1
ATOM 3530 O O . GLY C 3 127 ? -4.05804 -16.91029 22.82920 1.000 33.05889 127 GLY L O 1
ATOM 3531 N N . SER C 3 128 ? -5.34448 -15.30477 21.93615 1.000 36.69873 128 SER L N 1
ATOM 3532 C CA . SER C 3 128 ? -4.24207 -14.73558 21.17840 1.000 34.80826 128 SER L CA 1
ATOM 3533 C C . SER C 3 128 ? -4.08805 -13.26591 21.53340 1.000 34.37779 128 SER L C 1
ATOM 3534 O O . SER C 3 128 ? -4.99002 -12.63544 22.09806 1.000 31.40108 128 SER L O 1
ATOM 3537 N N . ALA C 3 129 ? -2.91008 -12.74276 21.20120 1.000 31.01738 129 ALA L N 1
ATOM 3538 C CA . ALA C 3 129 ? -2.56421 -11.35890 21.49552 1.000 32.00073 129 ALA L CA 1
ATOM 3539 C C . ALA C 3 129 ? -1.65145 -10.89544 20.37943 1.000 33.66655 129 ALA L C 1
ATOM 3540 O O . ALA C 3 129 ? -0.58208 -11.48271 20.16196 1.000 32.99888 129 ALA L O 1
ATOM 3542 N N . SER C 3 130 ? -2.09706 -9.88256 19.65631 1.000 29.67161 130 SER L N 1
ATOM 3543 C CA . SER C 3 130 ? -1.32547 -9.27745 18.59224 1.000 30.33236 130 SER L CA 1
ATOM 3544 C C . SER C 3 130 ? -0.97720 -7.87707 19.06454 1.000 32.08239 130 SER L C 1
ATOM 3545 O O . SER C 3 130 ? -1.86731 -7.11467 19.46513 1.000 29.13915 130 SER L O 1
ATOM 3548 N N . VAL C 3 131 ? 0.30870 -7.55484 19.08433 1.000 29.79811 131 VAL L N 1
ATOM 3549 C CA . VAL C 3 131 ? 0.74150 -6.18393 19.32763 1.000 31.14178 131 VAL L CA 1
ATOM 3550 C C . VAL C 3 131 ? 1.16896 -5.57868 17.99084 1.000 29.93705 131 VAL L C 1
ATOM 3551 O O . VAL C 3 131 ? 1.91867 -6.19613 17.22350 1.000 30.45537 131 VAL L O 1
ATOM 3555 N N . VAL C 3 132 ? 0.67537 -4.37794 17.70558 1.000 28.55762 132 VAL L N 1
ATOM 3556 C CA . VAL C 3 132 ? 0.64569 -3.82514 16.35664 1.000 30.43000 132 VAL L CA 1
ATOM 3557 C C . VAL C 3 132 ? 1.44965 -2.53508 16.34121 1.000 28.79226 132 VAL L C 1
ATOM 3558 O O . VAL C 3 132 ? 1.09457 -1.57546 17.04249 1.000 25.35665 132 VAL L O 1
ATOM 3562 N N . CYS C 3 133 ? 2.51157 -2.50977 15.53506 1.000 25.55116 133 CYS L N 1
ATOM 3563 C CA . CYS C 3 133 ? 3.33400 -1.31976 15.32076 1.000 28.16708 133 CYS L CA 1
ATOM 3564 C C . CYS C 3 133 ? 3.16937 -0.86485 13.87273 1.000 27.53386 133 CYS L C 1
ATOM 3565 O O . CYS C 3 133 ? 3.51447 -1.60453 12.95318 1.000 27.34299 133 CYS L O 1
ATOM 3568 N N . LEU C 3 134 ? 2.63085 0.33965 13.67650 1.000 26.52595 134 LEU L N 1
ATOM 3569 C CA . LEU C 3 134 ? 2.30573 0.86393 12.35517 1.000 28.36476 134 LEU L CA 1
ATOM 3570 C C . LEU C 3 134 ? 3.21120 2.05070 12.06151 1.000 28.95547 134 LEU L C 1
ATOM 3571 O O . LEU C 3 134 ? 3.37523 2.93040 12.91229 1.000 28.54180 134 LEU L O 1
ATOM 3576 N N . LEU C 3 135 ? 3.82510 2.04528 10.88232 1.000 30.16388 135 LEU L N 1
ATOM 3577 C CA . LEU C 3 135 ? 4.73507 3.09489 10.42590 1.000 31.70484 135 LEU L CA 1
ATOM 3578 C C . LEU C 3 135 ? 4.21121 3.70331 9.13113 1.000 30.51985 135 LEU L C 1
ATOM 3579 O O . LEU C 3 135 ? 4.01396 2.97597 8.15502 1.000 33.72303 135 LEU L O 1
ATOM 3584 N N . ASN C 3 136 ? 4.04945 5.03384 9.09967 1.000 31.99134 136 ASN L N 1
ATOM 3585 C CA . ASN C 3 136 ? 3.40593 5.73332 7.99075 1.000 33.63539 136 ASN L CA 1
ATOM 3586 C C . ASN C 3 136 ? 4.36294 6.74031 7.34881 1.000 32.36083 136 ASN L C 1
ATOM 3587 O O . ASN C 3 136 ? 5.01354 7.51625 8.05915 1.000 31.25168 136 ASN L O 1
ATOM 3592 N N . SER C 3 137 ? 4.40696 6.74589 6.01223 1.000 30.86280 137 SER L N 1
ATOM 3593 C CA . SER C 3 137 ? 4.93389 7.84842 5.18883 1.000 33.66128 137 SER L CA 1
ATOM 3594 C C . SER C 3 137 ? 6.41434 8.13716 5.46141 1.000 32.89857 137 SER L C 1
ATOM 3595 O O . SER C 3 137 ? 6.79960 9.23661 5.85035 1.000 34.10982 137 SER L O 1
ATOM 3598 N N . PHE C 3 138 ? 7.25020 7.13289 5.22587 1.000 29.94600 138 PHE L N 1
ATOM 3599 C CA . PHE C 3 138 ? 8.68818 7.29879 5.34031 1.000 29.25481 138 PHE L CA 1
ATOM 3600 C C . PHE C 3 138 ? 9.35773 7.08893 3.98631 1.000 32.20691 138 PHE L C 1
ATOM 3601 O O . PHE C 3 138 ? 8.77198 6.51828 3.06100 1.000 31.99473 138 PHE L O 1
ATOM 3609 N N . TYR C 3 139 ? 10.59070 7.59729 3.87142 1.000 29.52787 139 TYR L N 1
ATOM 3610 C CA . TYR C 3 139 ? 11.44997 7.35822 2.71861 1.000 30.80249 139 TYR L CA 1
ATOM 3611 C C . TYR C 3 139 ? 12.88421 7.47491 3.22070 1.000 31.40279 139 TYR L C 1
ATOM 3612 O O . TYR C 3 139 ? 13.17944 8.39922 3.98792 1.000 28.81315 139 TYR L O 1
ATOM 3621 N N . PRO C 3 140 ? 13.80545 6.59200 2.80418 1.000 31.79937 140 PRO L N 1
ATOM 3622 C CA . PRO C 3 140 ? 13.68476 5.49123 1.82765 1.000 32.62386 140 PRO L CA 1
ATOM 3623 C C . PRO C 3 140 ? 12.97426 4.24595 2.35252 1.000 34.12721 140 PRO L C 1
ATOM 3624 O O . PRO C 3 140 ? 12.59228 4.17964 3.51550 1.000 32.73378 140 PRO L O 1
ATOM 3628 N N . LYS C 3 141 ? 12.81934 3.24109 1.47959 1.000 34.25512 141 LYS L N 1
ATOM 3629 C CA . LYS C 3 141 ? 12.02902 2.05289 1.80609 1.000 35.31148 141 LYS L CA 1
ATOM 3630 C C . LYS C 3 141 ? 12.70249 1.18622 2.86999 1.000 36.38174 141 LYS L C 1
ATOM 3631 O O . LYS C 3 141 ? 12.01845 0.58280 3.70926 1.000 36.65361 141 LYS L O 1
ATOM 3637 N N . ASP C 3 142 ? 14.03255 1.10216 2.84441 1.000 35.23670 142 ASP L N 1
ATOM 3638 C CA . ASP C 3 142 ? 14.77542 0.26322 3.77721 1.000 36.31325 142 ASP L CA 1
ATOM 3639 C C . ASP C 3 142 ? 14.57880 0.74950 5.21143 1.000 37.52008 142 ASP L C 1
ATOM 3640 O O . ASP C 3 142 ? 14.95682 1.87715 5.54704 1.000 33.86151 142 ASP L O 1
ATOM 3645 N N . ILE C 3 143 ? 14.00961 -0.10301 6.06491 1.000 36.25600 143 ILE L N 1
ATOM 3646 C CA . ILE C 3 143 ? 13.75030 0.26340 7.45220 1.000 32.92919 143 ILE L CA 1
ATOM 3647 C C . ILE C 3 143 ? 13.88407 -0.97867 8.32589 1.000 35.95847 143 ILE L C 1
ATOM 3648 O O . ILE C 3 143 ? 13.59406 -2.09614 7.89822 1.000 36.28974 143 ILE L O 1
ATOM 3653 N N . ASN C 3 144 ? 14.35167 -0.77381 9.55143 1.000 32.16045 144 ASN L N 1
ATOM 3654 C CA . ASN C 3 144 ? 14.57365 -1.84720 10.51839 1.000 34.75037 144 ASN L CA 1
ATOM 3655 C C . ASN C 3 144 ? 13.64200 -1.65303 11.70491 1.000 35.88061 144 ASN L C 1
ATOM 3656 O O . ASN C 3 144 ? 13.74700 -0.66119 12.43718 1.000 34.77935 144 ASN L O 1
ATOM 3661 N N . VAL C 3 145 ? 12.72102 -2.59289 11.89197 1.000 34.40606 145 VAL L N 1
ATOM 3662 C CA . VAL C 3 145 ? 11.78616 -2.55696 13.00554 1.000 32.94512 145 VAL L CA 1
ATOM 3663 C C . VAL C 3 145 ? 12.12154 -3.71537 13.92771 1.000 37.94749 145 VAL L C 1
ATOM 3664 O O . VAL C 3 145 ? 12.07146 -4.87918 13.51262 1.000 37.32301 145 VAL L O 1
ATOM 3668 N N . LYS C 3 146 ? 12.45250 -3.40127 15.17430 1.000 31.06836 146 LYS L N 1
ATOM 3669 C CA . LYS C 3 146 ? 12.90448 -4.38502 16.14210 1.000 35.69141 146 LYS L CA 1
ATOM 3670 C C . LYS C 3 146 ? 11.91425 -4.44024 17.29826 1.000 35.28407 146 LYS L C 1
ATOM 3671 O O . LYS C 3 146 ? 11.47268 -3.40002 17.79469 1.000 34.29508 146 LYS L O 1
ATOM 3677 N N . TRP C 3 147 ? 11.55275 -5.65397 17.72308 1.000 33.50799 147 TRP L N 1
ATOM 3678 C CA . TRP C 3 147 ? 10.61972 -5.85939 18.82894 1.000 34.25784 147 TRP L CA 1
ATOM 3679 C C . TRP C 3 147 ? 11.38843 -6.31944 20.06116 1.000 36.78076 147 TRP L C 1
ATOM 3680 O O . TRP C 3 147 ? 12.20913 -7.23979 19.97564 1.000 35.45313 147 TRP L O 1
ATOM 3691 N N . LYS C 3 148 ? 11.10425 -5.69831 21.20636 1.000 35.60332 148 LYS L N 1
ATOM 3692 C CA . LYS C 3 148 ? 11.69415 -6.06683 22.48555 1.000 37.22047 148 LYS L CA 1
ATOM 3693 C C . LYS C 3 148 ? 10.57650 -6.24698 23.49650 1.000 39.96381 148 LYS L C 1
ATOM 3694 O O . LYS C 3 148 ? 9.75452 -5.34355 23.67653 1.000 38.26868 148 LYS L O 1
ATOM 3700 N N . VAL C 3 149 ? 10.55256 -7.39217 24.17090 1.000 36.70444 149 VAL L N 1
ATOM 3701 C CA . VAL C 3 149 ? 9.61985 -7.61846 25.26757 1.000 39.77214 149 VAL L CA 1
ATOM 3702 C C . VAL C 3 149 ? 10.43886 -7.75940 26.54022 1.000 40.45493 149 VAL L C 1
ATOM 3703 O O . VAL C 3 149 ? 11.25738 -8.67523 26.65677 1.000 40.36342 149 VAL L O 1
ATOM 3707 N N . ASP C 3 150 ? 10.24751 -6.83662 27.47229 1.000 37.82979 150 ASP L N 1
ATOM 3708 C CA . ASP C 3 150 ? 11.04285 -6.80086 28.70183 1.000 43.16222 150 ASP L CA 1
ATOM 3709 C C . ASP C 3 150 ? 12.53694 -6.87405 28.39576 1.000 44.51914 150 ASP L C 1
ATOM 3710 O O . ASP C 3 150 ? 13.29621 -7.58095 29.06506 1.000 43.81734 150 ASP L O 1
ATOM 3715 N N . GLY C 3 151 ? 12.94672 -6.18667 27.32840 1.000 42.03038 151 GLY L N 1
ATOM 3716 C CA . GLY C 3 151 ? 14.33905 -6.04762 26.98803 1.000 40.05123 151 GLY L CA 1
ATOM 3717 C C . GLY C 3 151 ? 14.91714 -7.11104 26.08703 1.000 46.05095 151 GLY L C 1
ATOM 3718 O O . GLY C 3 151 ? 16.03534 -6.92105 25.59050 1.000 49.87133 151 GLY L O 1
ATOM 3719 N N . VAL C 3 152 ? 14.21432 -8.22164 25.84218 1.000 42.97915 152 VAL L N 1
ATOM 3720 C CA . VAL C 3 152 ? 14.76764 -9.30335 25.03371 1.000 43.02655 152 VAL L CA 1
ATOM 3721 C C . VAL C 3 152 ? 14.21762 -9.20592 23.61580 1.000 43.15614 152 VAL L C 1
ATOM 3722 O O . VAL C 3 152 ? 13.00319 -9.05730 23.40742 1.000 39.80196 152 VAL L O 1
ATOM 3726 N N . ILE C 3 153 ? 15.13039 -9.26272 22.64343 1.000 41.77548 153 ILE L N 1
ATOM 3727 C CA . ILE C 3 153 ? 14.79149 -9.10674 21.23787 1.000 42.99462 153 ILE L CA 1
ATOM 3728 C C . ILE C 3 153 ? 13.94442 -10.30110 20.81636 1.000 40.11318 153 ILE L C 1
ATOM 3729 O O . ILE C 3 153 ? 14.28349 -11.44871 21.12234 1.000 42.37635 153 ILE L O 1
ATOM 3734 N N . GLN C 3 154 ? 12.83460 -10.04065 20.13276 1.000 36.16669 154 GLN L N 1
ATOM 3735 C CA . GLN C 3 154 ? 11.95096 -11.09616 19.64117 1.000 39.52544 154 GLN L CA 1
ATOM 3736 C C . GLN C 3 154 ? 12.45682 -11.55786 18.28039 1.000 44.06615 154 GLN L C 1
ATOM 3737 O O . GLN C 3 154 ? 12.79730 -10.72124 17.43453 1.000 39.36024 154 GLN L O 1
ATOM 3743 N N . ASP C 3 155 ? 12.52267 -12.88997 18.06580 1.000 40.48590 155 ASP L N 1
ATOM 3744 C CA . ASP C 3 155 ? 12.92591 -13.40449 16.75866 1.000 40.92838 155 ASP L CA 1
ATOM 3745 C C . ASP C 3 155 ? 11.89400 -14.37668 16.19964 1.000 40.90700 155 ASP L C 1
ATOM 3746 O O . ASP C 3 155 ? 12.22532 -15.16154 15.30933 1.000 38.88939 155 ASP L O 1
ATOM 3751 N N . THR C 3 156 ? 10.67760 -14.37895 16.74336 1.000 41.54786 156 THR L N 1
ATOM 3752 C CA . THR C 3 156 ? 9.60874 -15.24462 16.26903 1.000 39.71263 156 THR L CA 1
ATOM 3753 C C . THR C 3 156 ? 8.27415 -14.56998 16.54118 1.000 37.90893 156 THR L C 1
ATOM 3754 O O . THR C 3 156 ? 8.15269 -13.74538 17.45592 1.000 38.06341 156 THR L O 1
ATOM 3758 N N . GLY C 3 157 ? 7.28161 -14.91394 15.72193 1.000 35.56131 157 GLY L N 1
ATOM 3759 C CA . GLY C 3 157 ? 5.94388 -14.38359 15.88546 1.000 37.28595 157 GLY L CA 1
ATOM 3760 C C . GLY C 3 157 ? 5.71106 -13.03255 15.25692 1.000 36.07166 157 GLY L C 1
ATOM 3761 O O . GLY C 3 157 ? 4.72853 -12.37174 15.59223 1.000 36.07548 157 GLY L O 1
ATOM 3762 N N . ILE C 3 158 ? 6.56308 -12.61838 14.32553 1.000 35.83866 158 ILE L N 1
ATOM 3763 C CA . ILE C 3 158 ? 6.53884 -11.28286 13.73922 1.000 33.45248 158 ILE L CA 1
ATOM 3764 C C . ILE C 3 158 ? 6.19923 -11.39583 12.26488 1.000 35.48502 158 ILE L C 1
ATOM 3765 O O . ILE C 3 158 ? 6.84257 -12.15660 11.52937 1.000 37.03115 158 ILE L O 1
ATOM 3770 N N . GLN C 3 159 ? 5.18001 -10.65412 11.83928 1.000 32.70784 159 GLN L N 1
ATOM 3771 C CA . GLN C 3 159 ? 4.82617 -10.51163 10.43682 1.000 36.91982 159 GLN L CA 1
ATOM 3772 C C . GLN C 3 159 ? 4.90131 -9.04377 10.05210 1.000 36.13424 159 GLN L C 1
ATOM 3773 O O . GLN C 3 159 ? 4.36954 -8.18250 10.76713 1.000 32.71085 159 GLN L O 1
ATOM 3779 N N . GLU C 3 160 ? 5.54487 -8.78297 8.91553 1.000 35.30598 160 GLU L N 1
ATOM 3780 C CA . GLU C 3 160 ? 5.73140 -7.45660 8.35139 1.000 38.08872 160 GLU L CA 1
ATOM 3781 C C . GLU C 3 160 ? 4.96552 -7.33909 7.04302 1.000 38.61547 160 GLU L C 1
ATOM 3782 O O . GLU C 3 160 ? 4.93638 -8.28330 6.24195 1.000 38.40130 160 GLU L O 1
ATOM 3788 N N . SER C 3 161 ? 4.37304 -6.17109 6.82386 1.000 35.43723 161 SER L N 1
ATOM 3789 C CA . SER C 3 161 ? 3.67693 -5.83027 5.58788 1.000 38.17547 161 SER L CA 1
ATOM 3790 C C . SER C 3 161 ? 4.12300 -4.43541 5.17353 1.000 38.28194 161 SER L C 1
ATOM 3791 O O . SER C 3 161 ? 3.99862 -3.50205 5.96818 1.000 40.21021 161 SER L O 1
ATOM 3794 N N . VAL C 3 162 ? 4.65472 -4.28548 3.95429 1.000 40.46498 162 VAL L N 1
ATOM 3795 C CA . VAL C 3 162 ? 5.11363 -2.98830 3.44849 1.000 40.50838 162 VAL L CA 1
ATOM 3796 C C . VAL C 3 162 ? 4.23217 -2.59276 2.27391 1.000 43.63701 162 VAL L C 1
ATOM 3797 O O . VAL C 3 162 ? 3.88144 -3.43477 1.43726 1.000 41.20624 162 VAL L O 1
ATOM 3801 N N . THR C 3 163 ? 3.83525 -1.32078 2.23363 1.000 42.82613 163 THR L N 1
ATOM 3802 C CA . THR C 3 163 ? 3.05682 -0.85379 1.10181 1.000 46.25593 163 THR L CA 1
ATOM 3803 C C . THR C 3 163 ? 3.94305 -0.68326 -0.12510 1.000 48.98675 163 THR L C 1
ATOM 3804 O O . THR C 3 163 ? 5.17658 -0.66164 -0.05096 1.000 45.20595 163 THR L O 1
ATOM 3808 N N . GLU C 3 164 ? 3.27838 -0.58928 -1.26894 1.000 53.80163 164 GLU L N 1
ATOM 3809 C CA . GLU C 3 164 ? 3.87137 -0.04093 -2.47092 1.000 56.87819 164 GLU L CA 1
ATOM 3810 C C . GLU C 3 164 ? 4.10864 1.45640 -2.27813 1.000 53.97692 164 GLU L C 1
ATOM 3811 O O . GLU C 3 164 ? 3.47800 2.10840 -1.44087 1.000 51.67906 164 GLU L O 1
ATOM 3817 N N . GLN C 3 165 ? 5.02490 2.00442 -3.06672 1.000 51.87615 165 GLN L N 1
ATOM 3818 C CA . GLN C 3 165 ? 5.24681 3.44163 -3.02391 1.000 49.33849 165 GLN L CA 1
ATOM 3819 C C . GLN C 3 165 ? 3.94235 4.18228 -3.29134 1.000 48.83051 165 GLN L C 1
ATOM 3820 O O . GLN C 3 165 ? 3.30251 3.96955 -4.32596 1.000 50.97425 165 GLN L O 1
ATOM 3826 N N . ASP C 3 166 ? 3.55677 5.06020 -2.36551 1.000 45.41047 166 ASP L N 1
ATOM 3827 C CA . ASP C 3 166 ? 2.26667 5.73623 -2.45203 1.000 49.02877 166 ASP L CA 1
ATOM 3828 C C . ASP C 3 166 ? 2.38006 6.98069 -3.33812 1.000 47.74390 166 ASP L C 1
ATOM 3829 O O . ASP C 3 166 ? 3.40082 7.22496 -3.98343 1.000 46.10871 166 ASP L O 1
ATOM 3834 N N . LYS C 3 167 ? 1.31419 7.78255 -3.38302 1.000 49.65030 167 LYS L N 1
ATOM 3835 C CA . LYS C 3 167 ? 1.22284 8.85124 -4.36905 1.000 53.00967 167 LYS L CA 1
ATOM 3836 C C . LYS C 3 167 ? 2.29012 9.91613 -4.15675 1.000 54.03908 167 LYS L C 1
ATOM 3837 O O . LYS C 3 167 ? 2.77720 10.50621 -5.13023 1.000 52.53829 167 LYS L O 1
ATOM 3843 N N . ASP C 3 168 ? 2.65916 10.20354 -2.90695 1.000 49.55569 168 ASP L N 1
ATOM 3844 C CA . ASP C 3 168 ? 3.73963 11.14957 -2.67004 1.000 48.90316 168 ASP L CA 1
ATOM 3845 C C . ASP C 3 168 ? 5.06711 10.45170 -2.39560 1.000 43.78774 168 ASP L C 1
ATOM 3846 O O . ASP C 3 168 ? 5.93726 11.00292 -1.70904 1.000 39.71684 168 ASP L O 1
ATOM 3851 N N . SER C 3 169 ? 5.23593 9.25295 -2.94754 1.000 42.02484 169 SER L N 1
ATOM 3852 C CA . SER C 3 169 ? 6.50533 8.55325 -3.05617 1.000 39.91858 169 SER L CA 1
ATOM 3853 C C . SER C 3 169 ? 7.03135 8.05081 -1.71300 1.000 37.83222 169 SER L C 1
ATOM 3854 O O . SER C 3 169 ? 8.19294 7.65497 -1.63615 1.000 33.76409 169 SER L O 1
ATOM 3857 N N . THR C 3 170 ? 6.22076 8.04736 -0.65707 1.000 38.24187 170 THR L N 1
ATOM 3858 C CA . THR C 3 170 ? 6.64131 7.47521 0.62093 1.000 36.12567 170 THR L CA 1
ATOM 3859 C C . THR C 3 170 ? 6.08858 6.05500 0.77326 1.000 39.01094 170 THR L C 1
ATOM 3860 O O . THR C 3 170 ? 5.27591 5.58446 -0.02471 1.000 37.67297 170 THR L O 1
ATOM 3864 N N . TYR C 3 171 ? 6.55251 5.37176 1.82406 1.000 35.10708 171 TYR L N 1
ATOM 3865 C CA . TYR C 3 171 ? 6.17701 3.99766 2.12124 1.000 32.02284 171 TYR L CA 1
ATOM 3866 C C . TYR C 3 171 ? 5.51894 3.92416 3.48947 1.000 35.78255 171 TYR L C 1
ATOM 3867 O O . TYR C 3 171 ? 5.79356 4.74088 4.36916 1.000 31.00754 171 TYR L O 1
ATOM 3876 N N . SER C 3 172 ? 4.66739 2.91933 3.67171 1.000 35.60285 172 SER L N 1
ATOM 3877 C CA . SER C 3 172 ? 4.10395 2.60193 4.97310 1.000 32.92424 172 SER L CA 1
ATOM 3878 C C . SER C 3 172 ? 4.35653 1.12687 5.24996 1.000 35.98386 172 SER L C 1
ATOM 3879 O O . SER C 3 172 ? 4.52981 0.32858 4.32116 1.000 32.34206 172 SER L O 1
ATOM 3882 N N . LEU C 3 173 ? 4.42659 0.76915 6.53442 1.000 32.66683 173 LEU L N 1
ATOM 3883 C CA . LEU C 3 173 ? 4.74492 -0.60684 6.88963 1.000 32.68018 173 LEU L CA 1
ATOM 3884 C C . LEU C 3 173 ? 4.03959 -0.95888 8.19223 1.000 33.07920 173 LEU L C 1
ATOM 3885 O O . LEU C 3 173 ? 3.90067 -0.11976 9.08806 1.000 32.82755 173 LEU L O 1
ATOM 3890 N N . SER C 3 174 ? 3.61490 -2.20947 8.30795 1.000 34.25795 174 SER L N 1
ATOM 3891 C CA . SER C 3 174 ? 3.07587 -2.70665 9.56653 1.000 30.42191 174 SER L CA 1
ATOM 3892 C C . SER C 3 174 ? 3.94182 -3.85933 10.06254 1.000 31.63142 174 SER L C 1
ATOM 3893 O O . SER C 3 174 ? 4.40786 -4.68600 9.27473 1.000 27.96112 174 SER L O 1
ATOM 3896 N N . SER C 3 175 ? 4.20343 -3.88043 11.36681 1.000 29.10051 175 SER L N 1
ATOM 3897 C CA . SER C 3 175 ? 4.83391 -5.03688 11.99847 1.000 31.58354 175 SER L CA 1
ATOM 3898 C C . SER C 3 175 ? 3.93513 -5.47619 13.14249 1.000 29.42056 175 SER L C 1
ATOM 3899 O O . SER C 3 175 ? 3.48228 -4.64654 13.93190 1.000 29.09882 175 SER L O 1
ATOM 3902 N N . THR C 3 176 ? 3.64044 -6.77007 13.20095 1.000 28.86662 176 THR L N 1
ATOM 3903 C CA . THR C 3 176 ? 2.71745 -7.32845 14.17068 1.000 30.25466 176 THR L CA 1
ATOM 3904 C C . THR C 3 176 ? 3.39168 -8.49436 14.87525 1.000 31.90301 176 THR L C 1
ATOM 3905 O O . THR C 3 176 ? 3.90371 -9.40161 14.21505 1.000 31.42924 176 THR L O 1
ATOM 3909 N N . LEU C 3 177 ? 3.40669 -8.45159 16.20179 1.000 27.71097 177 LEU L N 1
ATOM 3910 C CA . LEU C 3 177 ? 3.98040 -9.49674 17.03685 1.000 34.45498 177 LEU L CA 1
ATOM 3911 C C . LEU C 3 177 ? 2.83658 -10.26311 17.70364 1.000 32.88666 177 LEU L C 1
ATOM 3912 O O . LEU C 3 177 ? 2.06036 -9.68733 18.47712 1.000 29.43900 177 LEU L O 1
ATOM 3917 N N . THR C 3 178 ? 2.72113 -11.54764 17.39913 1.000 33.32414 178 THR L N 1
ATOM 3918 C CA . THR C 3 178 ? 1.61598 -12.35265 17.90883 1.000 32.68541 178 THR L CA 1
ATOM 3919 C C . THR C 3 178 ? 2.13342 -13.43239 18.85371 1.000 34.11666 178 THR L C 1
ATOM 3920 O O . THR C 3 178 ? 3.08222 -14.15179 18.52474 1.000 34.94744 178 THR L O 1
ATOM 3924 N N . MET C 3 179 ? 1.52893 -13.52554 20.03598 1.000 30.96679 179 MET L N 1
ATOM 3925 C CA . MET C 3 179 ? 1.79228 -14.63242 20.93755 1.000 36.71207 179 MET L CA 1
ATOM 3926 C C . MET C 3 179 ? 0.46524 -15.08023 21.54101 1.000 35.78799 179 MET L C 1
ATOM 3927 O O . MET C 3 179 ? -0.58464 -14.47169 21.29758 1.000 32.87195 179 MET L O 1
ATOM 3932 N N . SER C 3 180 ? 0.51993 -16.13124 22.36770 1.000 37.55344 180 SER L N 1
ATOM 3933 C CA . SER C 3 180 ? -0.65431 -16.55467 23.12008 1.000 34.65915 180 SER L CA 1
ATOM 3934 C C . SER C 3 180 ? -1.00255 -15.50295 24.16263 1.000 37.52398 180 SER L C 1
ATOM 3935 O O . SER C 3 180 ? -0.14553 -14.73280 24.60983 1.000 36.41624 180 SER L O 1
ATOM 3938 N N . SER C 3 181 ? -2.27490 -15.49008 24.57644 1.000 34.11247 181 SER L N 1
ATOM 3939 C CA . SER C 3 181 ? -2.70593 -14.49884 25.55254 1.000 36.20660 181 SER L CA 1
ATOM 3940 C C . SER C 3 181 ? -2.01743 -14.71562 26.89678 1.000 38.96329 181 SER L C 1
ATOM 3941 O O . SER C 3 181 ? -1.62626 -13.75440 27.55147 1.000 36.52780 181 SER L O 1
ATOM 3944 N N . THR C 3 182 ? -1.85338 -15.97221 27.33191 1.000 39.63588 182 THR L N 1
ATOM 3945 C CA . THR C 3 182 ? -1.11358 -16.21285 28.57529 1.000 42.51751 182 THR L CA 1
ATOM 3946 C C . THR C 3 182 ? 0.30889 -15.65299 28.49041 1.000 38.76469 182 THR L C 1
ATOM 3947 O O . THR C 3 182 ? 0.78461 -14.99207 29.42077 1.000 40.29951 182 THR L O 1
ATOM 3951 N N . GLU C 3 183 ? 0.99076 -15.89330 27.37219 1.000 37.50186 183 GLU L N 1
ATOM 3952 C CA . GLU C 3 183 ? 2.34744 -15.39109 27.20326 1.000 40.28147 183 GLU L CA 1
ATOM 3953 C C . GLU C 3 183 ? 2.37017 -13.86466 27.23255 1.000 39.42236 183 GLU L C 1
ATOM 3954 O O . GLU C 3 183 ? 3.18956 -13.25337 27.93806 1.000 40.38720 183 GLU L O 1
ATOM 3960 N N . TYR C 3 184 ? 1.43329 -13.22963 26.52282 1.000 39.07740 184 TYR L N 1
ATOM 3961 C CA . TYR C 3 184 ? 1.35446 -11.77057 26.55952 1.000 38.48567 184 TYR L CA 1
ATOM 3962 C C . TYR C 3 184 ? 1.14028 -11.28570 27.98151 1.000 37.71693 184 TYR L C 1
ATOM 3963 O O . TYR C 3 184 ? 1.75933 -10.31066 28.41252 1.000 38.89747 184 TYR L O 1
ATOM 3972 N N . LEU C 3 185 ? 0.28905 -11.97651 28.73750 1.000 36.85304 185 LEU L N 1
ATOM 3973 C CA . LEU C 3 185 ? -0.00758 -11.52426 30.08636 1.000 39.58976 185 LEU L CA 1
ATOM 3974 C C . LEU C 3 185 ? 1.17185 -11.67817 31.03928 1.000 40.08093 185 LEU L C 1
ATOM 3975 O O . LEU C 3 185 ? 1.12812 -11.10876 32.13514 1.000 41.81127 185 LEU L O 1
ATOM 3980 N N . SER C 3 186 ? 2.21929 -12.41254 30.65079 1.000 40.29500 186 SER L N 1
ATOM 3981 C CA . SER C 3 186 ? 3.35411 -12.66928 31.53158 1.000 41.85324 186 SER L CA 1
ATOM 3982 C C . SER C 3 186 ? 4.49860 -11.67640 31.34248 1.000 43.70661 186 SER L C 1
ATOM 3983 O O . SER C 3 186 ? 5.53671 -11.80758 32.00672 1.000 45.48943 186 SER L O 1
ATOM 3986 N N . HIS C 3 187 ? 4.33028 -10.67494 30.49047 1.000 41.40506 187 HIS L N 1
ATOM 3987 C CA . HIS C 3 187 ? 5.37159 -9.69152 30.24429 1.000 41.26367 187 HIS L CA 1
ATOM 3988 C C . HIS C 3 187 ? 4.79326 -8.29903 30.43794 1.000 40.26165 187 HIS L C 1
ATOM 3989 O O . HIS C 3 187 ? 3.57262 -8.10855 30.46470 1.000 37.80702 187 HIS L O 1
ATOM 3996 N N . GLU C 3 188 ? 5.68124 -7.31996 30.61526 1.000 38.97722 188 GLU L N 1
ATOM 3997 C CA . GLU C 3 188 ? 5.23999 -5.99203 31.01564 1.000 39.99852 188 GLU L CA 1
ATOM 3998 C C . GLU C 3 188 ? 5.54298 -4.91381 29.99139 1.000 39.48648 188 GLU L C 1
ATOM 3999 O O . GLU C 3 188 ? 4.64455 -4.13859 29.63337 1.000 38.54757 188 GLU L O 1
ATOM 4005 N N . LEU C 3 189 ? 6.77592 -4.83516 29.50547 1.000 37.89130 189 LEU L N 1
ATOM 4006 C CA . LEU C 3 189 ? 7.19888 -3.74093 28.63949 1.000 37.37160 189 LEU L CA 1
ATOM 4007 C C . LEU C 3 189 ? 7.32595 -4.24234 27.20995 1.000 38.16115 189 LEU L C 1
ATOM 4008 O O . LEU C 3 189 ? 8.13389 -5.13639 26.93763 1.000 38.29732 189 LEU L O 1
ATOM 4013 N N . TYR C 3 190 ? 6.55078 -3.64312 26.29902 1.000 34.82579 190 TYR L N 1
ATOM 4014 C CA . TYR C 3 190 ? 6.55891 -3.99479 24.88018 1.000 35.66217 190 TYR L CA 1
ATOM 4015 C C . TYR C 3 190 ? 7.05650 -2.79297 24.10631 1.000 37.62602 190 TYR L C 1
ATOM 4016 O O . TYR C 3 190 ? 6.50102 -1.70133 24.24674 1.000 33.75985 190 TYR L O 1
ATOM 4025 N N . SER C 3 191 ? 8.09760 -2.99015 23.30078 1.000 34.91659 191 SER L N 1
ATOM 4026 C CA . SER C 3 191 ? 8.68320 -1.89167 22.55523 1.000 34.59609 191 SER L CA 1
ATOM 4027 C C . SER C 3 191 ? 8.86997 -2.27082 21.10139 1.000 31.20567 191 SER L C 1
ATOM 4028 O O . SER C 3 191 ? 9.26618 -3.39667 20.76658 1.000 34.71395 191 SER L O 1
ATOM 4031 N N . CYS C 3 192 ? 8.58636 -1.30298 20.24597 1.000 30.40475 192 CYS L N 1
ATOM 4032 C CA . CYS C 3 192 ? 8.84092 -1.37083 18.81831 1.000 30.28590 192 CYS L CA 1
ATOM 4033 C C . CYS C 3 192 ? 9.93786 -0.34638 18.54475 1.000 34.27645 192 CYS L C 1
ATOM 4034 O O . CYS C 3 192 ? 9.77845 0.82621 18.90151 1.000 30.91508 192 CYS L O 1
ATOM 4037 N N . GLU C 3 193 ? 11.06948 -0.78698 17.98442 1.000 31.84789 193 GLU L N 1
ATOM 4038 C CA . GLU C 3 193 ? 12.25324 0.06718 17.87194 1.000 33.45162 193 GLU L CA 1
ATOM 4039 C C . GLU C 3 193 ? 12.60446 0.26310 16.40682 1.000 33.89195 193 GLU L C 1
ATOM 4040 O O . GLU C 3 193 ? 12.80021 -0.71719 15.67645 1.000 33.16833 193 GLU L O 1
ATOM 4046 N N . ILE C 3 194 ? 12.71317 1.52152 15.97898 1.000 30.34707 194 ILE L N 1
ATOM 4047 C CA . ILE C 3 194 ? 12.72740 1.84501 14.55674 1.000 31.59877 194 ILE L CA 1
ATOM 4048 C C . ILE C 3 194 ? 14.08511 2.43225 14.21653 1.000 34.92072 194 ILE L C 1
ATOM 4049 O O . ILE C 3 194 ? 14.46896 3.46870 14.77072 1.000 32.20904 194 ILE L O 1
ATOM 4054 N N . THR C 3 195 ? 14.80324 1.78530 13.30512 1.000 32.35581 195 THR L N 1
ATOM 4055 C CA . THR C 3 195 ? 16.06039 2.30779 12.78853 1.000 31.43751 195 THR L CA 1
ATOM 4056 C C . THR C 3 195 ? 15.85389 2.69480 11.33484 1.000 34.39711 195 THR L C 1
ATOM 4057 O O . THR C 3 195 ? 15.29344 1.91203 10.56213 1.000 31.21836 195 THR L O 1
ATOM 4061 N N . HIS C 3 196 ? 16.28396 3.90446 10.96544 1.000 31.81696 196 HIS L N 1
ATOM 4062 C CA . HIS C 3 196 ? 15.95523 4.40650 9.63478 1.000 30.63714 196 HIS L CA 1
ATOM 4063 C C . HIS C 3 196 ? 16.88840 5.55627 9.27251 1.000 32.35373 196 HIS L C 1
ATOM 4064 O O . HIS C 3 196 ? 17.36660 6.28289 10.14640 1.000 28.84140 196 HIS L O 1
ATOM 4071 N N . LYS C 3 197 ? 17.14322 5.70695 7.96554 1.000 32.89304 197 LYS L N 1
ATOM 4072 C CA . LYS C 3 197 ? 18.08349 6.73227 7.51546 1.000 32.99685 197 LYS L CA 1
ATOM 4073 C C . LYS C 3 197 ? 17.63055 8.12966 7.91504 1.000 31.30084 197 LYS L C 1
ATOM 4074 O O . LYS C 3 197 ? 18.46554 8.99843 8.18273 1.000 29.59068 197 LYS L O 1
ATOM 4080 N N . SER C 3 198 ? 16.31922 8.36519 7.98583 1.000 30.89673 198 SER L N 1
ATOM 4081 C CA . SER C 3 198 ? 15.85765 9.71604 8.29887 1.000 33.63558 198 SER L CA 1
ATOM 4082 C C . SER C 3 198 ? 15.88220 10.03334 9.79457 1.000 32.99073 198 SER L C 1
ATOM 4083 O O . SER C 3 198 ? 15.63284 11.18554 10.16745 1.000 29.18121 198 SER L O 1
ATOM 4086 N N . LEU C 3 199 ? 16.12383 9.03407 10.65255 1.000 28.67475 199 LEU L N 1
ATOM 4087 C CA . LEU C 3 199 ? 16.13045 9.20862 12.10731 1.000 31.68158 199 LEU L CA 1
ATOM 4088 C C . LEU C 3 199 ? 17.56863 9.22072 12.60573 1.000 33.16143 199 LEU L C 1
ATOM 4089 O O . LEU C 3 199 ? 18.25166 8.18583 12.51792 1.000 31.79810 199 LEU L O 1
ATOM 4094 N N . PRO C 3 200 ? 18.07266 10.33955 13.13777 1.000 34.59693 200 PRO L N 1
ATOM 4095 C CA . PRO C 3 200 ? 19.46644 10.36235 13.60820 1.000 34.97676 200 PRO L CA 1
ATOM 4096 C C . PRO C 3 200 ? 19.74392 9.37544 14.72751 1.000 36.75635 200 PRO L C 1
ATOM 4097 O O . PRO C 3 200 ? 20.91130 9.03307 14.95469 1.000 34.83367 200 PRO L O 1
ATOM 4101 N N . SER C 3 201 ? 18.71918 8.94537 15.45661 1.000 34.43013 201 SER L N 1
ATOM 4102 C CA . SER C 3 201 ? 18.86345 7.87890 16.43691 1.000 35.68667 201 SER L CA 1
ATOM 4103 C C . SER C 3 201 ? 17.56071 7.09797 16.47344 1.000 34.69972 201 SER L C 1
ATOM 4104 O O . SER C 3 201 ? 16.50415 7.59569 16.08391 1.000 32.33816 201 SER L O 1
ATOM 4107 N N . THR C 3 202 ? 17.66003 5.86520 16.95332 1.000 32.37178 202 THR L N 1
ATOM 4108 C CA . THR C 3 202 ? 16.54437 4.93408 16.90512 1.000 31.49679 202 THR L CA 1
ATOM 4109 C C . THR C 3 202 ? 15.34478 5.49572 17.65451 1.000 33.67319 202 THR L C 1
ATOM 4110 O O . THR C 3 202 ? 15.47810 6.04918 18.74944 1.000 33.13231 202 THR L O 1
ATOM 4114 N N . LEU C 3 203 ? 14.17134 5.36237 17.05530 1.000 31.23104 203 LEU L N 1
ATOM 4115 C CA . LEU C 3 203 ? 12.93632 5.83388 17.65934 1.000 31.94894 203 LEU L CA 1
ATOM 4116 C C . LEU C 3 203 ? 12.28375 4.66797 18.39125 1.000 33.98377 203 LEU L C 1
ATOM 4117 O O . LEU C 3 203 ? 11.99979 3.63246 17.77844 1.000 35.36813 203 LEU L O 1
ATOM 4122 N N . ILE C 3 204 ? 12.06467 4.82000 19.69301 1.000 32.08500 204 ILE L N 1
ATOM 4123 C CA . ILE C 3 204 ? 11.51231 3.75379 20.52230 1.000 34.56927 204 ILE L CA 1
ATOM 4124 C C . ILE C 3 204 ? 10.07555 4.12023 20.84911 1.000 35.63883 204 ILE L C 1
ATOM 4125 O O . ILE C 3 204 ? 9.80952 5.20821 21.37249 1.000 36.08299 204 ILE L O 1
ATOM 4130 N N . LYS C 3 205 ? 9.14636 3.24887 20.48723 1.000 31.72606 205 LYS L N 1
ATOM 4131 C CA . LYS C 3 205 ? 7.76813 3.34875 20.93893 1.000 34.17356 205 LYS L CA 1
ATOM 4132 C C . LYS C 3 205 ? 7.50756 2.15354 21.83342 1.000 34.62045 205 LYS L C 1
ATOM 4133 O O . LYS C 3 205 ? 7.87499 1.03070 21.48082 1.000 32.94233 205 LYS L O 1
ATOM 4139 N N . SER C 3 206 ? 6.89557 2.39502 22.98487 1.000 31.17979 206 SER L N 1
ATOM 4140 C CA . SER C 3 206 ? 6.71038 1.31845 23.93756 1.000 33.75067 206 SER L CA 1
ATOM 4141 C C . SER C 3 206 ? 5.47727 1.60508 24.77605 1.000 35.85615 206 SER L C 1
ATOM 4142 O O . SER C 3 206 ? 4.94025 2.71723 24.77366 1.000 33.69874 206 SER L O 1
ATOM 4145 N N . PHE C 3 207 ? 4.99547 0.55949 25.44421 1.000 34.58585 207 PHE L N 1
ATOM 4146 C CA . PHE C 3 207 ? 3.92945 0.72226 26.40715 1.000 36.93378 207 PHE L CA 1
ATOM 4147 C C . PHE C 3 207 ? 4.15600 -0.26802 27.53688 1.000 36.74758 207 PHE L C 1
ATOM 4148 O O . PHE C 3 207 ? 4.87543 -1.26262 27.39366 1.000 35.00834 207 PHE L O 1
ATOM 4156 N N . GLN C 3 208 ? 3.53728 0.03889 28.66383 1.000 37.63950 208 GLN L N 1
ATOM 4157 C CA . GLN C 3 208 ? 3.58265 -0.78030 29.85990 1.000 40.41460 208 GLN L CA 1
ATOM 4158 C C . GLN C 3 208 ? 2.23901 -1.47762 29.98436 1.000 43.65422 208 GLN L C 1
ATOM 4159 O O . GLN C 3 208 ? 1.20898 -0.82304 30.19006 1.000 43.05124 208 GLN L O 1
ATOM 4165 N N . ARG C 3 209 ? 2.25715 -2.80540 29.86653 1.000 44.73703 209 ARG L N 1
ATOM 4166 C CA . ARG C 3 209 ? 1.01775 -3.57491 29.87607 1.000 44.57860 209 ARG L CA 1
ATOM 4167 C C . ARG C 3 209 ? 0.16020 -3.22014 31.08511 1.000 45.62353 209 ARG L C 1
ATOM 4168 O O . ARG C 3 209 ? -1.02690 -2.92207 30.94625 1.000 48.21633 209 ARG L O 1
ATOM 4176 N N . SER C 3 210 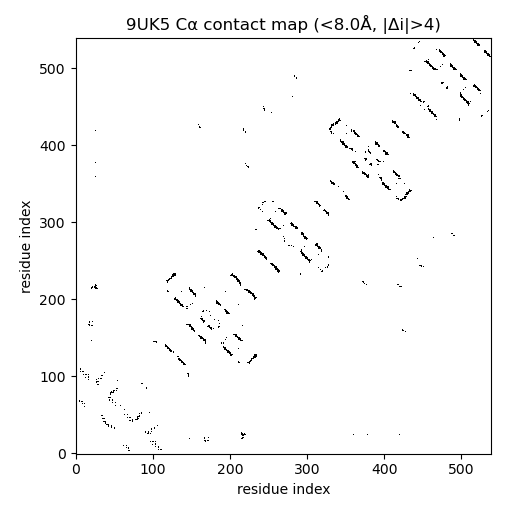? 0.76240 -3.17739 32.26971 1.000 47.50118 210 SER L N 1
ATOM 4177 C CA . SER C 3 210 ? 0.04983 -2.99586 33.53909 1.000 51.14650 210 SER L CA 1
ATOM 4178 C C . SER C 3 210 ? -0.67424 -1.63176 33.65973 1.000 57.00428 210 SER L C 1
ATOM 4179 O O . SER C 3 210 ? -1.21105 -1.35604 34.75180 1.000 59.28791 210 SER L O 1
ATOM 4182 N N . GLU C 3 211 ? -0.72073 -0.72572 32.69007 1.000 68.81771 211 GLU L N 1
ATOM 4183 C CA . GLU C 3 211 ? -1.50360 0.49229 32.87019 1.000 69.58969 211 GLU L CA 1
ATOM 4184 C C . GLU C 3 211 ? -2.97336 0.25344 32.53954 1.000 74.12937 211 GLU L C 1
ATOM 4185 O O . GLU C 3 211 ? -3.80873 1.14667 32.69111 1.000 78.44475 211 GLU L O 1
#

B-factor: mean 38.02, std 11.98, range [19.74, 113.2]

Organism: Canis lupus familiaris (NCBI:txid9615)

Solvent-accessible surface area: 24536 Å² total; per-residue (Å²): 139,62,98,116,12,0,89,78,0,22,85,34,2,94,28,18,0,10,62,31,1,62,119,37,53,0,1,20,58,38,121,124,112,9,15,107,35,85,86,150,88,1,19,2,17,23,0,0,9,34,0,99,28,0,87,91,86,30,72,101,103,40,0,61,94,0,18,105,18,0,60,144,10,34,140,130,170,29,120,58,100,168,35,97,47,24,108,80,89,74,109,20,60,4,5,8,3,5,0,4,10,43,0,7,22,6,2,32,60,9,59,134,88,53,124,168,25,92,12,96,17,62,35,29,88,57,20,98,68,56,26,63,29,120,0,27,0,80,5,59,53,39,54,2,2,6,22,0,0,0,0,0,7,5,24,94,132,84,120,7,42,8,0,0,0,6,0,0,44,33,75,64,53,44,65,28,105,56,0,129,86,38,6,68,5,39,32,46,38,92,138,60,9,0,35,0,51,0,61,59,2,125,57,106,0,25,1,56,0,5,0,0,16,4,15,0,0,13,1,18,0,46,78,34,2,137,23,16,102,0,20,5,11,82,14,68,60,44,45,14,55,9,16,25,4,52,44,100,168,46,98,75,23,12,0,0,0,8,0,25,14,1,5,24,88,78,16,75,27,43,1,29,96,36,95,19,100,86,44,48,46,55,4,48,30,25,117,50,132,66,12,39,23,5,19,4,0,2,0,41,2,75,32,91,76,64,100,93,72,106,0,33,0,18,2,37,0,73,55,28,131,46,160,41,102,76,84,35,162,9,75,11,55,9,69,98,117,98,47,64,16,33,78,47,69,153,2,71,1,65,2,94,10,75,90,100,6,24,32,4,0,0,0,0,15,4,58,116,77,97,14,4,106,16,1,0,46,35,2,66,58,99,16,139,74,14,50,95,35,5,42,8,61,36,82,16,48,98,3,38,0,15,1,55,50,2,70,95,114,1,43,4,26,0,2,0,0,0,1,47,39,120,5,23,23,1,26,3,1,53,0,6,38,119,81,119,70,20,105,11,42,12,54,18,5,55,11,5,109,80,7,40,174,96,32,43,0,8,0,0,0,0,0,13,48,0,13,24,41,115,31,83,20,87,1,55,2,72,52,89,74,36,136,106,34,69,37,95,8,61,10,110,30,57,212,84,22,6,5,2,6,8,0,11,1,53,24,59,16,106,77,6,93,77,52,57,68,0,6,0,20,0,68,12,155,16,26,136,87,61,60,102,73,56,14,100,74,83,183

Nearest PDB structures (foldseek):
  6nmu-assembly2_B  TM=9.619E-01  e=8.153E-32  Homo sapiens
  4xwo-assembly1_C  TM=9.525E-01  e=5.070E-32  unclassified
  2v7n-assembly1_B  TM=9.509E-01  e=5.455E-31  synthetic construct
  5fec-assembly2_A  TM=9.249E-01  e=9.954E-30  Homo sapiens
  6b5s-assembly1_H  TM=9.343E-01  e=1.601E-29  Homo sapiens

Sequence (539 aa):
DVRKIILELQPLSRGLLEDYQKKETGVPESNRTLLLCLTPRLNSSAILPYFRAIRPLSDKNIIDKIIEQLDKLKFQHEPETEISVPADTFECKSFILTILQQFSACLESVFKSLNEVQLVESGGDLVKPGGSLRLSCVASGFTFSSYVMSWVRQIPEKRLEWVATISSFGSYTYYVDAVKGRFTISRDNAKNTLYLQMNSLRAEDTAIYYCTRQTTMIAWFAYWGQGTLVTVSSASTTAPSVFPLAPSSGSTVALACLVSGYFPEPVTVSWNSGSLTSGVHTFPSVLQSSGLHSLSSMVTVPSSRWPSETFTCNVVHPASNTKVDKPVEIVMTQTHKFMSTSVGDRVNITCKASQDVGAALAWYQQKPGQAPKLLIYWASNRATGVPSRFSGSGSGTDFTFTISSLEPEDVAVYYCQQFSSYHTFGGGTKLEIKRNDAQPAVYLFQPSPDQLHTGSASVVCLLNSFYPKDINVKWKVDGVIQDTGIQESVTEQDKDSTYSLSSTLTMSSTEYLSHELYSCEITHKSLPSTLIKSFQRSE

Secondary structure (DSSP, 8-state):
-HHHHHHHHHHHHHHHHHHHHHH--SPPP--------B---B-HHHHHHHHHHHGGGS-HHHHHHHHHHHHTT--S----PPP----SHHHHHHHHHHHHHHHHHHHHHHHHHT-/--EEEEE---EE-TT--EEEEEEEESS-GGGSEEEEEEE-TT--EEEEEEE-TTSS-EEE-GGGTTTEEEEEEGGGTEEEEEE-S--GGG-EEEEEEEESSSSS---EE---EEEEE-SPPPBPPEEEEE-----SEEEEEEEEEEEBSS--EEEEGGGTB-TTEEEPPPEE-TTS-EEEEEEEEEEGGGTTTS--EEEEEETTTTEEEEEE-/---EE-S-SEEEE-TT--EEEEEEESS--TT-EEEEEE-TTS--EEEEETTTEEPTT--TTEEEEE-SSEEEEEESS--GGG-SEEEEEE-SSS-EE---EEEEE----BPPEEEEEPPPHHHHHTTEEEEEEEEEEEBSS--EEEEEETTEEP-SSEEEEEPPP-TTS-EEEEEEEEEEHHHHHT--EEEEEEE-TT-SS-EEEEEETT-

InterPro domains:
  IPR027987 Interleukin-31 [PF15209] (24-153)
  IPR027987 Interleukin-31 [PTHR38652] (1-159)

Foldseek 3Di:
DLLVLLVQLQVLLVVQLVVLVVPDPDQDAPPDDQADQCPVPGDLQSLVLLLVVCCVVGPVVSSVSNNVSSVVVPPDCDHHDHDDQDPDPSSNSNSVNNSSVVVNVSSVVVNVVVD/DWAKAKDWADEEEAQAKTKMKIAIDDDQLLQWKKFKWWAAPVGDIGTAKIAHSQRPDMDGDPVQPPFWDWDADSVRNMIMIIGGRDDQRVFTWMWMFTHNDRDDDGPDIHPTGTHGYANDDFAAWDKAWDADPDDQKDKTKIKGHFGDDDDKDKDKPVNPDDPQKDKDDWDQDPNRTIITMIMGIDGCVCPPVPWMWMWMADVVVRDIDIGID/DKAKAFPAQEDADAAFAKDKTKIFIPWFLFQQKWKWWDDPPDDTDTADGSQFRGDPPHDPQWGKDDTTTMIIIMRHGDDPVRQTWMKMWGVSDDIDIYPIYGYAYDDDFDAWDKDWDWFDPVVLVVFKTKIKIKTDFGPDPDKDKWKAFVRHTDDDQKDKDKDDQDPVRGIIMMIMHMDTSVVVVVTFKIWIWIDDPVDPDIDIDIGTPVD

Radius of gyration: 29.52 Å; Cα contacts (8 Å, |Δi|>4): 1249; chains: 3; bounding box: 48×54×100 Å